Protein AF-A0A957X090-F1 (afdb_monomer)

Secondary structure (DSSP, 8-state):
-HHHH-TTS---TT-SS---TTTHHHHHHHHHHHHTTPPP-HHHHHHHHHTT-B-TTS-B-GGGSHHHHHHHHHHHTS-TT-EEEGGGTEEEEE-SSS-EEEETTT---HHHHHHHHHHHHHHTS-EEEETTTEEE-TTTGGGGGGS-HHHHHTEEEEEPPPPP-HHHHHHHHHHHT--GGGGTSTTTHHHHHHHHHHHHHHHHHHHHHHHHHHHH--EETTEES-SSS--EEEETTEEEE--PPPSS---GGGTHHHHHHHHHHHHHHHT--STGGGGG----HHHHHHHHHHHHHHHHHHHHHHHHHHHHHHHHHHHHHHHTS-TT-HHHHHHHHHHHHHHHHHHHHHHTS----HHHHHHHHHHHHHHHHHHH-

Foldseek 3Di:
DVCVVQVLAFDLPLDPDDQDPVNLQVLLLLLLLVLLPHDDDSSNLSLCVSQQQADPVRDGNLVSGPLLVVVLVVQVVDDQPDWAFLCNFKDQPDDDPDTAIAGDPNRHGLSSNLSSVLSCQLLQQKWWAFPNPDIGHNLRSNVSSPDRSVRSSNTTIMHGFADQPLVLQLLLQVLLVHDSVLLPDLVSLLVVLVVLLVSLVVVLVVLVVVLVDLVVFADALNHTLAQVDFPQDDDPNDRDRDDDGAPFHAHSVLQNVLSVLLNVVSVLSNSSNHSNCSSVDPQDSVSSVVNSVSVVLVVLVVVLVVLRVLCRVLSVVLSVLLVVDDCPDPLNVVNVVLVSVVSNQSSCSSNVNHDDDSVVSNVVSVVSVVVSVVPPD

Solvent-accessible surface area (backbone atoms only — not comparable to full-atom values): 20742 Å² total; per-residue (Å²): 108,70,63,78,79,42,73,77,44,71,60,47,80,72,44,93,60,85,83,43,83,85,49,38,56,59,39,34,46,40,28,37,24,36,68,33,69,43,80,85,47,74,57,15,50,23,47,34,51,21,54,32,25,43,47,98,86,69,43,84,36,33,78,73,7,71,65,35,42,51,59,49,46,62,43,66,77,42,59,88,89,48,67,42,42,40,80,80,44,45,40,78,80,40,78,69,100,70,60,40,55,23,26,75,84,61,59,40,43,47,48,56,50,32,38,41,52,50,39,31,12,45,62,30,68,26,28,40,27,32,84,81,80,46,76,34,30,36,82,44,36,50,61,60,53,78,53,59,54,66,56,51,40,56,31,43,32,37,31,66,51,69,71,65,58,56,71,48,52,33,53,47,26,55,63,71,73,43,73,44,70,31,63,74,46,77,87,35,20,59,56,38,29,49,56,53,45,53,50,34,68,58,48,43,58,53,44,54,51,48,49,54,44,57,73,73,52,54,69,51,61,94,37,65,59,48,63,71,69,76,66,81,51,78,55,92,91,41,85,49,81,78,72,79,81,60,98,53,69,34,45,63,80,78,47,50,61,33,42,51,47,31,43,56,47,37,58,58,53,56,70,40,73,44,54,24,25,51,36,67,65,83,73,47,63,66,58,47,50,51,37,41,54,24,40,54,51,44,55,41,41,54,52,46,50,53,36,49,64,71,41,38,68,60,29,48,52,56,49,56,58,46,70,79,46,62,83,85,36,70,67,44,49,50,52,55,50,54,52,52,52,51,49,36,49,48,27,32,26,57,74,65,78,45,87,77,58,49,68,60,52,46,53,55,52,49,56,52,50,52,50,49,44,75,76,78,103

Radius of gyration: 31.79 Å; Cα contacts (8 Å, |Δi|>4): 506; chains: 1; bounding box: 77×43×98 Å

Structure (mmCIF, N/CA/C/O backbone):
data_AF-A0A957X090-F1
#
_entry.id   AF-A0A957X090-F1
#
loop_
_atom_site.group_PDB
_atom_site.id
_atom_site.type_symbol
_atom_site.label_atom_id
_atom_site.label_alt_id
_atom_site.label_comp_id
_atom_site.label_asym_id
_atom_site.label_entity_id
_atom_site.label_seq_id
_atom_site.pdbx_PDB_ins_code
_atom_site.Cartn_x
_atom_site.Cartn_y
_atom_site.Cartn_z
_atom_site.occupancy
_atom_site.B_iso_or_equiv
_atom_site.auth_seq_id
_atom_site.auth_comp_id
_atom_site.auth_asym_id
_atom_site.auth_atom_id
_atom_site.pdbx_PDB_model_num
ATOM 1 N N . ASN A 1 1 ? 20.770 11.166 -45.767 1.00 70.56 1 ASN A N 1
ATOM 2 C CA . ASN A 1 1 ? 19.790 11.940 -44.977 1.00 70.56 1 ASN A CA 1
ATOM 3 C C . ASN A 1 1 ? 19.381 11.056 -43.802 1.00 70.56 1 ASN A C 1
ATOM 5 O O . ASN A 1 1 ? 18.971 9.934 -44.058 1.00 70.56 1 ASN A O 1
ATOM 9 N N . PHE A 1 2 ? 19.561 11.476 -42.544 1.00 80.31 2 PHE A N 1
ATOM 10 C CA . PHE A 1 2 ? 19.403 10.578 -41.381 1.00 80.31 2 PHE A CA 1
ATOM 11 C C . PHE A 1 2 ? 17.999 9.958 -41.291 1.00 80.31 2 PHE A C 1
ATOM 13 O O . PHE A 1 2 ? 17.871 8.762 -41.065 1.00 80.31 2 PHE A O 1
ATOM 20 N N . GLY A 1 3 ? 16.947 10.744 -41.545 1.00 80.75 3 GLY A N 1
ATOM 21 C CA . GLY A 1 3 ? 15.563 10.253 -41.493 1.00 80.75 3 GLY A CA 1
ATOM 22 C C . GLY A 1 3 ? 15.187 9.273 -42.611 1.00 80.75 3 GLY A C 1
ATOM 23 O O . GLY A 1 3 ? 14.249 8.504 -42.445 1.00 80.75 3 GLY A O 1
ATOM 24 N N . GLU A 1 4 ? 15.915 9.269 -43.731 1.00 84.69 4 GLU A N 1
ATOM 25 C CA . GLU A 1 4 ? 15.725 8.277 -44.804 1.00 84.69 4 GLU A CA 1
ATOM 26 C C . GLU A 1 4 ? 16.404 6.945 -44.460 1.00 84.69 4 GLU A C 1
ATOM 28 O O . GLU A 1 4 ? 15.890 5.885 -44.799 1.00 84.69 4 GLU A O 1
ATOM 33 N N . GLU A 1 5 ? 17.546 6.999 -43.770 1.00 85.00 5 GLU A N 1
ATOM 34 C CA . GLU A 1 5 ? 18.309 5.817 -43.354 1.00 85.00 5 GLU A CA 1
ATOM 35 C C . GLU A 1 5 ? 17.725 5.169 -42.084 1.00 85.00 5 GLU A C 1
ATOM 37 O O . GLU A 1 5 ? 17.772 3.950 -41.930 1.00 85.00 5 GLU A O 1
ATOM 42 N N . TYR A 1 6 ? 17.115 5.973 -41.204 1.00 88.38 6 TYR A N 1
ATOM 43 C CA . TYR A 1 6 ? 16.544 5.542 -39.925 1.00 88.38 6 TYR A CA 1
ATOM 44 C C . TYR A 1 6 ? 15.093 6.031 -39.741 1.00 88.38 6 TYR A C 1
ATOM 46 O O . TYR A 1 6 ? 14.805 6.805 -38.824 1.00 88.38 6 TYR A O 1
ATOM 54 N N . PRO A 1 7 ? 14.143 5.578 -40.580 1.00 89.12 7 PRO A N 1
ATOM 55 C CA . PRO A 1 7 ? 12.771 6.101 -40.593 1.00 89.12 7 PRO A CA 1
ATOM 56 C C . PRO A 1 7 ? 11.984 5.824 -39.303 1.00 89.12 7 PRO A C 1
ATOM 58 O O . PRO A 1 7 ? 11.066 6.569 -38.970 1.00 89.12 7 PRO A O 1
ATOM 61 N N . ASN A 1 8 ? 12.353 4.771 -38.568 1.00 92.81 8 ASN A N 1
ATOM 62 C CA . ASN A 1 8 ? 11.682 4.350 -37.337 1.00 92.81 8 ASN A CA 1
ATOM 63 C C . ASN A 1 8 ? 12.454 4.738 -36.064 1.00 92.81 8 ASN A C 1
ATOM 65 O O . ASN A 1 8 ? 12.132 4.237 -34.991 1.00 92.81 8 ASN A O 1
ATOM 69 N N . TYR A 1 9 ? 13.493 5.571 -36.167 1.00 95.12 9 TYR A N 1
ATOM 70 C CA . TYR A 1 9 ? 14.272 6.008 -35.007 1.00 95.12 9 TYR A CA 1
ATOM 71 C C . TYR A 1 9 ? 13.510 7.076 -34.198 1.00 95.12 9 TYR A C 1
ATOM 73 O O . TYR A 1 9 ? 12.767 7.874 -34.782 1.00 95.12 9 TYR A O 1
ATOM 81 N N . PRO A 1 10 ? 13.666 7.127 -32.859 1.00 94.56 10 PRO A N 1
ATOM 82 C CA . PRO A 1 10 ? 12.950 8.072 -32.009 1.00 94.56 10 PRO A CA 1
ATOM 83 C C . PRO A 1 10 ? 13.206 9.527 -32.392 1.00 94.56 10 PRO A C 1
ATOM 85 O O . PRO A 1 10 ? 14.336 9.967 -32.597 1.00 94.56 10 PRO A O 1
ATOM 88 N N . ALA A 1 11 ? 12.121 10.299 -32.435 1.00 91.94 11 ALA A N 1
ATOM 89 C CA . ALA A 1 11 ? 12.157 11.721 -32.734 1.00 91.94 11 ALA A CA 1
ATOM 90 C C . ALA A 1 11 ? 12.018 12.529 -31.439 1.00 91.94 11 ALA A C 1
ATOM 92 O O . ALA A 1 11 ? 10.918 12.719 -30.920 1.00 91.94 11 ALA A O 1
ATOM 93 N N . PHE A 1 12 ? 13.130 13.064 -30.936 1.00 93.56 12 PHE A N 1
ATOM 94 C CA . PHE A 1 12 ? 13.173 13.882 -29.719 1.00 93.56 12 PHE A CA 1
ATOM 95 C C . PHE A 1 12 ? 12.712 15.327 -29.978 1.00 93.56 12 PHE A C 1
ATOM 97 O O . PHE A 1 12 ? 13.465 16.278 -29.801 1.00 93.56 12 PHE A O 1
ATOM 104 N N . ARG A 1 13 ? 11.459 15.509 -30.418 1.00 91.62 13 ARG A N 1
ATOM 105 C CA . ARG A 1 13 ? 10.920 16.810 -30.879 1.00 91.62 13 ARG A CA 1
ATOM 106 C C . ARG A 1 13 ? 10.900 17.906 -29.811 1.00 91.62 13 ARG A C 1
ATOM 108 O O . ARG A 1 13 ? 10.873 19.082 -30.150 1.00 91.62 13 ARG A O 1
ATOM 115 N N . LEU A 1 14 ? 10.892 17.522 -28.535 1.00 91.88 14 LEU A N 1
ATOM 116 C CA . LEU A 1 14 ? 10.933 18.451 -27.403 1.00 91.88 14 LEU A CA 1
ATOM 117 C C . LEU A 1 14 ? 12.362 18.900 -27.049 1.00 91.88 14 LEU A C 1
ATOM 119 O O . LEU A 1 14 ? 12.545 19.764 -26.189 1.00 91.88 14 LEU A O 1
ATOM 123 N N . ALA A 1 15 ? 13.388 18.321 -27.681 1.00 90.75 15 ALA A N 1
ATOM 124 C CA . ALA A 1 15 ? 14.768 18.724 -27.470 1.00 90.75 15 ALA A CA 1
ATOM 125 C C . ALA A 1 15 ? 15.016 20.099 -28.103 1.00 90.75 15 ALA A C 1
ATOM 127 O O . ALA A 1 15 ? 14.668 20.339 -29.257 1.00 90.75 15 ALA A O 1
ATOM 128 N N . ARG A 1 16 ? 15.640 21.008 -27.346 1.00 88.88 16 ARG A N 1
ATOM 129 C CA . ARG A 1 16 ? 16.039 22.332 -27.859 1.00 88.88 16 ARG A CA 1
ATOM 130 C C . ARG A 1 16 ? 17.209 22.244 -28.837 1.00 88.88 16 ARG A C 1
ATOM 132 O O . ARG A 1 16 ? 17.328 23.078 -29.724 1.00 88.88 16 ARG A O 1
ATOM 139 N N . GLU A 1 17 ? 18.051 21.235 -28.653 1.00 88.69 17 GLU A N 1
ATOM 140 C CA . GLU A 1 17 ? 19.222 20.931 -29.468 1.00 88.69 17 GLU A CA 1
ATOM 141 C C . GLU A 1 17 ? 19.276 19.414 -29.709 1.00 88.69 17 GLU A C 1
ATOM 143 O O . GLU A 1 17 ? 18.740 18.655 -28.892 1.00 88.69 17 GLU A O 1
ATOM 148 N N . PRO A 1 18 ? 19.909 18.944 -30.800 1.00 88.06 18 PRO A N 1
ATOM 149 C CA . PRO A 1 18 ? 20.114 17.518 -31.026 1.00 88.06 18 PRO A CA 1
ATOM 150 C C . PRO A 1 18 ? 20.846 16.853 -29.853 1.00 88.06 18 PRO A C 1
ATOM 152 O O . PRO A 1 18 ? 21.847 17.372 -29.359 1.00 88.06 18 PRO A O 1
ATOM 155 N N . ILE A 1 19 ? 20.377 15.677 -29.429 1.00 92.88 19 ILE A N 1
ATOM 156 C CA . ILE A 1 19 ? 21.073 14.885 -28.409 1.00 92.88 19 ILE A CA 1
ATOM 157 C C . ILE A 1 19 ? 22.323 14.283 -29.055 1.00 92.88 19 ILE A C 1
ATOM 159 O O . ILE A 1 19 ? 22.225 13.404 -29.908 1.00 92.88 19 ILE A O 1
ATOM 163 N N . SER A 1 20 ? 23.497 14.778 -28.665 1.00 92.88 20 SER A N 1
ATOM 164 C CA . SER A 1 20 ? 24.782 14.271 -29.151 1.00 92.88 20 SER A CA 1
ATOM 165 C C . SER A 1 20 ? 25.158 12.942 -28.492 1.00 92.88 20 SER A C 1
ATOM 167 O O . SER A 1 20 ? 24.659 12.607 -27.416 1.00 92.88 20 SER A O 1
ATOM 169 N N . GLU A 1 21 ? 26.108 12.216 -29.085 1.00 91.00 21 GLU A N 1
ATOM 170 C CA . GLU A 1 21 ? 26.656 10.981 -28.501 1.00 91.00 21 GLU A CA 1
ATOM 171 C C . GLU A 1 21 ? 27.231 11.206 -27.093 1.00 91.00 21 GLU A C 1
ATOM 173 O O . GLU A 1 21 ? 27.039 10.381 -26.207 1.00 91.00 21 GLU A O 1
ATOM 178 N N . VAL A 1 22 ? 27.865 12.360 -26.854 1.00 93.88 22 VAL A N 1
ATOM 179 C CA . VAL A 1 22 ? 28.417 12.736 -25.541 1.00 93.88 22 VAL A CA 1
ATOM 180 C C . VAL A 1 22 ? 27.307 13.023 -24.521 1.00 93.88 22 VAL A C 1
ATOM 182 O O . VAL A 1 22 ? 27.451 12.716 -23.339 1.00 93.88 22 VAL A O 1
ATOM 185 N N . ALA A 1 23 ? 26.186 13.604 -24.961 1.00 95.00 23 ALA A N 1
ATOM 186 C CA . ALA A 1 23 ? 25.064 13.961 -24.092 1.00 95.00 23 ALA A CA 1
ATOM 187 C C . ALA A 1 23 ? 24.073 12.806 -23.862 1.00 95.00 23 ALA A C 1
ATOM 189 O O . ALA A 1 23 ? 23.319 12.829 -22.881 1.00 95.00 23 ALA A O 1
ATOM 190 N N . ARG A 1 24 ? 24.051 11.798 -24.744 1.00 96.69 24 ARG A N 1
ATOM 191 C CA . ARG A 1 24 ? 23.113 10.667 -24.697 1.00 96.69 24 ARG A CA 1
ATOM 192 C C . ARG A 1 24 ? 23.133 9.920 -23.357 1.00 96.69 24 ARG A C 1
ATOM 194 O O . ARG A 1 24 ? 22.050 9.778 -22.789 1.00 96.69 24 ARG A O 1
ATOM 201 N N . PRO A 1 25 ? 24.286 9.522 -22.782 1.00 97.31 25 PRO A N 1
ATOM 202 C CA . PRO A 1 25 ? 24.304 8.785 -21.517 1.00 97.31 25 PRO A CA 1
ATOM 203 C C . PRO A 1 25 ? 23.662 9.562 -20.358 1.00 97.31 25 PRO A C 1
ATOM 205 O O . PRO A 1 25 ? 22.891 9.007 -19.576 1.00 97.31 25 PRO A O 1
ATOM 208 N N . VAL A 1 26 ? 23.919 10.873 -20.277 1.00 96.81 26 VAL A N 1
ATOM 209 C CA . VAL A 1 26 ? 23.306 11.757 -19.270 1.00 96.81 26 VAL A CA 1
ATOM 210 C C . VAL A 1 26 ? 21.802 11.894 -19.509 1.00 96.81 26 VAL A C 1
ATOM 212 O O . VAL A 1 26 ? 21.019 11.803 -18.567 1.00 96.81 26 VAL A O 1
ATOM 215 N N . SER A 1 27 ? 21.393 12.058 -20.767 1.00 97.12 27 SER A N 1
ATOM 216 C CA . SER A 1 27 ? 19.984 12.197 -21.153 1.00 97.12 27 SER A CA 1
ATOM 217 C C . SER A 1 27 ? 19.177 10.933 -20.835 1.00 97.12 27 SER A C 1
ATOM 219 O O . SER A 1 27 ? 18.103 11.015 -20.238 1.00 97.12 27 SER A O 1
ATOM 221 N N . ALA A 1 28 ? 19.719 9.758 -21.165 1.00 98.12 28 ALA A N 1
ATOM 222 C CA . ALA A 1 28 ? 19.139 8.464 -20.817 1.00 98.12 28 ALA A CA 1
ATOM 223 C C . ALA A 1 28 ? 19.018 8.297 -19.297 1.00 98.12 28 ALA A C 1
ATOM 225 O O . ALA A 1 28 ? 17.971 7.891 -18.791 1.00 98.12 28 ALA A O 1
ATOM 226 N N . MET A 1 29 ? 20.058 8.681 -18.553 1.00 97.75 29 MET A N 1
ATOM 227 C CA . MET A 1 29 ? 20.043 8.588 -17.097 1.00 97.75 29 MET A CA 1
ATOM 228 C C . MET A 1 29 ? 18.991 9.503 -16.454 1.00 97.75 29 MET A C 1
ATOM 230 O 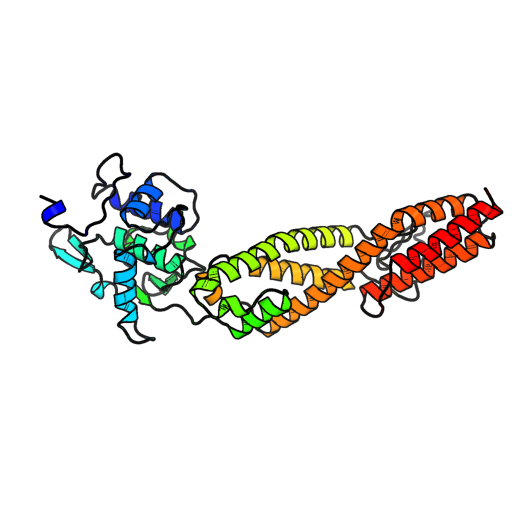O . MET A 1 29 ? 18.364 9.114 -15.470 1.00 97.75 29 MET A O 1
ATOM 234 N N . GLU A 1 30 ? 18.747 10.695 -17.005 1.00 97.44 30 GLU A N 1
ATOM 235 C CA . GLU A 1 30 ? 17.661 11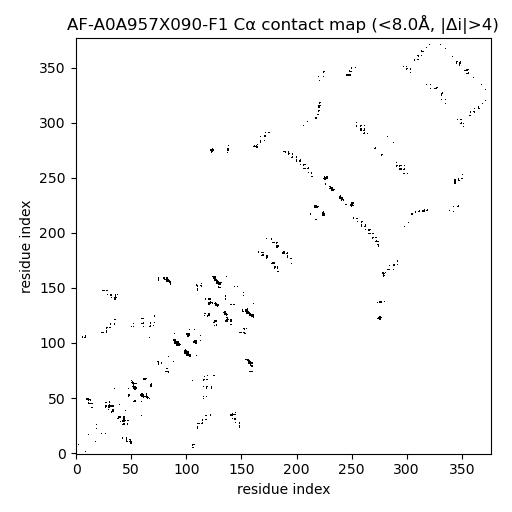.570 -16.544 1.00 97.44 30 GLU A CA 1
ATOM 236 C C . GLU A 1 30 ? 16.278 10.930 -16.743 1.00 97.44 30 GLU A C 1
ATOM 238 O O . GLU A 1 30 ? 15.449 10.961 -15.831 1.00 97.44 30 GLU A O 1
ATOM 243 N N . ALA A 1 31 ? 16.047 10.264 -17.877 1.00 98.00 31 ALA A N 1
ATOM 244 C CA . ALA A 1 31 ? 14.822 9.496 -18.105 1.00 98.00 31 ALA A CA 1
ATOM 245 C C . ALA A 1 31 ? 14.668 8.337 -17.104 1.00 98.00 31 ALA A C 1
ATOM 247 O O . ALA A 1 31 ? 13.603 8.164 -16.511 1.00 98.00 31 ALA A O 1
ATOM 248 N N . ILE A 1 32 ? 15.744 7.589 -16.846 1.00 98.25 32 ILE A N 1
ATOM 249 C CA . ILE A 1 32 ? 15.768 6.484 -15.871 1.00 98.25 32 ILE A CA 1
ATOM 250 C C . ILE A 1 32 ? 15.491 6.983 -14.452 1.00 98.25 32 ILE A C 1
ATOM 252 O O . ILE A 1 32 ? 14.754 6.347 -13.698 1.00 98.25 32 ILE A O 1
ATOM 256 N N . ARG A 1 33 ? 16.040 8.142 -14.078 1.00 97.19 33 ARG A N 1
ATOM 257 C CA . ARG A 1 33 ? 15.759 8.786 -12.789 1.00 97.19 33 ARG A CA 1
ATOM 258 C C . ARG A 1 33 ? 14.278 9.106 -12.640 1.00 97.19 33 ARG A C 1
ATOM 260 O O . ARG A 1 33 ? 13.726 8.834 -11.576 1.00 97.19 33 ARG A O 1
ATOM 267 N N . HIS A 1 34 ? 13.643 9.619 -13.690 1.00 96.19 34 HIS A N 1
ATOM 268 C CA . HIS A 1 34 ? 12.207 9.877 -13.686 1.00 96.19 34 HIS A CA 1
ATOM 269 C C . HIS A 1 34 ? 11.380 8.587 -13.570 1.00 96.19 34 HIS A C 1
ATOM 271 O O . HIS A 1 34 ? 10.506 8.514 -12.710 1.00 96.19 34 HIS A O 1
ATOM 277 N N . ILE A 1 35 ? 11.707 7.541 -14.343 1.00 95.75 35 ILE A N 1
ATOM 278 C CA . ILE A 1 35 ? 11.068 6.212 -14.236 1.00 95.75 35 ILE A CA 1
ATOM 279 C C . ILE A 1 35 ? 11.186 5.663 -12.804 1.00 95.75 35 ILE A C 1
ATOM 281 O O . ILE A 1 35 ? 10.222 5.156 -12.236 1.00 95.75 35 ILE A O 1
ATOM 285 N N . GLY A 1 36 ? 12.358 5.806 -12.184 1.00 92.44 36 GLY A N 1
ATOM 286 C CA . GLY A 1 36 ? 12.610 5.397 -10.802 1.00 92.44 36 GLY A CA 1
ATOM 287 C C . GLY A 1 36 ? 11.994 6.306 -9.731 1.00 92.44 36 GLY A C 1
ATOM 288 O O . GLY A 1 36 ? 12.353 6.172 -8.565 1.00 92.44 36 GLY A O 1
ATOM 289 N N . GLY A 1 37 ? 11.106 7.235 -10.101 1.00 89.69 37 GLY A N 1
ATOM 290 C CA . GLY A 1 37 ? 10.343 8.073 -9.174 1.00 89.69 37 GLY A CA 1
ATOM 291 C C . GLY A 1 37 ? 11.045 9.350 -8.705 1.00 89.69 37 GLY A C 1
ATOM 292 O O . GLY A 1 37 ? 10.551 10.005 -7.786 1.00 89.69 37 GLY A O 1
ATOM 293 N N . ARG A 1 38 ? 12.184 9.737 -9.299 1.00 88.88 38 ARG A N 1
ATOM 294 C CA . ARG A 1 38 ? 12.795 11.046 -9.010 1.00 88.88 38 ARG A CA 1
ATOM 295 C C . ARG A 1 38 ? 12.015 12.183 -9.662 1.00 88.88 38 ARG A C 1
ATOM 297 O O . ARG A 1 38 ? 11.205 11.985 -10.567 1.00 88.88 38 ARG A O 1
ATOM 304 N N . GLN A 1 39 ? 12.293 13.399 -9.186 1.00 88.00 39 GLN A N 1
ATOM 305 C CA . GLN A 1 39 ? 11.663 14.610 -9.696 1.00 88.00 39 GLN A CA 1
ATOM 306 C C . GLN A 1 39 ? 11.780 14.715 -11.218 1.00 88.00 39 GLN A C 1
ATOM 308 O O . GLN A 1 39 ? 12.812 14.415 -11.816 1.00 88.00 39 GLN A O 1
ATOM 313 N N . ARG A 1 40 ? 10.683 15.162 -11.824 1.00 88.75 40 ARG A N 1
ATOM 314 C CA . ARG A 1 40 ? 10.563 15.420 -13.254 1.00 88.75 40 ARG A CA 1
ATOM 315 C C . ARG A 1 40 ? 11.565 16.488 -13.697 1.00 88.75 40 ARG A C 1
ATOM 317 O O . ARG A 1 40 ? 11.614 17.569 -13.115 1.00 88.75 40 ARG A O 1
ATOM 324 N N . THR A 1 41 ? 12.298 16.209 -14.775 1.00 93.62 41 THR A N 1
ATOM 325 C CA . THR A 1 41 ? 13.160 17.180 -15.466 1.00 93.62 41 THR A CA 1
ATOM 326 C C . THR A 1 41 ? 12.743 17.312 -16.930 1.00 93.62 41 THR A C 1
ATOM 328 O O . THR A 1 41 ? 12.182 16.384 -17.514 1.00 93.62 41 THR A O 1
ATOM 331 N N . ASN A 1 42 ? 13.013 18.467 -17.549 1.00 93.12 42 ASN A N 1
ATOM 332 C CA . ASN A 1 42 ? 12.700 18.676 -18.970 1.00 93.12 42 ASN A CA 1
ATOM 333 C C . ASN A 1 42 ? 13.421 17.658 -19.862 1.00 93.12 42 ASN A C 1
ATOM 335 O O . ASN A 1 42 ? 12.840 17.175 -20.826 1.00 93.12 42 ASN A O 1
ATOM 339 N N . LEU A 1 43 ? 14.663 17.301 -19.517 1.00 94.00 43 LEU A N 1
ATOM 340 C CA . LEU A 1 43 ? 15.442 16.328 -20.279 1.00 94.00 43 LEU A CA 1
ATOM 341 C C . LEU A 1 43 ? 14.827 14.925 -20.199 1.00 94.00 43 LEU A C 1
ATOM 343 O O . LEU A 1 43 ? 14.711 14.259 -21.225 1.00 94.00 43 LEU A O 1
ATOM 347 N N . ALA A 1 44 ? 14.360 14.515 -19.014 1.00 95.88 44 ALA A N 1
ATOM 348 C CA . ALA A 1 44 ? 13.649 13.252 -18.847 1.00 95.88 44 ALA A CA 1
ATOM 349 C C . ALA A 1 44 ? 12.386 13.189 -19.718 1.00 95.88 44 ALA A C 1
ATOM 351 O O . ALA A 1 44 ? 12.193 12.217 -20.442 1.00 95.88 44 ALA A O 1
ATOM 352 N N . ILE A 1 45 ? 11.559 14.242 -19.708 1.00 95.69 45 ILE A N 1
ATOM 353 C CA . ILE A 1 45 ? 10.344 14.296 -20.537 1.00 95.69 45 ILE A CA 1
ATOM 354 C C . ILE A 1 45 ? 10.678 14.267 -22.025 1.00 95.69 45 ILE A C 1
ATOM 356 O O . ILE A 1 45 ? 10.043 13.527 -22.770 1.00 95.69 45 ILE A O 1
ATOM 360 N N . THR A 1 46 ? 11.695 15.012 -22.461 1.00 96.19 46 THR A N 1
ATOM 361 C CA . THR A 1 46 ? 12.151 14.998 -23.855 1.00 96.19 46 THR A CA 1
ATOM 362 C C . THR A 1 46 ? 12.510 13.591 -24.319 1.00 96.19 46 THR A C 1
ATOM 364 O O . THR A 1 46 ? 12.078 13.171 -25.393 1.00 96.19 46 THR A O 1
ATOM 367 N N . VAL A 1 47 ? 13.270 12.851 -23.509 1.00 97.75 47 VAL A N 1
ATOM 368 C CA . VAL A 1 47 ? 13.691 11.485 -23.837 1.00 97.75 47 VAL A CA 1
ATOM 369 C C . VAL A 1 47 ? 12.506 10.520 -23.817 1.00 97.75 47 VAL A C 1
ATOM 371 O O . VAL A 1 47 ? 12.298 9.795 -24.788 1.00 97.75 47 VAL A O 1
ATOM 374 N N . LEU A 1 48 ? 11.698 10.530 -22.754 1.00 97.94 48 LEU A N 1
ATOM 375 C CA . LEU A 1 48 ? 10.564 9.611 -22.609 1.00 97.94 48 LEU A CA 1
ATOM 376 C C . LEU A 1 48 ? 9.484 9.853 -23.669 1.00 97.94 48 LEU A C 1
ATOM 378 O O . LEU A 1 48 ? 8.946 8.895 -24.220 1.00 97.94 48 LEU A O 1
ATOM 382 N N . SER A 1 49 ? 9.213 11.113 -24.012 1.00 96.44 49 SER A N 1
ATOM 383 C CA . SER A 1 49 ? 8.309 11.475 -25.107 1.00 96.44 49 SER A CA 1
ATOM 384 C C . SER A 1 49 ? 8.872 11.055 -26.467 1.00 96.44 49 SER A C 1
ATOM 386 O O . SER A 1 49 ? 8.148 10.454 -27.254 1.00 96.44 49 SER A O 1
ATOM 388 N N . GLY A 1 50 ? 10.166 11.278 -26.736 1.00 96.50 50 GLY A N 1
ATOM 389 C CA . GLY A 1 50 ? 10.796 10.850 -27.994 1.00 96.50 50 GLY A CA 1
ATOM 390 C C . GLY A 1 50 ? 10.787 9.330 -28.201 1.00 96.50 50 GLY A C 1
ATOM 391 O O . GLY A 1 50 ? 10.672 8.857 -29.332 1.00 96.50 50 GLY A O 1
ATOM 392 N N . LEU A 1 51 ? 10.840 8.567 -27.105 1.00 98.19 51 LEU A N 1
ATOM 393 C CA . LEU A 1 51 ? 10.689 7.110 -27.091 1.00 98.19 51 LEU A CA 1
ATOM 394 C C . LEU A 1 51 ? 9.219 6.644 -27.048 1.00 98.19 51 LEU A C 1
ATOM 396 O O . LEU A 1 51 ? 8.975 5.437 -27.020 1.00 98.19 51 LEU A O 1
ATOM 400 N N . ASN A 1 52 ? 8.241 7.557 -27.063 1.00 97.38 52 ASN A N 1
ATOM 401 C CA . ASN A 1 52 ? 6.804 7.278 -26.935 1.00 97.38 52 ASN A CA 1
ATOM 402 C C . ASN A 1 52 ? 6.450 6.444 -25.687 1.00 97.38 52 ASN A C 1
ATOM 404 O O . ASN A 1 52 ? 5.627 5.536 -25.750 1.00 97.38 52 ASN A O 1
ATOM 408 N N . LEU A 1 53 ? 7.113 6.718 -24.561 1.00 97.50 53 LEU A N 1
ATOM 409 C CA . LEU A 1 53 ? 6.926 6.007 -23.290 1.00 97.50 53 LEU A CA 1
ATOM 410 C C . LEU A 1 53 ? 5.947 6.706 -22.338 1.00 97.50 53 LEU A C 1
ATOM 412 O O . LEU A 1 53 ? 5.738 6.205 -21.237 1.00 97.50 53 LEU A O 1
ATOM 416 N N . LEU A 1 54 ? 5.386 7.854 -22.723 1.00 95.50 54 LEU A N 1
ATOM 417 C CA . LEU A 1 54 ? 4.423 8.616 -21.926 1.00 95.50 54 LEU A CA 1
ATOM 418 C C . LEU A 1 54 ? 3.027 8.555 -22.560 1.00 95.50 54 LEU A C 1
ATOM 420 O O . LEU A 1 54 ? 2.921 8.555 -23.786 1.00 95.50 54 LEU A O 1
ATOM 424 N N . ASP A 1 55 ? 1.983 8.519 -21.733 1.00 90.19 55 ASP A N 1
ATOM 425 C CA . ASP A 1 55 ? 0.597 8.749 -22.155 1.00 90.19 55 ASP A CA 1
ATOM 426 C C . ASP A 1 55 ? 0.241 10.253 -22.188 1.00 90.19 55 ASP A C 1
ATOM 428 O O . ASP A 1 55 ? 1.093 11.115 -21.946 1.00 90.19 55 ASP A O 1
ATOM 432 N N . ASP A 1 56 ? -1.022 10.572 -22.494 1.00 87.50 56 ASP A N 1
ATOM 433 C CA . ASP A 1 56 ? -1.529 11.953 -22.560 1.00 87.50 56 ASP A CA 1
ATOM 434 C C . ASP A 1 56 ? -1.487 12.680 -21.199 1.00 87.50 56 ASP A C 1
ATOM 436 O O . ASP A 1 56 ? -1.395 13.907 -21.155 1.00 87.50 56 ASP A O 1
ATOM 440 N N . ASP A 1 57 ? -1.505 11.928 -20.091 1.00 86.31 57 ASP A N 1
ATOM 441 C CA . ASP A 1 57 ? -1.356 12.428 -18.717 1.00 86.31 57 ASP A CA 1
ATOM 442 C C . ASP A 1 57 ? 0.131 12.526 -18.294 1.00 86.31 57 ASP A C 1
ATOM 444 O O . ASP A 1 57 ? 0.433 12.734 -17.114 1.00 86.31 57 ASP A O 1
ATOM 448 N N . GLU A 1 58 ? 1.071 12.347 -19.231 1.00 86.62 58 GLU A N 1
ATOM 449 C CA . GLU A 1 58 ? 2.521 12.271 -19.009 1.00 86.62 58 GLU A CA 1
ATOM 450 C C . GLU A 1 58 ? 2.958 11.158 -18.035 1.00 86.62 58 GLU A C 1
ATOM 452 O O . GLU A 1 58 ? 4.027 11.230 -17.420 1.00 86.62 58 GLU A O 1
ATOM 457 N N . ARG A 1 59 ? 2.155 10.103 -17.876 1.00 88.62 59 ARG A N 1
ATOM 458 C CA . ARG A 1 59 ? 2.514 8.924 -17.081 1.00 88.62 59 ARG A CA 1
ATOM 459 C C . ARG A 1 59 ? 3.277 7.931 -17.936 1.00 88.62 59 ARG A C 1
ATOM 461 O O . ARG A 1 59 ? 2.987 7.751 -19.114 1.00 88.62 59 ARG A O 1
ATOM 468 N N . VAL A 1 60 ? 4.236 7.235 -17.326 1.00 92.38 60 VAL A N 1
ATOM 469 C CA . VAL A 1 60 ? 5.000 6.191 -18.016 1.00 92.38 60 VAL A CA 1
ATOM 470 C C . VAL A 1 60 ? 4.061 5.044 -18.398 1.00 92.38 60 VAL A C 1
ATOM 472 O O . VAL A 1 60 ? 3.591 4.315 -17.526 1.00 92.38 60 VAL A O 1
ATOM 475 N N . LYS A 1 61 ? 3.807 4.876 -19.699 1.00 92.62 61 LYS A N 1
ATOM 476 C CA . LYS A 1 61 ? 3.000 3.794 -20.271 1.00 92.62 61 LYS A CA 1
ATOM 477 C C . LYS A 1 61 ? 3.778 3.103 -21.397 1.00 92.62 61 LYS A C 1
ATOM 479 O O . LYS A 1 61 ? 3.620 3.444 -22.572 1.00 92.62 61 LYS A O 1
ATOM 484 N N . PRO A 1 62 ? 4.639 2.121 -21.065 1.00 94.62 62 PRO A N 1
ATOM 485 C CA . PRO A 1 62 ? 5.602 1.564 -22.009 1.00 94.62 62 PRO A CA 1
ATOM 486 C C . PRO A 1 62 ? 4.954 0.963 -23.253 1.00 94.62 62 PRO A C 1
ATOM 488 O O . PRO A 1 62 ? 5.485 1.130 -24.341 1.00 94.62 62 PRO A O 1
ATOM 491 N N . LEU A 1 63 ? 3.791 0.315 -23.132 1.00 94.25 63 LEU A N 1
ATOM 492 C CA . LEU A 1 63 ? 3.145 -0.362 -24.263 1.00 94.25 63 LEU A CA 1
ATOM 493 C C . LEU A 1 63 ? 2.638 0.586 -25.367 1.00 94.25 63 LEU A C 1
ATOM 495 O O . LEU A 1 63 ? 2.361 0.123 -26.473 1.00 94.25 63 LEU A O 1
ATOM 499 N N . GLY A 1 64 ? 2.564 1.900 -25.117 1.00 92.69 64 GLY A N 1
ATOM 500 C CA . GLY A 1 64 ? 2.361 2.895 -26.179 1.00 92.69 64 GLY A CA 1
ATOM 501 C C . GLY A 1 64 ? 3.564 2.997 -27.129 1.00 92.69 64 GLY A C 1
ATOM 502 O O . GLY A 1 64 ? 3.411 3.274 -28.322 1.00 92.69 64 GLY A O 1
ATOM 503 N N . SER A 1 65 ? 4.761 2.677 -26.635 1.00 97.75 65 SER A N 1
ATOM 504 C CA . SER A 1 65 ? 6.002 2.732 -27.396 1.00 97.75 65 SER A CA 1
ATOM 505 C C . SER A 1 65 ? 6.128 1.547 -28.359 1.00 97.75 65 SER A C 1
ATOM 507 O O . SER A 1 65 ? 5.976 0.393 -27.942 1.00 97.75 65 SER A O 1
ATOM 509 N N . PRO A 1 66 ? 6.456 1.777 -29.645 1.00 97.81 66 PRO A N 1
ATOM 510 C CA . PRO A 1 66 ? 6.801 0.687 -30.556 1.00 97.81 66 PRO A CA 1
ATOM 511 C C . PRO A 1 66 ? 8.071 -0.053 -30.105 1.00 97.81 66 PRO A C 1
ATOM 513 O O . PRO A 1 66 ? 8.150 -1.269 -30.254 1.00 97.81 66 PRO A O 1
ATOM 516 N N . TYR A 1 67 ? 9.024 0.654 -29.486 1.00 98.44 67 TYR A N 1
ATOM 517 C CA . TYR A 1 67 ? 10.286 0.077 -29.016 1.00 98.44 67 TYR A CA 1
ATOM 518 C C . TYR A 1 67 ? 10.056 -0.897 -27.858 1.00 98.44 67 TYR A C 1
ATOM 520 O O . TYR A 1 67 ? 10.585 -2.006 -27.854 1.00 98.44 67 TYR A O 1
ATOM 528 N N . ALA A 1 68 ? 9.227 -0.504 -26.887 1.00 98.38 68 ALA A N 1
ATOM 529 C CA . ALA A 1 68 ? 8.913 -1.355 -25.743 1.00 98.38 68 ALA A CA 1
ATOM 530 C C . ALA A 1 68 ? 8.119 -2.597 -26.161 1.00 98.38 68 ALA A C 1
ATOM 532 O O . ALA A 1 68 ? 8.413 -3.692 -25.687 1.00 98.38 68 ALA A O 1
ATOM 533 N N . ARG A 1 69 ? 7.144 -2.441 -27.068 1.00 98.12 69 ARG A N 1
ATOM 534 C CA . ARG A 1 69 ? 6.374 -3.572 -27.603 1.00 98.12 69 ARG A CA 1
ATOM 535 C C . ARG A 1 69 ? 7.271 -4.580 -28.301 1.00 98.12 69 ARG A C 1
ATOM 537 O O . ARG A 1 69 ? 7.194 -5.755 -27.973 1.00 98.12 69 ARG A O 1
ATOM 544 N N . TYR A 1 70 ? 8.173 -4.120 -29.163 1.00 98.25 70 TYR A N 1
ATOM 545 C CA . TYR A 1 70 ? 9.120 -4.997 -29.843 1.00 98.25 70 TYR A CA 1
ATOM 546 C C . TYR A 1 70 ? 10.015 -5.778 -28.864 1.00 98.25 70 TYR A C 1
ATOM 548 O O . TYR A 1 70 ? 10.108 -7.000 -28.953 1.00 98.25 70 TYR A O 1
ATOM 556 N N . LEU A 1 71 ? 10.625 -5.107 -27.877 1.00 98.31 71 LEU A N 1
ATOM 557 C CA . LEU A 1 71 ? 11.458 -5.793 -26.878 1.00 98.31 71 LEU A CA 1
ATOM 558 C C . LEU A 1 71 ? 10.643 -6.777 -26.023 1.00 98.31 71 LEU A C 1
ATOM 560 O O . LEU A 1 71 ? 11.119 -7.859 -25.684 1.00 98.31 71 LEU A O 1
ATOM 564 N N . LEU A 1 72 ? 9.392 -6.446 -25.698 1.00 97.31 72 LEU A N 1
ATOM 565 C CA . LEU A 1 72 ? 8.500 -7.372 -25.006 1.00 97.31 72 LEU A CA 1
ATOM 566 C C . LEU A 1 72 ? 8.133 -8.577 -25.891 1.00 97.31 72 LEU A C 1
ATOM 568 O O . LEU A 1 72 ? 8.144 -9.708 -25.410 1.00 97.31 72 LEU A O 1
ATOM 572 N N . GLU A 1 73 ? 7.859 -8.364 -27.177 1.00 97.25 73 GLU A N 1
ATOM 573 C CA . GLU A 1 73 ? 7.559 -9.419 -28.152 1.00 97.25 73 GLU A CA 1
ATOM 574 C C . GLU A 1 73 ? 8.719 -10.409 -28.304 1.00 97.25 73 GLU A C 1
ATOM 576 O O . GLU A 1 73 ? 8.472 -11.616 -28.328 1.00 97.25 73 GLU A O 1
ATOM 581 N N . LEU A 1 74 ? 9.976 -9.942 -28.298 1.00 97.44 74 LEU A N 1
ATOM 582 C CA . LEU A 1 74 ? 11.156 -10.821 -28.294 1.00 97.44 74 LEU A CA 1
ATOM 583 C C . LEU A 1 74 ? 11.141 -11.808 -27.117 1.00 97.44 74 LEU A C 1
ATOM 585 O O . LEU A 1 74 ? 11.485 -12.981 -27.277 1.00 97.44 74 LEU A O 1
ATOM 589 N N . LEU A 1 75 ? 10.721 -11.356 -25.934 1.00 97.44 75 LEU A N 1
ATOM 590 C CA . LEU A 1 75 ? 10.586 -12.212 -24.756 1.00 97.44 75 LEU A CA 1
ATOM 591 C C . LEU A 1 75 ? 9.354 -13.119 -24.833 1.00 97.44 75 LEU A C 1
ATOM 593 O O . LEU A 1 75 ? 9.417 -14.284 -24.437 1.00 97.44 75 LEU A O 1
ATOM 597 N N . LEU A 1 76 ? 8.224 -12.602 -25.315 1.00 94.19 76 LEU A N 1
ATOM 598 C CA . LEU A 1 76 ? 6.976 -13.363 -25.402 1.00 94.19 76 LEU A CA 1
ATOM 599 C C . LEU A 1 76 ? 7.033 -14.471 -26.460 1.00 94.19 76 LEU A C 1
ATOM 601 O O . LEU A 1 76 ? 6.419 -15.517 -26.258 1.00 94.19 76 LEU A O 1
ATOM 605 N N . ALA A 1 77 ? 7.813 -14.283 -27.527 1.00 95.62 77 ALA A N 1
ATOM 606 C CA . ALA A 1 77 ? 8.076 -15.301 -28.542 1.00 95.62 77 ALA A CA 1
ATOM 607 C C . ALA A 1 77 ? 8.870 -16.505 -27.998 1.00 95.62 77 ALA A C 1
ATOM 609 O O . ALA A 1 77 ? 8.884 -17.573 -28.613 1.00 95.62 77 ALA A O 1
ATOM 610 N N . LYS A 1 78 ? 9.524 -16.359 -26.839 1.00 93.38 78 LYS A N 1
ATOM 611 C CA . LYS A 1 78 ? 10.230 -17.442 -26.147 1.00 93.38 78 LYS A CA 1
ATOM 612 C C . LYS A 1 78 ? 9.313 -18.166 -25.150 1.00 93.38 78 LYS A C 1
ATOM 614 O O . LYS A 1 78 ? 8.323 -17.616 -24.671 1.00 93.38 78 LYS A O 1
ATOM 619 N N . GLY A 1 79 ? 9.669 -19.404 -24.796 1.00 84.12 79 GLY A N 1
ATOM 620 C CA . GLY A 1 79 ? 8.990 -20.177 -23.745 1.00 84.12 79 GLY A CA 1
ATOM 621 C C . GLY A 1 79 ? 9.030 -19.496 -22.368 1.00 84.12 79 GLY A C 1
ATOM 622 O O . GLY A 1 79 ? 9.886 -18.654 -22.112 1.00 84.12 79 GLY A O 1
ATOM 623 N N . GLU A 1 80 ? 8.119 -19.869 -21.462 1.00 81.81 80 GLU A N 1
ATOM 624 C CA . GLU A 1 80 ? 7.888 -19.143 -20.195 1.00 81.81 80 GLU A CA 1
ATOM 625 C C . GLU A 1 80 ? 9.114 -19.021 -19.277 1.00 81.81 80 GLU A C 1
ATOM 627 O O . GLU A 1 80 ? 9.229 -18.050 -18.531 1.00 81.81 80 GLU A O 1
ATOM 632 N N . THR A 1 81 ? 10.027 -19.992 -19.332 1.00 87.56 81 THR A N 1
ATOM 633 C CA . THR A 1 81 ? 11.244 -20.047 -18.508 1.00 87.56 81 THR A CA 1
ATOM 634 C C . THR A 1 81 ? 12.474 -19.454 -19.191 1.00 87.56 81 THR A C 1
ATOM 636 O O . THR A 1 81 ? 13.532 -19.353 -18.568 1.00 87.56 81 THR A O 1
ATOM 639 N N . LEU A 1 82 ? 12.362 -19.087 -20.468 1.00 94.25 82 LEU A N 1
ATOM 640 C CA . LEU A 1 82 ? 13.470 -18.557 -21.247 1.00 94.25 82 LEU A CA 1
ATOM 641 C C . LEU A 1 82 ? 13.629 -17.051 -21.024 1.00 94.25 82 LEU A C 1
ATOM 643 O O . LEU A 1 82 ? 12.703 -16.336 -20.640 1.00 94.25 82 LEU A O 1
ATOM 647 N N . VAL A 1 83 ? 14.843 -16.579 -21.286 1.00 96.38 83 VAL A N 1
ATOM 648 C CA . VAL A 1 83 ? 15.245 -15.178 -21.144 1.00 96.38 83 VAL A CA 1
ATOM 649 C C . VAL A 1 83 ? 15.714 -14.642 -22.493 1.00 96.38 83 VAL A C 1
ATOM 651 O O . VAL A 1 83 ? 16.076 -15.424 -23.376 1.00 96.38 83 VAL A O 1
ATOM 654 N N . VAL A 1 84 ? 15.716 -13.321 -22.650 1.00 97.75 84 VAL A N 1
ATOM 655 C CA . VAL A 1 84 ? 16.367 -12.649 -23.780 1.00 97.75 84 VAL A CA 1
ATOM 656 C C . VAL A 1 84 ? 17.681 -12.062 -23.289 1.00 97.75 84 VAL A C 1
ATOM 658 O O . VAL A 1 84 ? 17.687 -11.211 -22.399 1.00 97.75 84 VAL A O 1
ATOM 661 N N . ASN A 1 85 ? 18.793 -12.537 -23.839 1.00 97.25 85 ASN A N 1
ATOM 662 C CA . ASN A 1 85 ? 20.131 -12.078 -23.480 1.00 97.25 85 ASN A CA 1
ATOM 663 C C . ASN A 1 85 ? 20.488 -10.775 -24.200 1.00 97.25 85 ASN A C 1
ATOM 665 O O . ASN A 1 85 ? 19.957 -10.470 -25.264 1.00 97.25 85 ASN A O 1
ATOM 669 N N . HIS A 1 86 ? 21.446 -10.033 -23.649 1.00 96.62 86 HIS A N 1
ATOM 670 C CA . HIS A 1 86 ? 21.961 -8.798 -24.248 1.00 96.62 86 HIS A CA 1
ATOM 671 C C . HIS A 1 86 ? 22.362 -8.947 -25.714 1.00 96.62 86 HIS A C 1
ATOM 673 O O . HIS A 1 86 ? 21.938 -8.160 -26.553 1.00 96.62 86 HIS A O 1
ATOM 679 N N . GLY A 1 87 ? 23.138 -9.988 -26.028 1.00 95.25 87 GLY A N 1
ATOM 680 C CA . GLY A 1 87 ? 23.603 -10.259 -27.391 1.00 95.25 87 GLY A CA 1
ATOM 681 C C . GLY A 1 87 ? 22.505 -10.701 -28.362 1.00 95.25 87 GLY A C 1
ATOM 682 O O . GLY A 1 87 ? 22.790 -10.888 -29.533 1.00 95.25 87 GLY A O 1
ATOM 683 N N . GLU A 1 88 ? 21.268 -10.894 -27.895 1.00 96.06 88 GLU A N 1
ATOM 684 C CA . GLU A 1 88 ? 20.103 -11.108 -28.766 1.00 96.06 88 GLU A CA 1
ATOM 685 C C . GLU A 1 88 ? 19.392 -9.792 -29.115 1.00 96.06 88 GLU A C 1
ATOM 687 O O . GLU A 1 88 ? 18.528 -9.775 -29.986 1.00 96.06 88 GLU A O 1
ATOM 692 N N . VAL A 1 89 ? 19.721 -8.702 -28.415 1.00 97.12 89 VAL A N 1
ATOM 693 C CA . VAL A 1 89 ? 19.134 -7.372 -28.622 1.00 97.12 89 VAL A CA 1
ATOM 694 C C . VAL A 1 89 ? 20.136 -6.431 -29.274 1.00 97.12 89 VAL A C 1
ATOM 696 O O . VAL A 1 89 ? 19.774 -5.707 -30.196 1.00 97.12 89 VAL A O 1
ATOM 699 N N . ILE A 1 90 ? 21.374 -6.423 -28.779 1.00 97.06 90 ILE A N 1
ATOM 700 C CA . ILE A 1 90 ? 22.421 -5.475 -29.152 1.00 97.06 90 ILE A CA 1
ATOM 701 C C . ILE A 1 90 ? 23.474 -6.166 -30.017 1.00 97.06 90 ILE A C 1
ATOM 703 O O . ILE A 1 90 ? 24.177 -7.065 -29.553 1.00 97.06 90 ILE A O 1
ATOM 707 N N . ASP A 1 91 ? 23.636 -5.660 -31.237 1.00 95.31 91 ASP A N 1
ATOM 708 C CA . ASP A 1 91 ? 24.659 -6.079 -32.187 1.00 95.31 91 ASP A CA 1
ATOM 709 C C . ASP A 1 91 ? 25.831 -5.098 -32.203 1.00 95.31 91 ASP A C 1
ATOM 711 O O . ASP A 1 91 ? 25.662 -3.877 -32.119 1.00 95.31 91 ASP A O 1
ATOM 715 N N . GLN A 1 92 ? 27.037 -5.625 -32.409 1.00 94.69 92 GLN A N 1
ATOM 716 C CA . GLN A 1 92 ? 28.185 -4.809 -32.784 1.00 94.69 92 GLN A CA 1
ATOM 717 C C . GLN A 1 92 ? 28.131 -4.519 -34.290 1.00 94.69 92 GLN A C 1
ATOM 719 O O . GLN A 1 92 ? 28.413 -5.390 -35.109 1.00 94.69 92 GLN A O 1
ATOM 724 N N . VAL A 1 93 ? 27.790 -3.285 -34.663 1.00 92.44 93 VAL A N 1
ATOM 725 C CA . VAL A 1 93 ? 27.644 -2.879 -36.074 1.00 92.44 93 VAL A CA 1
ATOM 726 C C . VAL A 1 93 ? 28.937 -2.331 -36.680 1.00 92.44 93 VAL A C 1
ATOM 728 O O . VAL A 1 93 ? 29.086 -2.327 -37.900 1.00 92.44 93 VAL A O 1
ATOM 731 N N . ALA A 1 94 ? 29.886 -1.890 -35.848 1.00 89.62 94 ALA A N 1
ATOM 732 C CA . ALA A 1 94 ? 31.230 -1.512 -36.279 1.00 89.62 94 ALA A CA 1
ATOM 733 C C . ALA A 1 94 ? 32.281 -1.875 -35.218 1.00 89.62 94 ALA A C 1
ATOM 735 O O . ALA A 1 94 ? 32.058 -1.725 -34.015 1.00 89.62 94 ALA A O 1
ATOM 736 N N . GLY A 1 95 ? 33.440 -2.359 -35.669 1.00 84.25 95 GLY A N 1
ATOM 737 C CA . GLY A 1 95 ? 34.615 -2.611 -34.829 1.00 84.25 95 GLY A CA 1
ATOM 738 C C . GLY A 1 95 ? 35.603 -1.443 -34.808 1.00 84.25 95 GLY A C 1
ATOM 739 O O . GLY A 1 95 ? 35.418 -0.448 -35.501 1.00 84.25 95 GLY A O 1
ATOM 740 N N . GLY A 1 96 ? 36.678 -1.583 -34.028 1.00 86.00 96 GLY A N 1
ATOM 741 C CA . GLY A 1 96 ? 37.764 -0.601 -33.942 1.00 86.00 96 GLY A CA 1
ATOM 742 C C . GLY A 1 96 ? 38.066 -0.161 -32.510 1.00 86.00 96 GLY A C 1
ATOM 743 O O . GLY A 1 96 ? 37.645 -0.807 -31.555 1.00 86.00 96 GLY A O 1
ATOM 744 N N . LEU A 1 97 ? 38.802 0.949 -32.373 1.00 81.81 97 LEU A N 1
ATOM 745 C CA . LEU A 1 97 ? 39.173 1.545 -31.077 1.00 81.81 97 LEU A CA 1
ATOM 746 C C . LEU A 1 97 ? 37.951 1.990 -30.257 1.00 81.81 97 LEU A C 1
ATOM 748 O O . LEU A 1 97 ? 38.008 1.987 -29.031 1.00 81.81 97 LEU A O 1
ATOM 752 N N . GLN A 1 98 ? 36.855 2.351 -30.931 1.00 83.62 98 GLN A N 1
ATOM 753 C CA . GLN A 1 98 ? 35.550 2.619 -30.327 1.00 83.62 98 GLN A CA 1
ATOM 754 C C . GLN A 1 98 ? 34.480 1.824 -31.085 1.00 83.62 98 GLN A C 1
ATOM 756 O O . GLN A 1 98 ? 34.004 2.276 -32.128 1.00 83.62 98 GLN A O 1
ATOM 761 N N . PRO A 1 99 ? 34.150 0.607 -30.621 1.00 88.81 99 PRO A N 1
ATOM 762 C CA . PRO A 1 99 ? 33.095 -0.199 -31.218 1.00 88.81 99 PRO A CA 1
ATOM 763 C C . PRO A 1 99 ? 31.737 0.504 -31.152 1.00 88.81 99 PRO A C 1
ATOM 765 O O . PRO A 1 99 ? 31.417 1.155 -30.158 1.00 88.81 99 PRO A O 1
ATOM 768 N N . ILE A 1 100 ? 30.925 0.328 -32.193 1.00 91.31 100 ILE A N 1
ATOM 769 C CA . ILE A 1 100 ? 29.560 0.859 -32.245 1.00 91.31 100 ILE A CA 1
ATOM 770 C C . ILE A 1 100 ? 28.591 -0.295 -32.042 1.00 91.31 100 ILE A C 1
ATOM 772 O O . ILE A 1 100 ? 28.612 -1.274 -32.793 1.00 91.31 100 ILE A O 1
ATOM 776 N N . TYR A 1 101 ? 27.719 -0.140 -31.053 1.00 95.06 101 TYR A N 1
ATOM 777 C CA . TYR A 1 101 ? 26.680 -1.099 -30.715 1.00 95.06 101 TYR A CA 1
ATOM 778 C C . TYR A 1 101 ? 25.307 -0.503 -30.986 1.00 95.06 101 TYR A C 1
ATOM 780 O O . TYR A 1 101 ? 25.066 0.664 -30.669 1.00 95.06 101 TYR A O 1
ATOM 788 N N . LYS A 1 102 ? 24.413 -1.295 -31.576 1.00 95.94 102 LYS A N 1
ATOM 789 C CA . LYS A 1 102 ? 23.036 -0.886 -31.847 1.00 95.94 102 LYS A CA 1
ATOM 790 C C . LYS A 1 102 ? 22.077 -2.049 -31.662 1.00 95.94 102 LYS A C 1
ATOM 792 O O . LYS A 1 102 ? 22.410 -3.193 -31.943 1.00 95.94 102 LYS A O 1
ATOM 797 N N . GLU A 1 103 ? 20.865 -1.729 -31.247 1.00 96.56 103 GLU A N 1
ATOM 798 C CA . GLU A 1 103 ? 19.737 -2.642 -31.284 1.00 96.56 103 GLU A CA 1
ATOM 799 C C . GLU A 1 103 ? 19.429 -3.042 -32.732 1.00 96.56 103 GLU A C 1
ATOM 801 O O . GLU A 1 103 ? 19.465 -2.208 -33.645 1.00 96.56 103 GLU A O 1
ATOM 806 N N . ALA A 1 104 ? 19.161 -4.326 -32.952 1.00 90.69 104 ALA A N 1
ATOM 807 C CA . ALA A 1 104 ? 19.086 -4.919 -34.281 1.00 90.69 104 ALA A CA 1
ATOM 808 C C . ALA A 1 104 ? 18.017 -4.289 -35.202 1.00 90.69 104 ALA A C 1
ATOM 810 O O . ALA A 1 104 ? 18.273 -4.113 -36.398 1.00 90.69 104 ALA A O 1
ATOM 811 N N . HIS A 1 105 ? 16.845 -3.924 -34.681 1.00 93.88 105 HIS A N 1
ATOM 812 C CA . HIS A 1 105 ? 15.671 -3.526 -35.460 1.00 93.88 105 HIS A CA 1
ATOM 813 C C . HIS A 1 105 ? 15.584 -2.015 -35.715 1.00 93.88 105 HIS A C 1
ATOM 815 O O . HIS A 1 105 ? 15.622 -1.567 -36.860 1.00 93.88 105 HIS A O 1
ATOM 821 N N . PHE A 1 106 ? 15.494 -1.218 -34.654 1.00 95.88 106 PHE A N 1
ATOM 822 C CA . PHE A 1 106 ? 15.338 0.238 -34.683 1.00 95.88 106 PHE A CA 1
ATOM 823 C C . PHE A 1 106 ? 16.670 0.984 -34.667 1.00 95.88 106 PHE A C 1
ATOM 825 O O . PHE A 1 106 ? 16.685 2.211 -34.773 1.00 95.88 106 PHE A O 1
ATOM 832 N N . LYS A 1 107 ? 17.791 0.258 -34.550 1.00 95.50 107 LYS A N 1
ATOM 833 C CA . LYS A 1 107 ? 19.144 0.829 -34.538 1.00 95.50 107 LYS A CA 1
ATOM 834 C C . LYS A 1 107 ? 19.371 1.773 -33.351 1.00 95.50 107 LYS A C 1
ATOM 836 O O . LYS A 1 107 ? 20.163 2.709 -33.454 1.00 95.50 107 LYS A O 1
ATOM 841 N N . LEU A 1 108 ? 18.682 1.506 -32.238 1.00 97.06 108 LEU A N 1
ATOM 842 C CA . LEU A 1 108 ? 18.815 2.244 -30.983 1.00 97.06 108 LEU A CA 1
ATOM 843 C C . LEU A 1 108 ? 20.160 1.971 -30.329 1.00 97.06 108 LEU A C 1
ATOM 845 O O . LEU A 1 108 ? 20.636 0.841 -30.314 1.00 97.06 108 LEU A O 1
ATOM 849 N N . GLU A 1 109 ? 20.746 2.983 -29.717 1.00 97.50 109 GLU A N 1
ATOM 850 C CA . GLU A 1 109 ? 21.932 2.800 -28.897 1.00 97.50 109 GLU A CA 1
ATOM 851 C C . GLU A 1 109 ? 21.593 2.117 -27.559 1.00 97.50 109 GLU A C 1
ATOM 853 O O . GLU A 1 109 ? 20.454 2.226 -27.079 1.00 97.50 109 GLU A O 1
ATOM 858 N N . PRO A 1 110 ? 22.557 1.411 -26.936 1.00 98.00 110 PRO A N 1
ATOM 859 C CA . PRO A 1 110 ? 22.320 0.636 -25.718 1.00 98.00 110 PRO A CA 1
ATOM 860 C C . PRO A 1 110 ? 21.706 1.447 -24.570 1.00 98.00 110 PRO A C 1
ATOM 862 O O . PRO A 1 110 ? 20.886 0.928 -23.813 1.00 98.00 110 PRO A O 1
ATOM 865 N N . GLU A 1 111 ? 22.039 2.734 -24.454 1.00 98.25 111 GLU A N 1
ATOM 866 C CA . GLU A 1 111 ? 21.476 3.605 -23.422 1.00 98.25 111 GLU A CA 1
ATOM 867 C C . GLU A 1 111 ? 19.973 3.837 -23.632 1.00 98.25 111 GLU A C 1
ATOM 869 O O . GLU A 1 111 ? 19.217 3.852 -22.662 1.00 98.25 111 GLU A O 1
ATOM 874 N N . TRP A 1 112 ? 19.504 3.955 -24.880 1.00 98.56 112 TRP A N 1
ATOM 875 C CA . TRP A 1 112 ? 18.072 4.059 -25.178 1.00 98.56 112 TRP A CA 1
ATOM 876 C C . TRP A 1 112 ? 17.338 2.751 -24.919 1.00 98.56 112 TRP A C 1
ATOM 878 O O . TRP A 1 112 ? 16.250 2.771 -24.343 1.00 98.56 112 TRP A O 1
ATOM 888 N N . VAL A 1 113 ? 17.948 1.616 -25.265 1.00 98.62 113 VAL A N 1
ATOM 889 C CA . VAL A 1 113 ? 17.404 0.294 -24.925 1.00 98.62 113 VAL A CA 1
ATOM 890 C C . VAL A 1 113 ? 17.249 0.149 -23.411 1.00 98.62 113 VAL A C 1
ATOM 892 O O . VAL A 1 113 ? 16.196 -0.290 -22.953 1.00 98.62 113 VAL A O 1
ATOM 895 N N . ALA A 1 114 ? 18.232 0.596 -22.624 1.00 98.44 114 ALA A N 1
ATOM 896 C CA . ALA A 1 114 ? 18.149 0.577 -21.166 1.00 98.44 114 ALA A CA 1
ATOM 897 C C . ALA A 1 114 ? 16.967 1.407 -20.628 1.00 98.44 114 ALA A C 1
ATOM 899 O O . ALA A 1 114 ? 16.256 0.935 -19.738 1.00 98.44 114 ALA A O 1
ATOM 900 N N . VAL A 1 115 ? 16.700 2.600 -21.185 1.00 98.75 115 VAL A N 1
ATOM 901 C CA . VAL A 1 115 ? 15.512 3.405 -20.819 1.00 98.75 115 VAL A CA 1
ATOM 902 C C . VAL A 1 115 ? 14.223 2.625 -21.092 1.00 98.75 115 VAL A C 1
ATOM 904 O O . VAL A 1 115 ? 13.352 2.552 -20.224 1.00 98.75 115 VAL A O 1
ATOM 907 N N . VAL A 1 116 ? 14.102 2.017 -22.276 1.00 98.75 116 VAL A N 1
ATOM 908 C CA . VAL A 1 116 ? 12.902 1.270 -22.685 1.00 98.75 116 VAL A CA 1
ATOM 909 C C . VAL A 1 116 ? 12.691 0.027 -21.812 1.00 98.75 116 VAL A C 1
ATOM 911 O O . VAL A 1 116 ? 11.578 -0.209 -21.337 1.00 98.75 116 VAL A O 1
ATOM 914 N N . LEU A 1 117 ? 13.749 -0.745 -21.540 1.00 98.69 117 LEU A N 1
ATOM 915 C CA . LEU A 1 117 ? 13.678 -1.912 -20.656 1.00 98.69 117 LEU A CA 1
ATOM 916 C C . LEU A 1 117 ? 13.297 -1.507 -19.229 1.00 98.69 117 LEU A C 1
ATOM 918 O O . LEU A 1 117 ? 12.438 -2.144 -18.627 1.00 98.69 117 LEU A O 1
ATOM 922 N N . LEU A 1 118 ? 13.866 -0.427 -18.686 1.00 98.31 118 LEU A N 1
ATOM 923 C CA . LEU A 1 118 ? 13.513 0.041 -17.343 1.00 98.31 118 LEU A CA 1
ATOM 924 C C . LEU A 1 118 ? 12.082 0.581 -17.259 1.00 98.31 118 LEU A C 1
ATOM 926 O O . LEU A 1 118 ? 11.445 0.425 -16.219 1.00 98.31 118 LEU A O 1
ATOM 930 N N . ALA A 1 119 ? 11.541 1.139 -18.343 1.00 97.94 119 ALA A N 1
ATOM 931 C CA . ALA A 1 119 ? 10.126 1.484 -18.418 1.00 97.94 119 ALA A CA 1
ATOM 932 C C . ALA A 1 119 ? 9.242 0.221 -18.354 1.00 97.94 119 ALA A C 1
ATOM 934 O O . ALA A 1 119 ? 8.281 0.182 -17.586 1.00 97.94 119 ALA A O 1
ATOM 935 N N . LEU A 1 120 ? 9.599 -0.849 -19.078 1.00 97.62 120 LEU A N 1
ATOM 936 C CA . LEU A 1 120 ? 8.917 -2.150 -18.981 1.00 97.62 120 LEU A CA 1
ATOM 937 C C . LEU A 1 120 ? 9.048 -2.786 -17.586 1.00 97.62 120 LEU A C 1
ATOM 939 O O . LEU A 1 120 ? 8.094 -3.397 -17.105 1.00 97.62 120 LEU A O 1
ATOM 943 N N . VAL A 1 121 ? 10.201 -2.642 -16.922 1.00 97.00 121 VAL A N 1
ATOM 944 C CA . VAL A 1 121 ? 10.403 -3.078 -15.528 1.00 97.00 121 VAL A CA 1
ATOM 945 C C . VAL A 1 121 ? 9.479 -2.308 -14.587 1.00 97.00 121 VAL A C 1
ATOM 947 O O . VAL A 1 121 ? 8.828 -2.918 -13.743 1.00 97.00 121 VAL A O 1
ATOM 950 N N . TYR A 1 122 ? 9.395 -0.984 -14.745 1.00 94.31 122 TYR A N 1
ATOM 951 C CA . TYR A 1 122 ? 8.543 -0.111 -13.937 1.00 94.31 122 TYR A CA 1
ATOM 952 C C . TYR A 1 122 ? 7.062 -0.507 -14.007 1.00 94.31 122 TYR A C 1
ATOM 954 O O . TYR A 1 122 ? 6.417 -0.646 -12.964 1.00 94.31 122 TYR A O 1
ATOM 962 N N . ASP A 1 123 ? 6.546 -0.752 -15.215 1.00 91.06 123 ASP A N 1
ATOM 963 C CA . ASP A 1 123 ? 5.152 -1.179 -15.422 1.00 91.06 123 ASP A CA 1
ATOM 964 C C . ASP A 1 123 ? 4.945 -2.677 -15.093 1.00 91.06 123 ASP A C 1
ATOM 966 O O . ASP A 1 123 ? 3.826 -3.169 -14.966 1.00 91.06 123 ASP A O 1
ATOM 970 N N . GLY A 1 124 ? 6.041 -3.409 -14.855 1.00 91.81 124 GLY A N 1
ATOM 971 C CA . GLY A 1 124 ? 6.042 -4.794 -14.385 1.00 91.81 124 GLY A CA 1
ATOM 972 C C . GLY A 1 124 ? 5.851 -5.841 -15.473 1.00 91.81 124 GLY A C 1
ATOM 973 O O . GLY A 1 124 ? 5.405 -6.947 -15.169 1.00 91.81 124 GLY A O 1
ATOM 974 N N . HIS A 1 125 ? 6.196 -5.517 -16.718 1.00 93.19 125 HIS A N 1
ATOM 975 C CA . HIS A 1 125 ? 6.157 -6.448 -17.846 1.00 93.19 125 HIS A CA 1
ATOM 976 C C . HIS A 1 125 ? 7.363 -7.383 -17.904 1.00 93.19 125 HIS A C 1
ATOM 978 O O . HIS A 1 125 ? 7.244 -8.483 -18.440 1.00 93.19 125 HIS A O 1
ATOM 984 N N . ILE A 1 126 ? 8.511 -6.967 -17.359 1.00 96.56 126 ILE A N 1
ATOM 985 C CA . ILE A 1 126 ? 9.754 -7.747 -17.363 1.00 96.56 126 ILE A CA 1
ATOM 986 C C . ILE A 1 126 ? 10.509 -7.611 -16.036 1.00 96.56 126 ILE A C 1
ATOM 988 O O . ILE A 1 126 ? 10.263 -6.701 -15.245 1.00 96.56 126 ILE A O 1
ATOM 992 N N . VAL A 1 127 ? 11.467 -8.510 -15.825 1.00 96.75 127 VAL A N 1
ATOM 993 C CA . VAL A 1 127 ? 12.525 -8.401 -14.813 1.00 96.75 127 VAL A CA 1
ATOM 994 C C . VAL A 1 127 ? 13.857 -8.299 -15.545 1.00 96.75 127 VAL A C 1
ATOM 996 O O . VAL A 1 127 ? 14.151 -9.142 -16.394 1.00 96.75 127 VAL A O 1
ATOM 999 N N . LEU A 1 128 ? 14.653 -7.282 -15.222 1.00 97.81 128 LEU A N 1
ATOM 1000 C CA . LEU A 1 128 ? 15.947 -7.009 -15.846 1.00 97.81 128 LEU A CA 1
ATOM 1001 C C . LEU A 1 128 ? 17.077 -7.499 -14.941 1.00 97.81 128 LEU A C 1
ATOM 1003 O O . LEU A 1 128 ? 17.131 -7.130 -13.773 1.00 97.81 128 LEU A O 1
ATOM 1007 N N . ASN A 1 129 ? 17.988 -8.310 -15.469 1.00 97.25 129 ASN A N 1
ATOM 1008 C CA . ASN A 1 129 ? 19.164 -8.774 -14.743 1.00 97.25 129 ASN A CA 1
ATOM 1009 C C . ASN A 1 129 ? 20.406 -7.968 -15.149 1.00 97.25 129 ASN A C 1
ATOM 1011 O O . ASN A 1 129 ? 20.703 -7.837 -16.337 1.00 97.25 129 ASN A O 1
ATOM 1015 N N . LEU A 1 130 ? 21.148 -7.471 -14.161 1.00 94.00 130 LEU A N 1
ATOM 1016 C CA . LEU A 1 130 ? 22.402 -6.737 -14.324 1.00 94.00 130 LEU A CA 1
ATOM 1017 C C . LEU A 1 130 ? 23.564 -7.578 -13.791 1.00 94.00 130 LEU A C 1
ATOM 1019 O O . LEU A 1 130 ? 23.476 -8.146 -12.697 1.00 94.00 130 LEU A O 1
ATOM 1023 N N . GLY A 1 131 ? 24.653 -7.679 -14.559 1.00 80.19 131 GLY A N 1
ATOM 1024 C CA . GLY A 1 131 ? 25.893 -8.336 -14.120 1.00 80.19 131 GLY A CA 1
ATOM 1025 C C . GLY A 1 131 ? 25.753 -9.805 -13.681 1.00 80.19 131 GLY A C 1
ATOM 1026 O O . GLY A 1 131 ? 26.680 -10.368 -13.107 1.00 80.19 131 GLY A O 1
ATOM 1027 N N . GLY A 1 132 ? 24.604 -10.449 -13.918 1.00 74.12 132 GLY A N 1
ATOM 1028 C CA . GLY A 1 132 ? 24.343 -11.837 -13.547 1.00 74.12 132 GLY A CA 1
ATOM 1029 C C . GLY A 1 132 ? 23.851 -12.091 -12.129 1.00 74.12 132 GLY A C 1
ATOM 1030 O O . GLY A 1 132 ? 23.462 -13.224 -11.855 1.00 74.12 132 GLY A O 1
ATOM 1031 N N . THR A 1 133 ? 23.846 -11.095 -11.246 1.00 78.50 133 THR A N 1
ATOM 1032 C CA . THR A 1 133 ? 23.540 -11.281 -9.816 1.00 78.50 133 THR A CA 1
ATOM 1033 C C . THR A 1 133 ? 22.405 -10.396 -9.330 1.00 78.50 133 THR A C 1
ATOM 1035 O O . THR A 1 133 ? 21.669 -10.792 -8.428 1.00 78.50 133 THR A O 1
ATOM 1038 N N . GLU A 1 134 ? 22.230 -9.222 -9.928 1.00 92.44 134 GLU A N 1
ATOM 1039 C CA . GLU A 1 134 ? 21.225 -8.261 -9.503 1.00 92.44 134 GLU A CA 1
ATOM 1040 C C . GLU A 1 134 ? 20.014 -8.293 -10.432 1.00 92.44 134 GLU A C 1
ATOM 1042 O O . GLU A 1 134 ? 20.156 -8.239 -11.650 1.00 92.44 134 GLU A O 1
ATOM 1047 N N . GLU A 1 135 ? 18.812 -8.349 -9.857 1.00 94.81 135 GLU A N 1
ATOM 1048 C CA . GLU A 1 135 ? 17.556 -8.266 -10.601 1.00 94.81 135 GLU A CA 1
ATOM 1049 C C . GLU A 1 135 ? 16.788 -7.000 -10.219 1.00 94.81 135 GLU A C 1
ATOM 1051 O O . GLU A 1 135 ? 16.593 -6.693 -9.039 1.00 94.81 135 GLU A O 1
ATOM 1056 N N . LEU A 1 136 ? 16.345 -6.278 -11.244 1.00 96.19 136 LEU A N 1
ATOM 1057 C CA . LEU A 1 136 ? 15.440 -5.149 -11.149 1.00 96.19 136 LEU A CA 1
ATOM 1058 C C . LEU A 1 136 ? 14.047 -5.585 -11.603 1.00 96.19 136 LEU A C 1
ATOM 1060 O O . LEU A 1 136 ? 13.859 -6.070 -12.719 1.00 96.19 136 LEU A O 1
ATOM 1064 N N . ASP A 1 137 ? 13.072 -5.385 -10.729 1.00 95.44 137 ASP A N 1
ATOM 1065 C CA . ASP A 1 137 ? 11.651 -5.605 -10.972 1.00 95.44 137 ASP A CA 1
ATOM 1066 C C . ASP A 1 137 ? 10.860 -4.330 -10.621 1.00 95.44 137 ASP A C 1
ATOM 1068 O O . ASP A 1 137 ? 11.429 -3.337 -10.156 1.00 95.44 137 ASP A O 1
ATOM 1072 N N . ALA A 1 138 ? 9.539 -4.340 -10.814 1.00 92.62 138 ALA A N 1
ATOM 1073 C CA . ALA A 1 138 ? 8.687 -3.183 -10.524 1.00 92.62 138 ALA A CA 1
ATOM 1074 C C . ALA A 1 138 ? 8.819 -2.660 -9.077 1.00 92.62 138 ALA A C 1
ATOM 1076 O O . ALA A 1 138 ? 8.595 -1.478 -8.815 1.00 92.62 138 ALA A O 1
ATOM 1077 N N . GLY A 1 139 ? 9.172 -3.525 -8.120 1.00 88.38 139 GLY A N 1
ATOM 1078 C CA . GLY A 1 139 ? 9.381 -3.176 -6.716 1.00 88.38 139 GLY A CA 1
ATOM 1079 C C . GLY A 1 139 ? 10.770 -2.612 -6.409 1.00 88.38 139 GLY A C 1
ATOM 1080 O O . GLY A 1 139 ? 10.931 -1.972 -5.374 1.00 88.38 139 GLY A O 1
ATOM 1081 N N . THR A 1 140 ? 11.759 -2.821 -7.281 1.00 93.88 140 THR A N 1
ATOM 1082 C CA . THR A 1 140 ? 13.158 -2.410 -7.067 1.00 93.88 140 THR A CA 1
ATOM 1083 C C . THR A 1 140 ? 13.705 -1.465 -8.138 1.00 93.88 140 THR A C 1
ATOM 1085 O O . THR A 1 140 ? 14.859 -1.048 -8.038 1.00 93.88 140 THR A O 1
ATOM 1088 N N . VAL A 1 141 ? 12.890 -1.065 -9.121 1.00 94.50 141 VAL A N 1
ATOM 1089 C CA . VAL A 1 141 ? 13.284 -0.199 -10.249 1.00 94.50 141 VAL A CA 1
ATOM 1090 C C . VAL A 1 141 ? 13.954 1.117 -9.826 1.00 94.50 141 VAL A C 1
ATOM 1092 O O . VAL A 1 141 ? 14.866 1.591 -10.498 1.00 94.50 141 VAL A O 1
ATOM 1095 N N . GLU A 1 142 ? 13.597 1.673 -8.664 1.00 94.62 142 GLU A N 1
ATOM 1096 C CA . GLU A 1 142 ? 14.224 2.876 -8.088 1.00 94.62 142 GLU A CA 1
ATOM 1097 C C . GLU A 1 142 ? 15.743 2.734 -7.863 1.00 94.62 142 GLU A C 1
ATOM 1099 O O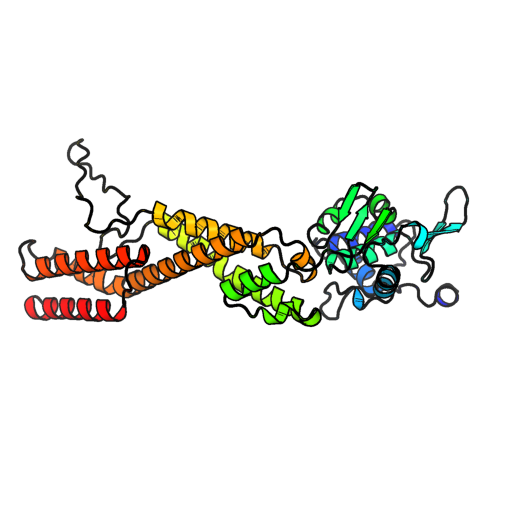 . GLU A 1 142 ? 16.485 3.722 -7.894 1.00 94.62 142 GLU A O 1
ATOM 1104 N N . ARG A 1 143 ? 16.244 1.502 -7.696 1.00 95.50 143 ARG A N 1
ATOM 1105 C CA . ARG A 1 143 ? 17.679 1.222 -7.554 1.00 95.50 143 ARG A CA 1
ATOM 1106 C C . ARG A 1 143 ? 18.456 1.547 -8.824 1.00 95.50 143 ARG A C 1
ATOM 1108 O O . ARG A 1 143 ? 19.645 1.836 -8.731 1.00 95.50 143 ARG A O 1
ATOM 1115 N N . ALA A 1 144 ? 17.808 1.564 -9.992 1.00 96.19 144 ALA A N 1
ATOM 1116 C CA . ALA A 1 144 ? 18.440 1.981 -11.242 1.00 96.19 144 ALA A CA 1
ATOM 1117 C C . ALA A 1 144 ? 18.918 3.442 -11.191 1.00 96.19 144 ALA A C 1
ATOM 1119 O O . ALA A 1 144 ? 19.890 3.791 -11.849 1.00 96.19 144 ALA A O 1
ATOM 1120 N N . THR A 1 145 ? 18.300 4.296 -10.365 1.00 96.06 145 THR A N 1
ATOM 1121 C CA . THR A 1 145 ? 18.556 5.751 -10.353 1.00 96.06 145 THR A CA 1
ATOM 1122 C C . THR A 1 145 ? 19.936 6.163 -9.832 1.00 96.06 145 THR A C 1
ATOM 1124 O O . THR A 1 145 ? 20.340 7.318 -10.005 1.00 96.06 145 THR A O 1
ATOM 1127 N N . VAL A 1 146 ? 20.644 5.239 -9.179 1.00 94.69 146 VAL A N 1
ATOM 1128 C CA . VAL A 1 146 ? 21.990 5.437 -8.616 1.00 94.69 146 VAL A CA 1
ATOM 1129 C C . VAL A 1 146 ? 23.068 4.617 -9.328 1.00 94.69 146 VAL A C 1
ATOM 1131 O O . VAL A 1 146 ? 24.225 4.678 -8.926 1.00 94.69 146 VAL A O 1
ATOM 1134 N N . LYS A 1 147 ? 22.710 3.853 -10.366 1.00 95.38 147 LYS A N 1
ATOM 1135 C CA . LYS A 1 147 ? 23.661 3.039 -11.137 1.00 95.38 147 LYS A CA 1
ATOM 1136 C C . LYS A 1 147 ? 24.358 3.860 -12.212 1.00 95.38 147 LYS A C 1
ATOM 1138 O O . LYS A 1 147 ? 23.863 4.917 -12.611 1.00 95.38 147 LYS A O 1
ATOM 1143 N N . ALA A 1 148 ? 25.498 3.365 -12.690 1.00 95.56 148 ALA A N 1
ATOM 1144 C CA . ALA A 1 148 ? 26.094 3.900 -13.900 1.00 95.56 148 ALA A CA 1
ATOM 1145 C C . ALA A 1 148 ? 25.249 3.478 -15.108 1.00 95.56 148 ALA A C 1
ATOM 1147 O O . ALA A 1 148 ? 24.754 2.355 -15.178 1.00 95.56 148 ALA A O 1
ATOM 1148 N N . ILE A 1 149 ? 25.097 4.382 -16.075 1.00 96.62 149 ILE A N 1
ATOM 1149 C CA . ILE A 1 149 ? 24.386 4.080 -17.322 1.00 96.62 149 ILE A CA 1
ATOM 1150 C C . ILE A 1 149 ? 25.053 2.936 -18.094 1.00 96.62 149 ILE A C 1
ATOM 1152 O O . ILE A 1 149 ? 24.335 2.129 -18.667 1.00 96.62 149 ILE A O 1
ATOM 1156 N N . ALA A 1 150 ? 26.384 2.813 -18.016 1.00 94.88 150 ALA A N 1
ATOM 1157 C CA . ALA A 1 150 ? 27.142 1.695 -18.580 1.00 94.88 150 ALA A CA 1
ATOM 1158 C C . ALA A 1 150 ? 26.640 0.335 -18.059 1.00 94.88 150 ALA A C 1
ATOM 1160 O O . ALA A 1 150 ? 26.295 -0.534 -18.854 1.00 94.88 150 ALA A O 1
ATOM 1161 N N . ASP A 1 151 ? 26.481 0.191 -16.738 1.00 95.19 151 ASP A N 1
ATOM 1162 C CA . ASP A 1 151 ? 25.991 -1.051 -16.120 1.00 95.19 151 ASP A CA 1
ATOM 1163 C C . ASP A 1 151 ? 24.556 -1.390 -16.554 1.00 95.19 151 ASP A C 1
ATOM 1165 O O . ASP A 1 151 ? 24.181 -2.556 -16.656 1.00 95.19 151 ASP A O 1
ATOM 1169 N N . LEU A 1 152 ? 23.729 -0.362 -16.780 1.00 97.12 152 LEU A N 1
ATOM 1170 C CA . LEU A 1 152 ? 22.345 -0.518 -17.228 1.00 97.12 152 LEU A CA 1
ATOM 1171 C C . LEU A 1 152 ? 22.264 -0.880 -18.715 1.00 97.12 152 LEU A C 1
ATOM 1173 O O . LEU A 1 152 ? 21.415 -1.684 -19.098 1.00 97.12 152 LEU A O 1
ATOM 1177 N N . SER A 1 153 ? 23.133 -0.295 -19.544 1.00 96.50 153 SER A N 1
ATOM 1178 C CA . SER A 1 153 ? 23.239 -0.624 -20.966 1.00 96.50 153 SER A CA 1
ATOM 1179 C C . SER A 1 153 ? 23.841 -2.005 -21.205 1.00 96.50 153 SER A C 1
ATOM 1181 O O . SER A 1 153 ? 23.442 -2.663 -22.154 1.00 96.50 153 SER A O 1
ATOM 1183 N N . GLU A 1 154 ? 24.724 -2.470 -20.320 1.00 95.38 154 GLU A N 1
ATOM 1184 C CA . GLU A 1 154 ? 25.339 -3.805 -20.347 1.00 95.38 154 GLU A CA 1
ATOM 1185 C C . GLU A 1 154 ? 24.554 -4.825 -19.501 1.00 95.38 154 GLU A C 1
ATOM 1187 O O . GLU A 1 154 ? 25.121 -5.719 -18.863 1.00 95.38 154 GLU A O 1
ATOM 1192 N N . PHE A 1 155 ? 23.221 -4.702 -19.461 1.00 96.56 155 PHE A N 1
ATOM 1193 C CA . PHE A 1 155 ? 22.362 -5.696 -18.813 1.00 96.56 155 PHE A CA 1
ATOM 1194 C C . PHE A 1 155 ? 22.696 -7.107 -19.316 1.00 96.56 155 PHE A C 1
ATOM 1196 O O . PHE A 1 155 ? 23.130 -7.280 -20.445 1.00 96.56 155 PHE A O 1
ATOM 1203 N N . ARG A 1 156 ? 22.482 -8.152 -18.512 1.00 97.00 156 ARG A N 1
ATOM 1204 C CA . ARG A 1 156 ? 22.817 -9.526 -18.924 1.00 97.00 156 ARG A CA 1
ATOM 1205 C C . ARG A 1 156 ? 21.695 -10.162 -19.737 1.00 97.00 156 ARG A C 1
ATOM 1207 O O . ARG A 1 156 ? 21.923 -10.720 -20.809 1.00 97.00 156 ARG A O 1
ATOM 1214 N N . PHE A 1 157 ? 20.486 -10.109 -19.192 1.00 97.25 157 PHE A N 1
ATOM 1215 C CA . PHE A 1 157 ? 19.269 -10.609 -19.819 1.00 97.25 157 PHE A CA 1
ATOM 1216 C C . PHE A 1 157 ? 18.043 -9.961 -19.176 1.00 97.25 157 PHE A C 1
ATOM 1218 O O . PHE A 1 157 ? 18.122 -9.408 -18.079 1.00 97.25 157 PHE A O 1
ATOM 1225 N N . TYR A 1 158 ? 16.888 -10.095 -19.815 1.00 97.81 158 TYR A N 1
ATOM 1226 C CA . TYR A 1 158 ? 15.594 -9.841 -19.189 1.00 97.81 158 TYR A CA 1
ATOM 1227 C C . TYR A 1 158 ? 14.664 -11.039 -19.362 1.00 97.81 158 TYR A C 1
ATOM 1229 O O . TYR A 1 158 ? 14.809 -11.850 -20.280 1.00 97.81 158 TYR A O 1
ATOM 1237 N N . LYS A 1 159 ? 13.737 -11.186 -18.418 1.00 95.88 159 LYS A N 1
ATOM 1238 C CA . LYS A 1 159 ? 12.854 -12.349 -18.302 1.00 95.88 159 LYS A CA 1
ATOM 1239 C C . LYS A 1 159 ? 11.442 -11.950 -17.900 1.00 95.88 159 LYS A C 1
ATOM 1241 O O . LYS A 1 159 ? 11.193 -10.813 -17.499 1.00 95.88 159 LYS A O 1
ATOM 1246 N N . ARG A 1 160 ? 10.520 -12.912 -17.967 1.00 94.38 160 ARG A N 1
ATOM 1247 C CA . ARG A 1 160 ? 9.136 -12.719 -17.524 1.00 94.38 160 ARG A CA 1
ATOM 1248 C C . ARG A 1 160 ? 9.071 -12.500 -16.001 1.00 94.38 160 ARG A C 1
ATOM 1250 O O . ARG A 1 160 ? 9.838 -13.121 -15.259 1.00 94.38 160 ARG A O 1
ATOM 1257 N N . PRO A 1 161 ? 8.167 -11.635 -15.518 1.00 91.25 161 PRO A N 1
ATOM 1258 C CA . PRO A 1 161 ? 7.952 -11.411 -14.096 1.00 91.25 161 PRO A CA 1
ATOM 1259 C C . PRO A 1 161 ? 7.238 -12.604 -13.457 1.00 91.25 161 PRO A C 1
ATOM 1261 O O . PRO A 1 161 ? 6.654 -13.452 -14.132 1.00 91.25 161 PRO A O 1
ATOM 1264 N N . ARG A 1 162 ? 7.245 -12.651 -12.122 1.00 87.50 162 ARG A N 1
ATOM 1265 C CA . ARG A 1 162 ? 6.528 -13.687 -11.367 1.00 87.50 162 ARG A CA 1
ATOM 1266 C C . ARG A 1 162 ? 5.021 -13.615 -11.626 1.00 87.50 162 ARG A C 1
ATOM 1268 O O . ARG A 1 162 ? 4.458 -12.543 -11.872 1.00 87.50 162 ARG A O 1
ATOM 1275 N N . SER A 1 163 ? 4.344 -14.756 -11.532 1.00 87.75 163 SER A N 1
ATOM 1276 C CA . SER A 1 163 ? 2.881 -14.803 -11.551 1.00 87.75 163 SER A CA 1
ATOM 1277 C C . SER A 1 163 ? 2.305 -13.994 -10.391 1.00 87.75 163 SER A C 1
ATOM 1279 O O . SER A 1 163 ? 2.842 -14.027 -9.285 1.00 87.75 163 SER A O 1
ATOM 1281 N N . LEU A 1 164 ? 1.191 -13.305 -10.629 1.00 91.19 164 LEU A N 1
ATOM 1282 C CA . LEU A 1 164 ? 0.464 -12.589 -9.587 1.00 91.19 164 LEU A CA 1
ATOM 1283 C C . LEU A 1 164 ? -0.028 -13.584 -8.515 1.00 91.19 164 LEU A C 1
ATOM 1285 O O . LEU A 1 164 ? -0.746 -14.519 -8.879 1.00 91.19 164 LEU A O 1
ATOM 1289 N N . PRO A 1 165 ? 0.294 -13.396 -7.218 1.00 94.12 165 PRO A N 1
ATOM 1290 C CA . PRO A 1 165 ? -0.239 -14.214 -6.121 1.00 94.12 165 PRO A CA 1
ATOM 1291 C C . PRO A 1 165 ? -1.740 -13.961 -5.878 1.00 94.12 165 PRO A C 1
ATOM 1293 O O . PRO A 1 165 ? -2.146 -13.406 -4.858 1.00 94.12 165 PRO A O 1
ATOM 1296 N N . LEU A 1 166 ? -2.577 -14.339 -6.849 1.00 94.50 166 LEU A N 1
ATOM 1297 C CA . LEU A 1 166 ? -3.974 -13.914 -6.951 1.00 94.50 166 LEU A CA 1
ATOM 1298 C C . LEU A 1 166 ? -4.810 -14.318 -5.732 1.00 94.50 166 LEU A C 1
ATOM 1300 O O . LEU A 1 166 ? -5.599 -13.513 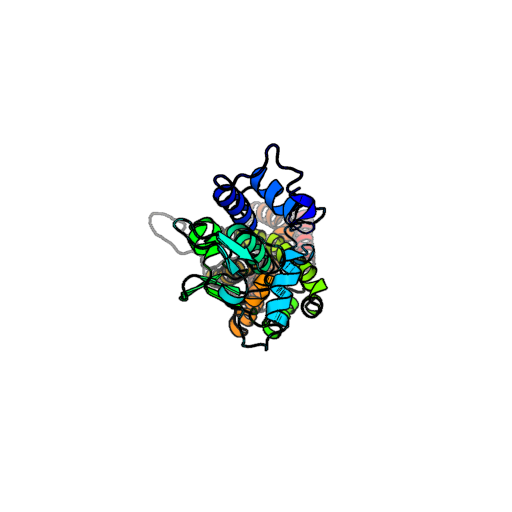-5.255 1.00 94.50 166 LEU A O 1
ATOM 1304 N N . VAL A 1 167 ? -4.601 -15.523 -5.198 1.00 95.12 167 VAL A N 1
ATOM 1305 C CA . VAL A 1 167 ? -5.352 -16.040 -4.040 1.00 95.12 167 VAL A CA 1
ATOM 1306 C C . VAL A 1 167 ? -5.148 -15.163 -2.801 1.00 95.12 167 VAL A C 1
ATOM 1308 O O . VAL A 1 167 ? -6.112 -14.809 -2.126 1.00 95.12 167 VAL A O 1
ATOM 1311 N N . ILE A 1 168 ? -3.904 -14.759 -2.522 1.00 97.19 168 ILE A N 1
ATOM 1312 C CA . ILE A 1 168 ? -3.588 -13.930 -1.351 1.00 97.19 168 ILE A CA 1
ATOM 1313 C C . ILE A 1 168 ? -4.123 -12.510 -1.556 1.00 97.19 168 ILE A C 1
ATOM 1315 O O . ILE A 1 168 ? -4.702 -11.928 -0.642 1.00 97.19 168 ILE A O 1
ATOM 1319 N N . TRP A 1 169 ? -3.997 -11.958 -2.766 1.00 97.50 169 TRP A N 1
ATOM 1320 C CA . TRP A 1 169 ? -4.572 -10.649 -3.073 1.00 97.50 169 TRP A CA 1
ATOM 1321 C C . TRP A 1 169 ? -6.095 -10.625 -2.976 1.00 97.50 169 TRP A C 1
ATOM 1323 O O . TRP A 1 169 ? -6.636 -9.658 -2.451 1.00 97.50 169 TRP A O 1
ATOM 1333 N N . GLN A 1 170 ? -6.782 -11.679 -3.423 1.00 96.25 170 GLN A N 1
ATOM 1334 C CA . GLN A 1 170 ? -8.231 -11.809 -3.261 1.00 96.25 170 GLN A CA 1
ATOM 1335 C C . GLN A 1 170 ? -8.613 -11.808 -1.779 1.00 96.25 170 GLN A C 1
ATOM 1337 O O . GLN A 1 170 ? -9.449 -11.008 -1.379 1.00 96.25 170 GLN A O 1
ATOM 1342 N N . GLN A 1 171 ? -7.916 -12.590 -0.948 1.00 96.75 171 GLN A N 1
ATOM 1343 C CA . GLN A 1 171 ? -8.117 -12.588 0.503 1.00 96.75 171 GLN A CA 1
ATOM 1344 C C . GLN A 1 171 ? -7.914 -11.195 1.125 1.00 96.75 171 GLN A C 1
ATOM 1346 O O . GLN A 1 171 ? -8.711 -10.774 1.963 1.00 96.75 171 GLN A O 1
ATOM 1351 N N . ILE A 1 172 ? -6.860 -10.473 0.724 1.00 98.19 172 ILE A N 1
ATOM 1352 C CA . ILE A 1 172 ? -6.590 -9.105 1.191 1.00 98.19 172 ILE A CA 1
ATOM 1353 C C . ILE A 1 172 ? -7.716 -8.161 0.756 1.00 98.19 172 ILE A C 1
ATOM 1355 O O . ILE A 1 172 ? -8.251 -7.438 1.591 1.00 98.19 172 ILE A O 1
ATOM 1359 N N . PHE A 1 173 ? -8.097 -8.170 -0.523 1.00 97.88 173 PHE A N 1
ATOM 1360 C CA . PHE A 1 173 ? -9.139 -7.288 -1.052 1.00 97.88 173 PHE A CA 1
ATOM 1361 C C . PHE A 1 173 ? -10.484 -7.550 -0.376 1.00 97.88 173 PHE A C 1
ATOM 1363 O O . PHE A 1 173 ? -11.087 -6.611 0.138 1.00 97.88 173 PHE A O 1
ATOM 1370 N N . ASP A 1 174 ? -10.904 -8.809 -0.282 1.00 96.50 174 ASP A N 1
ATOM 1371 C CA . ASP A 1 174 ? -12.159 -9.187 0.368 1.00 96.50 174 ASP A CA 1
ATOM 1372 C C . ASP A 1 174 ? -12.147 -8.790 1.856 1.00 96.50 174 ASP A C 1
ATOM 1374 O O . ASP A 1 174 ? -13.112 -8.219 2.367 1.00 96.50 174 ASP A O 1
ATOM 1378 N N . GLY A 1 175 ? -11.025 -9.009 2.554 1.00 96.06 175 GLY A N 1
ATOM 1379 C CA . GLY A 1 175 ? -10.849 -8.622 3.957 1.00 96.06 175 GLY A CA 1
ATOM 1380 C C . GLY A 1 175 ? -10.846 -7.111 4.211 1.00 96.06 175 GLY A C 1
ATOM 1381 O O . GLY A 1 175 ? -11.187 -6.673 5.311 1.00 96.06 175 GLY A O 1
ATOM 1382 N N . LEU A 1 176 ? -10.491 -6.317 3.200 1.00 96.44 176 LEU A N 1
ATOM 1383 C CA . LEU A 1 176 ? -10.554 -4.855 3.212 1.00 96.44 176 LEU A CA 1
ATOM 1384 C C . LEU A 1 176 ? -11.901 -4.308 2.702 1.00 96.44 176 LEU A C 1
ATOM 1386 O O . LEU A 1 176 ? -12.126 -3.099 2.765 1.00 96.44 176 LEU A O 1
ATOM 1390 N N . GLY A 1 177 ? -12.797 -5.168 2.205 1.00 95.81 177 GLY A N 1
ATOM 1391 C CA . GLY A 1 177 ? -14.057 -4.761 1.577 1.00 95.81 177 GLY A CA 1
ATOM 1392 C C . GLY A 1 177 ? -13.885 -4.137 0.185 1.00 95.81 177 GLY A C 1
ATOM 1393 O O . GLY A 1 177 ? -14.709 -3.324 -0.229 1.00 95.81 177 GLY A O 1
ATOM 1394 N N . LEU A 1 178 ? -12.806 -4.479 -0.522 1.00 96.94 178 LEU A N 1
ATOM 1395 C CA . LEU A 1 178 ? -12.505 -4.048 -1.888 1.00 96.94 178 LEU A CA 1
ATOM 1396 C C . LEU A 1 178 ? -12.964 -5.091 -2.917 1.00 96.94 178 LEU A C 1
ATOM 1398 O O . LEU A 1 178 ? -13.126 -6.270 -2.614 1.00 96.94 178 LEU A O 1
ATOM 1402 N N . GLN A 1 179 ? -13.135 -4.667 -4.171 1.00 94.12 179 GLN A N 1
ATOM 1403 C CA . GLN A 1 179 ? -13.557 -5.548 -5.262 1.00 94.12 179 GLN A CA 1
ATOM 1404 C C . GLN A 1 179 ? -12.389 -6.399 -5.780 1.00 94.12 179 GLN A C 1
ATOM 1406 O O . GLN A 1 179 ? -11.607 -5.961 -6.623 1.00 94.12 179 GLN A O 1
ATOM 1411 N N . SER A 1 180 ? -12.288 -7.645 -5.317 1.00 93.44 180 SER A N 1
ATOM 1412 C CA . SER A 1 180 ? -11.231 -8.580 -5.729 1.00 93.44 180 SER A CA 1
ATOM 1413 C C . SER A 1 180 ? -11.343 -9.069 -7.186 1.00 93.44 180 SER A C 1
ATOM 1415 O O . SER A 1 180 ? -10.370 -9.579 -7.747 1.00 93.44 180 SER A O 1
ATOM 1417 N N . GLY A 1 181 ? -12.500 -8.870 -7.833 1.00 89.69 181 GLY A N 1
ATOM 1418 C CA . GLY A 1 181 ? -12.722 -9.169 -9.255 1.00 89.69 181 GLY A CA 1
ATOM 1419 C C . GLY A 1 181 ? -11.788 -8.403 -10.199 1.00 89.69 181 GLY A C 1
ATOM 1420 O O . GLY A 1 181 ? -11.290 -8.998 -11.154 1.00 89.69 181 GLY A O 1
ATOM 1421 N N . LEU A 1 182 ? -11.449 -7.155 -9.847 1.00 88.81 182 LEU A N 1
ATOM 1422 C CA . LEU A 1 182 ? -10.577 -6.258 -10.624 1.00 88.81 182 LEU A CA 1
ATOM 1423 C C . LEU A 1 182 ? -9.137 -6.782 -10.781 1.00 88.81 182 LEU A C 1
ATOM 1425 O O . LEU A 1 182 ? -8.360 -6.274 -11.582 1.00 88.81 182 LEU A O 1
ATOM 1429 N N . LEU A 1 183 ? -8.738 -7.778 -9.986 1.00 92.12 183 LEU A N 1
ATOM 1430 C CA . LEU A 1 183 ? -7.395 -8.361 -10.038 1.00 92.12 183 LEU A CA 1
ATOM 1431 C C . LEU A 1 183 ? -7.241 -9.404 -11.156 1.00 92.12 183 LEU A C 1
ATOM 1433 O O . LEU A 1 183 ? -6.112 -9.752 -11.521 1.00 92.12 183 LEU A O 1
ATOM 1437 N N . ARG A 1 184 ? -8.362 -9.940 -11.662 1.00 88.06 184 ARG A N 1
ATOM 1438 C CA . ARG A 1 184 ? -8.377 -11.034 -12.643 1.00 88.06 184 ARG A CA 1
ATOM 1439 C C . ARG A 1 184 ? -7.973 -10.537 -14.028 1.00 88.06 184 ARG A C 1
ATOM 1441 O O . ARG A 1 184 ? -7.065 -11.118 -14.623 1.00 88.06 184 ARG A O 1
ATOM 1448 N N . ASP A 1 185 ? -8.602 -9.461 -14.494 1.00 85.69 185 ASP A N 1
ATOM 1449 C CA . ASP A 1 185 ? -8.268 -8.809 -15.761 1.00 85.69 185 ASP A CA 1
ATOM 1450 C C . ASP A 1 185 ? -7.051 -7.893 -15.582 1.00 85.69 185 ASP A C 1
ATOM 1452 O O . ASP A 1 185 ? -7.012 -7.053 -14.688 1.00 85.69 185 ASP A O 1
ATOM 1456 N N . GLU A 1 186 ? -6.042 -8.055 -16.435 1.00 82.56 186 GLU A N 1
ATOM 1457 C CA . GLU A 1 186 ? -4.842 -7.219 -16.432 1.00 82.56 186 GLU A CA 1
ATOM 1458 C C . GLU A 1 186 ? -5.149 -5.738 -16.684 1.00 82.56 186 GLU A C 1
ATOM 1460 O O . GLU A 1 186 ? -4.509 -4.887 -16.067 1.00 82.56 186 GLU A O 1
ATOM 1465 N N . ASN A 1 187 ? -6.175 -5.432 -17.483 1.00 83.00 187 ASN A N 1
ATOM 1466 C CA . ASN A 1 187 ? -6.593 -4.059 -17.780 1.00 83.00 187 ASN A CA 1
ATOM 1467 C C . ASN A 1 187 ? -7.275 -3.367 -16.587 1.00 83.00 187 ASN A C 1
ATOM 1469 O O . ASN A 1 187 ? -7.284 -2.140 -16.498 1.00 83.00 187 ASN A O 1
ATOM 1473 N N . GLU A 1 188 ? -7.828 -4.137 -15.646 1.00 88.62 188 GLU A N 1
ATOM 1474 C CA . GLU A 1 188 ? -8.524 -3.609 -14.466 1.00 88.62 188 GLU A CA 1
ATOM 1475 C C . GLU A 1 188 ? -7.613 -3.472 -13.236 1.00 88.62 188 GLU A C 1
ATOM 1477 O O . GLU A 1 188 ? -7.966 -2.779 -12.273 1.00 88.62 188 GLU A O 1
ATOM 1482 N N . ARG A 1 189 ? -6.405 -4.057 -13.263 1.00 90.62 189 ARG A N 1
ATOM 1483 C CA . ARG A 1 189 ? -5.472 -4.046 -12.119 1.00 90.62 189 ARG A CA 1
ATOM 1484 C C . ARG A 1 189 ? -5.048 -2.641 -11.705 1.00 90.62 189 ARG A C 1
ATOM 1486 O O . ARG A 1 189 ? -4.897 -2.395 -10.511 1.00 90.62 189 ARG A O 1
ATOM 1493 N N . ASP A 1 190 ? -4.920 -1.704 -12.642 1.00 89.38 190 ASP A N 1
ATOM 1494 C CA . ASP A 1 190 ? -4.657 -0.296 -12.312 1.00 89.38 190 ASP A CA 1
ATOM 1495 C C . ASP A 1 190 ? -5.828 0.325 -11.520 1.00 89.38 190 ASP A C 1
ATOM 1497 O O . ASP A 1 190 ? -5.634 1.141 -10.616 1.00 89.38 190 ASP A O 1
ATOM 1501 N N . GLY A 1 191 ? -7.067 -0.091 -11.801 1.00 92.44 191 GLY A N 1
ATOM 1502 C CA . GLY A 1 191 ? -8.241 0.222 -10.981 1.00 92.44 191 GLY A CA 1
ATOM 1503 C C . GLY A 1 191 ? -8.154 -0.398 -9.585 1.00 92.44 191 GLY A C 1
ATOM 1504 O O . GLY A 1 191 ? -8.331 0.307 -8.589 1.00 92.44 191 GLY A O 1
ATOM 1505 N N . ALA A 1 192 ? -7.797 -1.682 -9.499 1.00 95.25 192 ALA A N 1
ATOM 1506 C CA . ALA A 1 192 ? -7.611 -2.385 -8.229 1.00 95.25 192 ALA A CA 1
ATOM 1507 C C . ALA A 1 192 ? -6.580 -1.672 -7.333 1.00 95.25 192 ALA A C 1
ATOM 1509 O O . ALA A 1 192 ? -6.858 -1.373 -6.171 1.00 95.25 192 ALA A O 1
ATOM 1510 N N . VAL A 1 193 ? -5.424 -1.309 -7.897 1.00 95.62 193 VAL A N 1
ATOM 1511 C CA . VAL A 1 193 ? -4.362 -0.564 -7.206 1.00 95.62 193 VAL A CA 1
ATOM 1512 C C . VAL A 1 193 ? -4.859 0.795 -6.724 1.00 95.62 193 VAL A C 1
ATOM 1514 O O . VAL A 1 193 ? -4.618 1.151 -5.573 1.00 95.62 193 VAL A O 1
ATOM 1517 N N . ARG A 1 194 ? -5.597 1.546 -7.553 1.00 95.25 194 ARG A N 1
ATOM 1518 C CA . ARG A 1 194 ? -6.165 2.841 -7.139 1.00 95.25 194 ARG A CA 1
ATOM 1519 C C . ARG A 1 194 ? -7.090 2.701 -5.932 1.00 95.25 194 ARG A C 1
ATOM 1521 O O . ARG A 1 194 ? -6.939 3.457 -4.976 1.00 95.25 194 ARG A O 1
ATOM 1528 N N . THR A 1 195 ? -7.996 1.721 -5.938 1.00 97.50 195 THR A N 1
ATOM 1529 C CA . THR A 1 195 ? -8.914 1.498 -4.803 1.00 97.50 195 THR A CA 1
ATOM 1530 C C . THR A 1 195 ? -8.178 1.069 -3.529 1.00 97.50 195 THR A C 1
ATOM 1532 O O . THR A 1 195 ? -8.487 1.569 -2.446 1.00 97.50 195 THR A O 1
ATOM 1535 N N . LEU A 1 196 ? -7.144 0.226 -3.652 1.00 98.25 196 LEU A N 1
ATOM 1536 C CA . LEU A 1 196 ? -6.269 -0.151 -2.539 1.00 98.25 196 LEU A CA 1
ATOM 1537 C C . LEU A 1 196 ? -5.558 1.073 -1.948 1.00 98.25 196 LEU A C 1
ATOM 1539 O O . LEU A 1 196 ? -5.584 1.280 -0.736 1.00 98.25 196 LEU A O 1
ATOM 1543 N N . GLN A 1 197 ? -4.952 1.904 -2.798 1.00 97.94 197 GLN A N 1
ATOM 1544 C CA . GLN A 1 197 ? -4.215 3.093 -2.368 1.00 97.94 197 GLN A CA 1
ATOM 1545 C C . GLN A 1 197 ? -5.134 4.124 -1.703 1.00 97.94 197 GLN A C 1
ATOM 1547 O O . GLN A 1 197 ? -4.771 4.681 -0.670 1.00 97.94 197 GLN A O 1
ATOM 1552 N N . GLN A 1 198 ? -6.347 4.330 -2.224 1.00 98.00 198 GLN A N 1
ATOM 1553 C CA . GLN A 1 198 ? -7.353 5.191 -1.591 1.00 98.00 198 GLN A CA 1
ATOM 1554 C C . GLN A 1 198 ? -7.740 4.694 -0.191 1.00 98.00 198 GLN A C 1
ATOM 1556 O O . GLN A 1 198 ? -7.846 5.495 0.739 1.00 98.00 198 GLN A O 1
ATOM 1561 N N . LEU A 1 199 ? -7.918 3.380 -0.015 1.00 98.06 199 LEU A N 1
ATOM 1562 C CA . LEU A 1 199 ? -8.206 2.797 1.295 1.00 98.06 199 LEU A CA 1
ATOM 1563 C C . LEU A 1 199 ? -7.042 3.003 2.267 1.00 98.06 199 LEU A C 1
ATOM 1565 O O . LEU A 1 199 ? -7.272 3.434 3.396 1.00 98.06 199 LEU A O 1
ATOM 1569 N N . VAL A 1 200 ? -5.806 2.742 1.832 1.00 98.25 200 VAL A N 1
ATOM 1570 C CA . VAL A 1 200 ? -4.605 2.943 2.658 1.00 98.25 200 VAL A CA 1
ATOM 1571 C C . VAL A 1 200 ? -4.469 4.408 3.077 1.00 98.25 200 VAL A C 1
ATOM 1573 O O . VAL A 1 200 ? -4.265 4.683 4.258 1.00 98.25 200 VAL A O 1
ATOM 1576 N N . GLN A 1 201 ? -4.639 5.350 2.144 1.00 97.69 201 GLN A N 1
ATOM 1577 C CA . GLN A 1 201 ? -4.561 6.791 2.415 1.00 97.69 201 GLN A CA 1
ATOM 1578 C C . GLN A 1 201 ? -5.632 7.274 3.399 1.00 97.69 201 GLN A C 1
ATOM 1580 O O . GLN A 1 201 ? -5.369 8.187 4.176 1.00 97.69 201 GLN A O 1
ATOM 1585 N N . ARG A 1 202 ? -6.818 6.656 3.391 1.00 96.94 202 ARG A N 1
ATOM 1586 C CA . ARG A 1 202 ? -7.894 6.950 4.344 1.00 96.94 202 ARG A CA 1
ATOM 1587 C C . ARG A 1 202 ? -7.629 6.338 5.719 1.00 96.94 202 ARG A C 1
ATOM 1589 O O . ARG A 1 202 ? -7.756 7.015 6.727 1.00 96.94 202 ARG A O 1
ATOM 1596 N N . GLU A 1 203 ? -7.295 5.051 5.776 1.00 97.31 203 GLU A N 1
ATOM 1597 C CA . GLU A 1 203 ? -7.288 4.305 7.040 1.00 97.31 203 GLU A CA 1
ATOM 1598 C C . GLU A 1 203 ? -5.992 4.448 7.836 1.00 97.31 203 GLU A C 1
ATOM 1600 O O . GLU A 1 203 ? -6.033 4.387 9.065 1.00 97.31 203 GLU A O 1
ATOM 1605 N N . LEU A 1 204 ? -4.846 4.652 7.180 1.00 98.00 204 LEU A N 1
ATOM 1606 C CA . LEU A 1 204 ? -3.565 4.753 7.880 1.00 98.00 204 LEU A CA 1
ATOM 1607 C C . LEU A 1 204 ? -3.521 5.957 8.848 1.00 98.00 204 LEU A C 1
ATOM 1609 O O . LEU A 1 204 ? -3.161 5.745 10.012 1.00 98.00 204 LEU A O 1
ATOM 1613 N N . PRO A 1 205 ? -3.930 7.184 8.455 1.00 97.94 205 PRO A N 1
ATOM 1614 C CA . PRO A 1 205 ? -4.015 8.313 9.383 1.00 97.94 205 PRO A CA 1
ATOM 1615 C C . PRO A 1 205 ? -4.973 8.056 10.552 1.00 97.94 205 PRO A C 1
ATOM 1617 O O . PRO A 1 205 ? -4.612 8.335 11.696 1.00 97.94 205 PRO A O 1
ATOM 1620 N N . ASP A 1 206 ? -6.142 7.458 10.293 1.00 96.62 206 ASP A N 1
ATOM 1621 C CA . ASP A 1 206 ? -7.119 7.121 11.337 1.00 96.62 206 ASP A CA 1
ATOM 1622 C C . ASP A 1 206 ? -6.526 6.180 12.391 1.00 96.62 206 ASP A C 1
ATOM 1624 O O . ASP A 1 206 ? -6.733 6.366 13.590 1.00 96.62 206 ASP A O 1
ATOM 1628 N N . VAL A 1 207 ? -5.796 5.146 11.958 1.00 97.69 207 VAL A N 1
ATOM 1629 C CA . VAL A 1 207 ? -5.161 4.177 12.865 1.00 97.69 207 VAL A CA 1
ATOM 1630 C C . VAL A 1 207 ? -4.081 4.857 13.704 1.00 97.69 207 VAL A C 1
ATOM 1632 O O . VAL A 1 207 ? -4.007 4.624 14.912 1.00 97.69 207 VAL A O 1
ATOM 1635 N N . VAL A 1 208 ? -3.277 5.737 13.099 1.00 97.69 208 VAL A N 1
ATOM 1636 C CA . VAL A 1 208 ? -2.252 6.516 13.813 1.00 97.69 208 VAL A CA 1
ATOM 1637 C C . VAL A 1 208 ? -2.890 7.454 14.841 1.00 97.69 208 VAL A C 1
ATOM 1639 O O . VAL A 1 208 ? -2.432 7.517 15.986 1.00 97.69 208 VAL A O 1
ATOM 1642 N N . GLN A 1 209 ? -3.969 8.146 14.472 1.00 96.81 209 GLN A N 1
ATOM 1643 C CA . GLN A 1 209 ? -4.711 9.019 15.379 1.00 96.81 209 GLN A CA 1
ATOM 1644 C C . GLN A 1 209 ? -5.330 8.225 16.532 1.00 96.81 209 GLN A C 1
ATOM 1646 O O . GLN A 1 209 ? -5.182 8.616 17.692 1.00 96.81 209 GLN A O 1
ATOM 1651 N N . LEU A 1 210 ? -5.960 7.087 16.240 1.00 96.88 210 LEU A N 1
ATOM 1652 C CA . LEU A 1 210 ? -6.548 6.220 17.254 1.00 96.88 210 LEU A CA 1
ATOM 1653 C C . LEU A 1 210 ? -5.482 5.665 18.208 1.00 96.88 210 LEU A C 1
ATOM 1655 O O . LEU A 1 210 ? -5.692 5.640 19.418 1.00 96.88 210 LEU A O 1
ATOM 1659 N N . GLN A 1 211 ? -4.303 5.297 17.704 1.00 96.31 211 GLN A N 1
ATOM 1660 C CA . GLN A 1 211 ? -3.174 4.892 18.543 1.00 96.31 211 GLN A CA 1
ATOM 1661 C C . GLN A 1 211 ? -2.716 6.017 19.478 1.00 96.31 211 GLN A C 1
ATOM 1663 O O . GLN A 1 211 ? -2.449 5.769 20.656 1.00 96.31 211 GLN A O 1
ATOM 1668 N N . ALA A 1 212 ? -2.659 7.261 18.995 1.00 94.56 212 ALA A N 1
ATOM 1669 C CA . ALA A 1 212 ? -2.346 8.409 19.841 1.00 94.56 212 ALA A CA 1
ATOM 1670 C C . ALA A 1 212 ? -3.423 8.641 20.918 1.00 94.56 212 ALA A C 1
ATOM 1672 O O . ALA A 1 212 ? -3.084 8.921 22.068 1.00 94.56 212 ALA A O 1
ATOM 1673 N N . GLN A 1 213 ? -4.705 8.481 20.574 1.00 93.00 213 GLN A N 1
ATOM 1674 C CA . GLN A 1 213 ? -5.816 8.578 21.525 1.00 93.00 213 GLN A CA 1
ATOM 1675 C C . GLN A 1 213 ? -5.768 7.474 22.590 1.00 93.00 213 GLN A C 1
ATOM 1677 O O . GLN A 1 213 ? -5.854 7.782 23.774 1.00 93.00 213 GLN A O 1
ATOM 1682 N N . VAL A 1 214 ? -5.534 6.214 22.208 1.00 93.38 214 VAL A N 1
ATOM 1683 C CA . VAL A 1 214 ? -5.371 5.094 23.154 1.00 93.38 214 VAL A CA 1
ATOM 1684 C C . VAL A 1 214 ? -4.228 5.365 24.134 1.00 93.38 214 VAL A C 1
ATOM 1686 O O . VAL A 1 214 ? -4.393 5.187 25.339 1.00 93.38 214 VAL A O 1
ATOM 1689 N N . ASN A 1 215 ? -3.093 5.878 23.647 1.00 91.44 215 ASN A N 1
ATOM 1690 C CA . ASN A 1 215 ? -1.969 6.251 24.507 1.00 91.44 215 ASN A CA 1
ATOM 1691 C C . A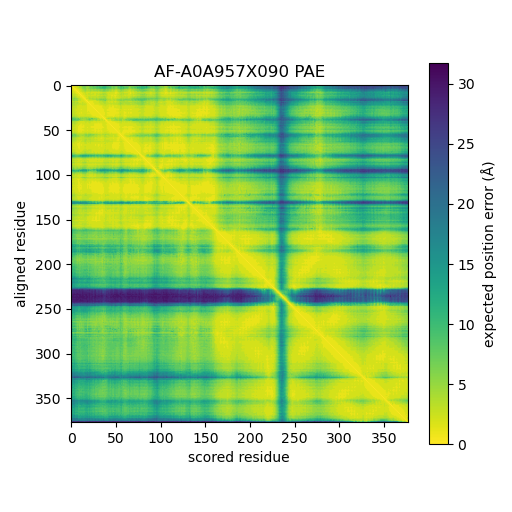SN A 1 215 ? -2.320 7.387 25.480 1.00 91.44 215 ASN A C 1
ATOM 1693 O O . ASN A 1 215 ? -1.893 7.353 26.634 1.00 91.44 215 ASN A O 1
ATOM 1697 N N . ARG A 1 216 ? -3.114 8.381 25.061 1.00 90.00 216 ARG A N 1
ATOM 1698 C CA . ARG A 1 216 ? -3.626 9.437 25.960 1.00 90.00 216 ARG A CA 1
ATOM 1699 C C . ARG A 1 216 ? -4.644 8.902 26.967 1.00 90.00 216 ARG A C 1
ATOM 1701 O O . ARG A 1 216 ? -4.671 9.366 28.100 1.00 90.00 216 ARG A O 1
ATOM 1708 N N . GLY A 1 217 ? -5.384 7.870 26.580 1.00 89.94 217 GLY A N 1
ATOM 1709 C CA . GLY A 1 217 ? -6.470 7.278 27.344 1.00 89.94 217 GLY A CA 1
ATOM 1710 C C . GLY A 1 217 ? -7.820 7.882 26.970 1.00 89.94 217 GLY A C 1
ATOM 1711 O O . GLY A 1 217 ? -7.904 9.034 26.551 1.00 89.94 217 GLY A O 1
ATOM 1712 N N . PHE A 1 218 ? -8.880 7.094 27.139 1.00 91.19 218 PHE A N 1
ATOM 1713 C CA . PHE A 1 218 ? -10.256 7.567 27.006 1.00 91.19 218 PHE A CA 1
ATOM 1714 C C . PHE A 1 218 ? -10.846 7.830 28.384 1.00 91.19 218 PHE A C 1
ATOM 1716 O O . PHE A 1 218 ? -10.681 7.015 29.298 1.00 91.19 218 PHE A O 1
ATOM 1723 N N . THR A 1 219 ? -11.564 8.938 28.512 1.00 92.12 219 THR A N 1
ATOM 1724 C CA . THR A 1 219 ? -12.345 9.270 29.698 1.00 92.12 219 THR A CA 1
ATOM 1725 C C . THR A 1 219 ? -13.789 9.509 29.289 1.00 92.12 219 THR A C 1
ATOM 1727 O O . THR A 1 219 ? -14.058 10.122 28.264 1.00 92.12 219 THR A O 1
ATOM 1730 N N . LEU A 1 220 ? -14.719 9.012 30.097 1.00 94.75 220 LEU A N 1
ATOM 1731 C CA . LEU A 1 220 ? -16.143 9.292 29.967 1.00 94.75 220 LEU A CA 1
ATOM 1732 C C . LEU A 1 220 ? -16.706 9.470 31.371 1.00 94.75 220 LEU A C 1
ATOM 1734 O O . LEU A 1 220 ? -16.379 8.696 32.271 1.00 94.75 220 LEU A O 1
ATOM 1738 N N . TRP A 1 221 ? -17.535 10.494 31.573 1.00 94.69 221 TRP A N 1
ATOM 1739 C CA . TRP A 1 221 ? -18.136 10.783 32.882 1.00 94.69 221 TRP A CA 1
ATOM 1740 C C . TRP A 1 221 ? -17.091 10.913 34.012 1.00 94.69 221 TRP A C 1
ATOM 1742 O O . TRP A 1 221 ? -17.245 10.363 35.110 1.00 94.69 221 TRP A O 1
ATOM 1752 N N . ASN A 1 222 ? -15.987 11.609 33.706 1.00 89.56 222 ASN A N 1
ATOM 1753 C CA . ASN A 1 222 ? -14.827 11.812 34.585 1.00 89.56 222 ASN A CA 1
ATOM 1754 C C . ASN A 1 222 ? -14.204 10.518 35.137 1.00 89.56 222 ASN A C 1
ATOM 1756 O O . ASN A 1 222 ? -13.590 10.523 36.203 1.00 89.56 222 ASN A O 1
ATOM 1760 N N . ALA A 1 223 ? -14.345 9.408 34.411 1.00 90.50 223 ALA A N 1
ATOM 1761 C CA . ALA A 1 223 ? -13.748 8.127 34.752 1.00 90.50 223 ALA A CA 1
ATOM 1762 C C . ALA A 1 223 ? -12.965 7.557 33.557 1.00 90.50 223 ALA A C 1
ATOM 1764 O O . ALA A 1 223 ? -13.424 7.658 32.413 1.00 90.50 223 ALA A O 1
ATOM 1765 N N . PRO A 1 224 ? -11.788 6.951 33.791 1.00 92.06 224 PRO A N 1
ATOM 1766 C CA . PRO A 1 224 ? -11.012 6.339 32.727 1.00 92.06 224 PRO A CA 1
ATOM 1767 C C . PRO A 1 224 ? -11.679 5.048 32.233 1.00 92.06 224 PRO A C 1
ATOM 1769 O O . PRO A 1 224 ? -12.148 4.206 33.009 1.00 92.06 224 PRO A O 1
ATOM 1772 N N . LEU A 1 225 ? -11.699 4.868 30.912 1.00 93.06 225 LEU A N 1
ATOM 1773 C CA . LEU A 1 225 ? -12.136 3.612 30.309 1.00 93.06 225 LEU A CA 1
ATOM 1774 C C . LEU A 1 225 ? -11.085 2.515 30.521 1.00 93.06 225 LEU A C 1
ATOM 1776 O O . LEU A 1 225 ? -11.439 1.374 30.814 1.00 93.06 225 LEU A O 1
ATOM 1780 N N . PHE A 1 226 ? -9.806 2.876 30.422 1.00 93.12 226 PHE A N 1
ATOM 1781 C CA . PHE A 1 226 ? -8.688 1.984 30.704 1.00 93.12 226 PHE A CA 1
ATOM 1782 C C . PHE A 1 226 ? -8.480 1.787 32.207 1.00 93.12 226 PHE A C 1
ATOM 1784 O O . PHE A 1 226 ? -8.673 2.709 32.995 1.00 93.12 226 PHE A O 1
ATOM 1791 N N . THR A 1 227 ? -8.076 0.582 32.595 1.00 90.38 227 THR A N 1
ATOM 1792 C CA . THR A 1 227 ? -7.931 0.158 33.997 1.00 90.38 227 THR A CA 1
ATOM 1793 C C . THR A 1 227 ? -6.488 -0.147 34.390 1.00 90.38 227 THR A C 1
ATOM 1795 O O . THR A 1 227 ? -6.232 -0.535 35.523 1.00 90.38 227 THR A O 1
ATOM 1798 N N . ASP A 1 228 ? -5.550 -0.019 33.455 1.00 84.19 228 ASP A N 1
ATOM 1799 C CA . ASP A 1 228 ? -4.104 -0.164 33.658 1.00 84.19 228 ASP A CA 1
ATOM 1800 C C . ASP A 1 228 ? -3.438 1.142 34.132 1.00 84.19 228 ASP A C 1
ATOM 1802 O O . ASP A 1 228 ? -2.312 1.128 34.628 1.00 84.19 228 ASP A O 1
ATOM 1806 N N . ARG A 1 229 ? -4.144 2.276 34.040 1.00 67.62 229 ARG A N 1
ATOM 1807 C CA . ARG A 1 229 ? -3.741 3.548 34.645 1.00 67.62 229 ARG A CA 1
ATOM 1808 C C . ARG A 1 229 ? -4.187 3.600 36.103 1.00 67.62 229 ARG A C 1
ATOM 1810 O O . ARG A 1 229 ? -5.352 3.846 36.396 1.00 67.62 229 ARG A O 1
ATOM 1817 N N . LEU A 1 230 ? -3.249 3.365 37.015 1.00 57.88 230 LEU A N 1
ATOM 1818 C CA . LEU A 1 230 ? -3.460 3.581 38.444 1.00 57.88 230 LEU A CA 1
ATOM 1819 C C . LEU A 1 230 ? -3.535 5.090 38.719 1.00 57.88 230 LEU A C 1
ATOM 1821 O O . LEU A 1 230 ? -2.582 5.817 38.431 1.00 57.88 230 LEU A O 1
ATOM 1825 N N . ASP A 1 231 ? -4.643 5.557 39.295 1.00 53.97 231 ASP A N 1
ATOM 1826 C CA . ASP A 1 231 ? -4.731 6.905 39.862 1.00 53.97 231 ASP A CA 1
ATOM 1827 C C . ASP A 1 231 ? -3.818 6.981 41.096 1.00 53.97 231 ASP A C 1
ATOM 1829 O O . ASP A 1 231 ? -4.197 6.615 42.210 1.00 53.97 231 ASP A O 1
ATOM 1833 N N . LEU A 1 232 ? -2.583 7.443 40.898 1.00 50.31 232 LEU A N 1
ATOM 1834 C CA . LEU A 1 232 ? -1.657 7.747 41.984 1.00 50.31 232 LEU A CA 1
ATOM 1835 C C . LEU A 1 232 ? -2.002 9.136 42.534 1.00 50.31 232 LEU A C 1
ATOM 1837 O O . LEU A 1 232 ? -1.498 10.150 42.054 1.00 50.31 232 LEU A O 1
ATOM 1841 N N . ARG A 1 233 ? -2.882 9.202 43.536 1.00 49.44 233 ARG A N 1
ATOM 1842 C CA . ARG A 1 233 ? -3.070 10.426 44.327 1.00 49.44 233 ARG A CA 1
ATOM 1843 C C . ARG A 1 233 ? -2.156 10.370 45.547 1.00 49.44 233 ARG A C 1
ATOM 1845 O O . ARG A 1 233 ? -2.268 9.460 46.361 1.00 49.44 233 ARG A O 1
ATOM 1852 N N . SER A 1 234 ? -1.248 11.338 45.656 1.00 43.09 234 SER A N 1
ATOM 1853 C CA . SER A 1 234 ? -0.429 11.533 46.853 1.00 43.09 234 SER A CA 1
ATOM 1854 C C . SER A 1 234 ? -1.265 12.264 47.904 1.00 43.09 234 SER A C 1
ATOM 1856 O O . SER A 1 234 ? -1.620 13.425 47.705 1.00 43.09 234 SER A O 1
ATOM 1858 N N . GLN A 1 235 ? -1.600 11.583 48.997 1.00 42.12 235 GLN A N 1
ATOM 1859 C CA . GLN A 1 235 ? -1.963 12.223 50.261 1.00 42.12 235 GLN A CA 1
ATOM 1860 C C . GLN A 1 235 ? -0.843 11.904 51.253 1.00 42.12 235 GLN A C 1
ATOM 1862 O O . GLN A 1 235 ? -0.476 10.742 51.428 1.00 42.12 235 GLN A O 1
ATOM 1867 N N . ASP A 1 236 ? -0.253 12.948 51.835 1.00 49.78 236 ASP A N 1
ATOM 1868 C CA . ASP A 1 236 ? 0.695 12.862 52.952 1.00 49.78 236 ASP A CA 1
ATOM 1869 C C . ASP A 1 236 ? 1.857 11.871 52.753 1.00 49.78 236 ASP A C 1
ATOM 1871 O O . ASP A 1 236 ? 2.171 11.061 53.622 1.00 49.78 236 ASP A O 1
ATOM 1875 N N . GLY A 1 237 ? 2.499 11.894 51.576 1.00 53.00 237 GLY A N 1
ATOM 1876 C CA . GLY A 1 237 ? 3.699 11.087 51.303 1.00 53.00 237 GLY A CA 1
ATOM 1877 C C . GLY A 1 237 ? 3.461 9.575 51.224 1.00 53.00 237 GLY A C 1
ATOM 1878 O O . GLY A 1 237 ? 4.420 8.816 51.087 1.00 53.00 237 GLY A O 1
ATOM 1879 N N . THR A 1 238 ? 2.201 9.134 51.256 1.00 46.31 238 THR A N 1
ATOM 1880 C CA . THR A 1 238 ? 1.821 7.725 51.151 1.00 46.31 238 THR A CA 1
ATOM 1881 C C . THR A 1 238 ? 1.128 7.501 49.809 1.00 46.31 238 THR A C 1
ATOM 1883 O O . THR A 1 238 ? 0.107 8.117 49.504 1.00 46.31 238 THR A O 1
ATOM 1886 N N . VAL A 1 239 ? 1.689 6.628 48.967 1.00 49.66 239 VAL A N 1
ATOM 1887 C CA . VAL A 1 239 ? 1.053 6.230 47.703 1.00 49.66 239 VAL A CA 1
ATOM 1888 C C . VAL A 1 239 ? -0.087 5.273 48.033 1.00 49.66 239 VAL A C 1
ATOM 1890 O O . VAL A 1 239 ? 0.125 4.075 48.205 1.00 49.66 239 VAL A O 1
ATOM 1893 N N . VAL A 1 240 ? -1.303 5.797 48.151 1.00 44.91 240 VAL A N 1
ATOM 1894 C CA . VAL A 1 240 ? -2.494 4.976 48.374 1.00 44.91 240 VAL A CA 1
ATOM 1895 C C . VAL A 1 240 ? -3.147 4.698 47.021 1.00 44.91 240 VAL A C 1
ATOM 1897 O O . VAL A 1 240 ? -3.700 5.594 46.380 1.00 44.91 240 VAL A O 1
ATOM 1900 N N . SER A 1 241 ? -3.066 3.444 46.575 1.00 48.22 241 SER A N 1
ATOM 1901 C CA . SER A 1 241 ? -3.808 2.951 45.410 1.00 48.22 241 SER A CA 1
ATOM 1902 C C . SER A 1 241 ? -5.300 2.909 45.763 1.00 48.22 241 SER A C 1
ATOM 1904 O O . SER A 1 241 ? -5.715 2.093 46.582 1.00 48.22 241 SER A O 1
ATOM 1906 N N . HIS A 1 242 ? -6.100 3.824 45.209 1.00 47.75 242 HIS A N 1
ATOM 1907 C CA . HIS A 1 242 ? -7.486 4.052 45.653 1.00 47.75 242 HIS A CA 1
ATOM 1908 C C . HIS A 1 242 ? -8.571 3.323 44.844 1.00 47.75 242 HIS A C 1
ATOM 1910 O O . HIS A 1 242 ? -9.740 3.395 45.216 1.00 47.75 242 HIS A O 1
ATOM 1916 N N . SER A 1 243 ? -8.246 2.623 43.753 1.00 54.09 243 SER A N 1
ATOM 1917 C CA . SER A 1 243 ? -9.275 1.981 42.924 1.00 54.09 243 SER A CA 1
ATOM 1918 C C . SER A 1 243 ? -9.176 0.464 42.992 1.00 54.09 243 SER A C 1
ATOM 1920 O O . SER A 1 243 ? -8.261 -0.129 42.424 1.00 54.09 243 SER A O 1
ATOM 1922 N N . ALA A 1 244 ? -10.167 -0.180 43.614 1.00 65.06 244 ALA A N 1
ATOM 1923 C CA . ALA A 1 244 ? -10.449 -1.582 43.326 1.00 65.06 244 ALA A CA 1
ATOM 1924 C C . ALA A 1 244 ? -10.676 -1.738 41.810 1.00 65.06 244 ALA A C 1
ATOM 1926 O O . ALA A 1 244 ? -11.306 -0.878 41.182 1.00 65.06 244 ALA A O 1
ATOM 1927 N N . LEU A 1 245 ? -10.134 -2.801 41.210 1.00 70.69 245 LEU A N 1
ATOM 1928 C CA . LEU A 1 245 ? -10.346 -3.070 39.789 1.00 70.69 245 LEU A CA 1
ATOM 1929 C C . LEU A 1 245 ? -11.851 -3.255 39.523 1.00 70.69 245 LEU A C 1
ATOM 1931 O O . LEU A 1 245 ? -12.525 -3.952 40.287 1.00 70.69 245 LEU A O 1
ATOM 1935 N N . PRO A 1 246 ? -12.402 -2.645 38.460 1.00 78.94 246 PRO A N 1
ATOM 1936 C CA . PRO A 1 246 ? -13.794 -2.860 38.091 1.00 78.94 246 PRO A CA 1
ATOM 1937 C C . PRO A 1 246 ? -14.011 -4.303 37.612 1.00 78.94 246 PRO A C 1
ATOM 1939 O O . PRO A 1 246 ? -13.076 -4.968 37.170 1.00 78.94 246 PRO A O 1
ATOM 1942 N N . GLY A 1 247 ? -15.267 -4.767 37.641 1.00 79.38 247 GLY A N 1
ATOM 1943 C CA . GLY A 1 247 ? -15.621 -6.142 37.256 1.00 79.38 247 GLY A CA 1
ATOM 1944 C C . GLY A 1 247 ? -15.225 -6.529 35.825 1.00 79.38 247 GLY A C 1
ATOM 1945 O O . GLY A 1 247 ? -14.994 -7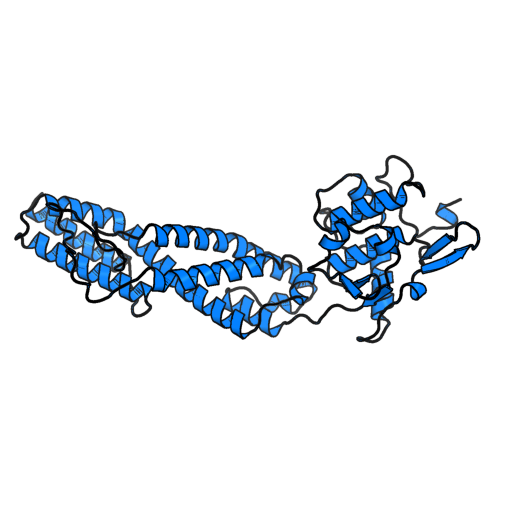.702 35.555 1.00 79.38 247 GLY A O 1
ATOM 1946 N N . ILE A 1 248 ? -15.093 -5.550 34.922 1.00 89.62 248 ILE A N 1
ATOM 1947 C CA . ILE A 1 248 ? -14.520 -5.736 33.585 1.00 89.62 248 ILE A CA 1
ATOM 1948 C C . ILE A 1 248 ? -13.333 -4.789 33.448 1.00 89.62 248 ILE A C 1
ATOM 1950 O O . ILE A 1 248 ? -13.496 -3.573 33.538 1.00 89.62 248 ILE A O 1
ATOM 1954 N N . THR A 1 249 ? -12.144 -5.343 33.222 1.00 91.38 249 THR A N 1
ATOM 1955 C CA . THR A 1 249 ? -10.912 -4.581 32.975 1.00 91.38 249 THR A CA 1
ATOM 1956 C C . THR A 1 249 ? -10.744 -4.261 31.493 1.00 91.38 249 THR A C 1
ATOM 1958 O O . THR A 1 249 ? -11.310 -4.950 30.646 1.00 91.38 249 THR A O 1
ATOM 1961 N N . LEU A 1 250 ? -9.961 -3.238 31.162 1.00 92.06 250 LEU A N 1
ATOM 1962 C CA . LEU A 1 250 ? -9.493 -2.971 29.802 1.00 92.06 250 LEU A CA 1
ATOM 1963 C C . LEU A 1 250 ? -8.114 -2.325 29.891 1.00 92.06 250 LEU A C 1
ATOM 1965 O O . LEU A 1 250 ? -7.981 -1.234 30.442 1.00 92.06 250 LEU A O 1
ATOM 1969 N N . SER A 1 251 ? -7.099 -2.990 29.360 1.00 91.56 251 SER A N 1
ATOM 1970 C CA . SER A 1 251 ? -5.731 -2.484 29.316 1.00 91.56 251 SER A CA 1
ATOM 1971 C C . SER A 1 251 ? -5.424 -1.882 27.949 1.00 91.56 251 SER A C 1
ATOM 1973 O O . SER A 1 251 ? -5.927 -2.338 26.920 1.00 91.56 251 SER A O 1
ATOM 1975 N N . THR A 1 252 ? -4.531 -0.897 27.898 1.00 91.06 252 THR A N 1
ATOM 1976 C CA . THR A 1 252 ? -3.958 -0.429 26.630 1.00 91.06 252 THR A CA 1
ATOM 1977 C C . THR A 1 252 ? -3.245 -1.562 25.884 1.00 91.06 252 THR A C 1
ATOM 1979 O O . THR A 1 252 ? -3.264 -1.600 24.652 1.00 91.06 252 THR A O 1
ATOM 1982 N N . THR A 1 253 ? -2.693 -2.547 26.605 1.00 90.06 253 THR A N 1
ATOM 1983 C CA . THR A 1 253 ? -2.066 -3.746 26.022 1.00 90.06 253 THR A CA 1
ATOM 1984 C C . THR A 1 253 ? -3.053 -4.663 25.303 1.00 90.06 253 THR A C 1
ATOM 1986 O O . THR A 1 253 ? -2.622 -5.426 24.445 1.00 90.06 253 THR A O 1
ATOM 1989 N N . ASP A 1 254 ? -4.353 -4.562 25.595 1.00 90.06 254 ASP A N 1
ATOM 1990 C CA . ASP A 1 254 ? -5.395 -5.329 24.900 1.00 90.06 254 ASP A CA 1
ATOM 1991 C C . ASP A 1 254 ? -5.676 -4.764 23.493 1.00 90.06 254 ASP A C 1
ATOM 1993 O O . ASP A 1 254 ? -6.265 -5.441 22.655 1.00 90.06 254 ASP A O 1
ATOM 1997 N N . ILE A 1 255 ? -5.267 -3.515 23.222 1.00 93.75 255 ILE A N 1
ATOM 1998 C CA . ILE A 1 255 ? -5.631 -2.769 22.006 1.00 93.75 255 ILE A CA 1
ATOM 1999 C C . ILE A 1 255 ? -4.410 -2.419 21.148 1.00 93.75 255 ILE A C 1
ATOM 2001 O O . ILE A 1 255 ? -4.441 -2.547 19.921 1.00 93.75 255 ILE A O 1
ATOM 2005 N N . LEU A 1 256 ? -3.327 -1.950 21.775 1.00 94.44 256 LEU A N 1
ATOM 2006 C CA . LEU A 1 256 ? -2.147 -1.449 21.068 1.00 94.44 256 LEU A CA 1
ATOM 2007 C C . LEU A 1 256 ? -1.521 -2.461 20.090 1.00 94.44 256 LEU A C 1
ATOM 2009 O O . LEU A 1 256 ? -1.106 -2.016 19.017 1.00 94.44 256 LEU A O 1
ATOM 2013 N N . PRO A 1 257 ? -1.453 -3.779 20.377 1.00 95.31 257 PRO A N 1
ATOM 2014 C CA . PRO A 1 257 ? -0.948 -4.754 19.412 1.00 95.31 257 PRO A CA 1
ATOM 2015 C C . PRO A 1 257 ? -1.742 -4.764 18.101 1.00 95.31 257 PRO A C 1
ATOM 2017 O O . PRO A 1 257 ? -1.140 -4.714 17.031 1.00 95.31 257 PRO A O 1
ATOM 2020 N N . ALA A 1 258 ? -3.077 -4.734 18.170 1.00 96.56 258 ALA A N 1
ATOM 2021 C CA . ALA A 1 258 ? -3.932 -4.728 16.984 1.00 96.56 258 ALA A CA 1
ATOM 2022 C C . ALA A 1 258 ? -3.779 -3.439 16.163 1.00 96.56 258 ALA A C 1
ATOM 2024 O O . ALA A 1 258 ? -3.735 -3.491 14.932 1.00 96.56 258 ALA A O 1
ATOM 2025 N N . LEU A 1 259 ? -3.643 -2.286 16.829 1.00 97.25 259 LEU A N 1
ATOM 2026 C CA . LEU A 1 259 ? -3.389 -1.004 16.161 1.00 97.25 259 LEU A CA 1
ATOM 2027 C C . LEU A 1 259 ? -2.044 -0.994 15.434 1.00 97.25 259 LEU A C 1
ATOM 2029 O O . LEU A 1 259 ? -1.992 -0.606 14.270 1.00 97.25 259 LEU A O 1
ATOM 2033 N N . ARG A 1 260 ? -0.975 -1.462 16.091 1.00 97.44 260 ARG A N 1
ATOM 2034 C CA . ARG A 1 260 ? 0.362 -1.561 15.483 1.00 97.44 260 ARG A CA 1
ATOM 2035 C C . ARG A 1 260 ? 0.354 -2.516 14.292 1.00 97.44 260 ARG A C 1
ATOM 2037 O O . ARG A 1 260 ? 0.782 -2.129 13.215 1.00 97.44 260 ARG A O 1
ATOM 2044 N N . ALA A 1 261 ? -0.223 -3.706 14.453 1.00 97.38 261 ALA A N 1
ATOM 2045 C CA . ALA A 1 261 ? -0.312 -4.687 13.375 1.00 97.38 261 ALA A CA 1
ATOM 2046 C C . ALA A 1 261 ? -1.120 -4.164 12.174 1.00 97.38 261 ALA A C 1
ATOM 2048 O O . ALA A 1 261 ? -0.702 -4.330 11.029 1.00 97.38 261 ALA A O 1
ATOM 2049 N N . THR A 1 262 ? -2.246 -3.484 12.421 1.00 98.06 262 THR A N 1
ATOM 2050 C CA . THR A 1 262 ? -3.059 -2.875 11.353 1.00 98.06 262 THR A CA 1
ATOM 2051 C C . THR A 1 262 ? -2.300 -1.748 10.654 1.00 98.06 262 THR A C 1
ATOM 2053 O O . THR A 1 262 ? -2.321 -1.666 9.428 1.00 98.06 262 THR A O 1
ATOM 2056 N N . LYS A 1 263 ? -1.587 -0.904 11.411 1.00 98.25 263 LYS A N 1
ATOM 2057 C CA . LYS A 1 263 ? -0.737 0.157 10.862 1.00 98.25 263 LYS A CA 1
ATOM 2058 C C . LYS A 1 263 ? 0.357 -0.423 9.960 1.00 98.25 263 LYS A C 1
ATOM 2060 O O . LYS A 1 263 ? 0.447 -0.032 8.800 1.00 98.25 263 LYS A O 1
ATOM 2065 N N . ASP A 1 264 ? 1.131 -1.382 10.463 1.00 97.94 264 ASP A N 1
ATOM 2066 C CA . ASP A 1 264 ? 2.227 -2.016 9.723 1.00 97.94 264 ASP A CA 1
ATOM 2067 C C . ASP A 1 264 ? 1.713 -2.706 8.450 1.00 97.94 264 ASP A C 1
ATOM 2069 O O . ASP A 1 264 ? 2.354 -2.663 7.397 1.00 97.94 264 ASP A O 1
ATOM 2073 N N . PHE A 1 265 ? 0.529 -3.324 8.518 1.00 98.19 265 PHE A N 1
ATOM 2074 C CA . PHE A 1 265 ? -0.129 -3.915 7.357 1.00 98.19 265 PHE A CA 1
ATOM 2075 C C . PHE A 1 265 ? -0.493 -2.864 6.303 1.00 98.19 265 PHE A C 1
ATOM 2077 O O . PHE A 1 265 ? -0.138 -3.034 5.138 1.00 98.19 265 PHE A O 1
ATOM 2084 N N . LEU A 1 266 ? -1.130 -1.754 6.693 1.00 98.19 266 LEU A N 1
ATOM 2085 C CA . LEU A 1 266 ? -1.467 -0.659 5.77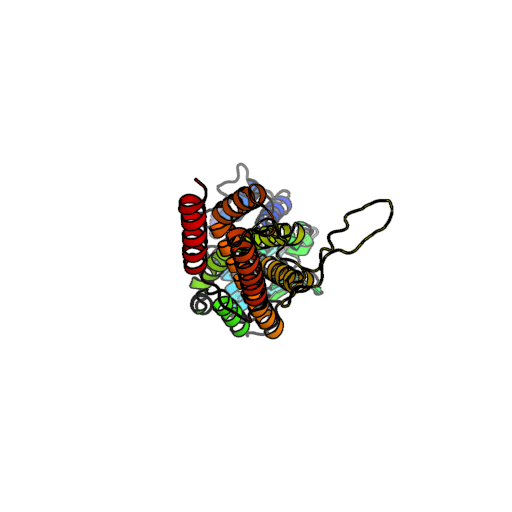6 1.00 98.19 266 LEU A CA 1
ATOM 2086 C C . LEU A 1 266 ? -0.213 -0.010 5.163 1.00 98.19 266 LEU A C 1
ATOM 2088 O O . LEU A 1 266 ? -0.199 0.276 3.967 1.00 98.19 266 LEU A O 1
ATOM 2092 N N . GLU A 1 267 ? 0.867 0.156 5.932 1.00 97.50 267 GLU A N 1
ATOM 2093 C CA . GLU A 1 267 ? 2.154 0.656 5.424 1.00 97.50 267 GLU A CA 1
ATOM 2094 C C . GLU A 1 267 ? 2.789 -0.300 4.403 1.00 97.50 267 GLU A C 1
ATOM 2096 O O . GLU A 1 267 ? 3.308 0.144 3.374 1.00 97.50 267 GLU A O 1
ATOM 2101 N N . LYS A 1 268 ? 2.728 -1.619 4.643 1.00 97.00 268 LYS A N 1
ATOM 2102 C CA . LYS A 1 268 ? 3.149 -2.628 3.657 1.00 97.00 268 LYS A CA 1
ATOM 2103 C C . LYS A 1 268 ? 2.293 -2.541 2.394 1.00 97.00 268 LYS A C 1
ATOM 2105 O O . LYS A 1 268 ? 2.851 -2.548 1.297 1.00 97.00 268 LYS A O 1
ATOM 2110 N N . LEU A 1 269 ? 0.970 -2.430 2.535 1.00 97.75 269 LEU A N 1
ATOM 2111 C CA . LEU A 1 269 ? 0.042 -2.314 1.407 1.00 97.75 269 LEU A CA 1
ATOM 2112 C C . LEU A 1 269 ? 0.287 -1.048 0.573 1.00 97.75 269 LEU A C 1
ATOM 2114 O O . LEU A 1 269 ? 0.230 -1.106 -0.654 1.00 97.75 269 LEU A O 1
ATOM 2118 N N . GLY A 1 270 ? 0.656 0.063 1.215 1.00 95.88 270 GLY A N 1
ATOM 2119 C CA . GLY A 1 270 ? 0.995 1.321 0.545 1.00 95.88 270 GLY A CA 1
ATOM 2120 C C . GLY A 1 270 ? 2.126 1.199 -0.483 1.00 95.88 270 GLY A C 1
ATOM 2121 O O . GLY A 1 270 ? 2.156 1.954 -1.452 1.00 95.88 270 GLY A O 1
ATOM 2122 N N . ARG A 1 271 ? 3.012 0.201 -0.351 1.00 93.62 271 ARG A N 1
ATOM 2123 C CA . ARG A 1 271 ? 4.113 -0.041 -1.303 1.00 93.62 271 ARG A CA 1
ATOM 2124 C C . ARG A 1 271 ? 3.636 -0.568 -2.660 1.00 93.62 271 ARG A C 1
ATOM 2126 O O . ARG A 1 271 ? 4.339 -0.393 -3.654 1.00 93.62 271 ARG A O 1
ATOM 2133 N N . TYR A 1 272 ? 2.457 -1.186 -2.725 1.00 94.50 272 TYR A N 1
ATOM 2134 C CA . TYR A 1 272 ? 1.890 -1.748 -3.951 1.00 94.50 272 TYR A CA 1
ATOM 2135 C C . TYR A 1 272 ? 1.068 -0.692 -4.696 1.00 94.50 272 TYR A C 1
ATOM 2137 O O . TYR A 1 272 ? -0.161 -0.679 -4.650 1.00 94.50 272 TYR A O 1
ATOM 2145 N N . ASN A 1 273 ? 1.768 0.244 -5.337 1.00 90.56 273 ASN A N 1
ATOM 2146 C CA . ASN A 1 273 ? 1.177 1.419 -5.986 1.00 90.56 273 ASN A CA 1
ATOM 2147 C C . ASN A 1 273 ? 1.175 1.371 -7.525 1.00 90.56 273 ASN A C 1
ATOM 2149 O O . ASN A 1 273 ? 0.790 2.350 -8.156 1.00 90.56 273 ASN A O 1
ATOM 2153 N N . THR A 1 274 ? 1.551 0.236 -8.122 1.00 89.12 274 THR A N 1
ATOM 2154 C CA . THR A 1 274 ? 1.400 -0.061 -9.558 1.00 89.12 274 THR A CA 1
ATOM 2155 C C . THR A 1 274 ? 0.953 -1.513 -9.742 1.00 89.12 274 THR A C 1
ATOM 2157 O O . THR A 1 274 ? 1.197 -2.349 -8.863 1.00 89.12 274 THR A O 1
ATOM 2160 N N . ALA A 1 275 ? 0.317 -1.842 -10.874 1.00 90.44 275 ALA A N 1
ATOM 2161 C CA . ALA A 1 275 ? -0.118 -3.212 -11.165 1.00 90.44 275 ALA A CA 1
ATOM 2162 C C . ALA A 1 275 ? 1.062 -4.202 -11.166 1.00 90.44 275 ALA A C 1
ATOM 2164 O O . ALA A 1 275 ? 0.957 -5.300 -10.611 1.00 90.44 275 ALA A O 1
ATOM 2165 N N . GLY A 1 276 ? 2.214 -3.783 -11.700 1.00 88.25 276 GLY A N 1
ATOM 2166 C CA . GLY A 1 276 ? 3.453 -4.560 -11.695 1.00 88.25 276 GLY A CA 1
ATOM 2167 C C . GLY A 1 276 ? 3.919 -4.968 -10.296 1.00 88.25 276 GLY A C 1
ATOM 2168 O O . GLY A 1 276 ? 4.288 -6.124 -10.071 1.00 88.25 276 GLY A O 1
ATOM 2169 N N . LYS A 1 277 ? 3.835 -4.057 -9.316 1.00 91.94 277 LYS A N 1
ATOM 2170 C CA . LYS A 1 277 ? 4.276 -4.323 -7.937 1.00 91.94 277 LYS A CA 1
ATOM 2171 C C . LYS A 1 277 ? 3.451 -5.397 -7.233 1.00 91.94 277 LYS A C 1
ATOM 2173 O O . LYS A 1 277 ? 3.988 -6.067 -6.354 1.00 91.94 277 LYS A O 1
ATOM 2178 N N . LEU A 1 278 ? 2.193 -5.625 -7.628 1.00 93.69 278 LEU A N 1
ATOM 2179 C CA . LEU A 1 278 ? 1.346 -6.673 -7.039 1.00 93.69 278 LEU A CA 1
ATOM 2180 C C . LEU A 1 278 ? 1.973 -8.075 -7.151 1.00 93.69 278 LEU A C 1
ATOM 2182 O O . LEU A 1 278 ? 1.736 -8.936 -6.303 1.00 93.69 278 LEU A O 1
ATOM 2186 N N . ARG A 1 279 ? 2.805 -8.318 -8.170 1.00 90.81 279 ARG A N 1
ATOM 2187 C CA . ARG A 1 279 ? 3.491 -9.605 -8.387 1.00 90.81 279 ARG A CA 1
ATOM 2188 C C . ARG A 1 279 ? 4.557 -9.904 -7.330 1.00 90.81 279 ARG A C 1
ATOM 2190 O O . ARG A 1 279 ? 4.904 -11.063 -7.123 1.00 90.81 279 ARG A O 1
ATOM 2197 N N . ASN A 1 280 ? 5.021 -8.875 -6.626 1.00 90.19 280 ASN A N 1
ATOM 2198 C CA . ASN A 1 280 ? 6.070 -8.961 -5.614 1.00 90.19 280 ASN A CA 1
ATOM 2199 C C . ASN A 1 280 ? 5.501 -8.983 -4.191 1.00 90.19 280 ASN A C 1
ATOM 2201 O O . ASN A 1 280 ? 6.140 -8.490 -3.261 1.00 90.19 280 ASN A O 1
ATOM 2205 N N . LEU A 1 281 ? 4.290 -9.525 -4.017 1.00 93.50 281 LEU A N 1
ATOM 2206 C CA . LEU A 1 281 ? 3.659 -9.644 -2.708 1.00 93.50 281 LEU A CA 1
ATOM 2207 C C . LEU A 1 281 ? 4.542 -10.464 -1.761 1.00 93.50 281 LEU A C 1
ATOM 2209 O O . LEU A 1 281 ? 4.796 -11.644 -1.994 1.00 93.50 281 LEU A O 1
ATOM 2213 N N . THR A 1 282 ? 4.986 -9.829 -0.680 1.00 92.44 282 THR A N 1
ATOM 2214 C CA . THR A 1 282 ? 5.765 -10.477 0.388 1.00 92.44 282 THR A CA 1
ATOM 2215 C C . THR A 1 282 ? 4.901 -10.967 1.546 1.00 92.44 282 THR A C 1
ATOM 2217 O O . THR A 1 282 ? 5.401 -11.669 2.417 1.00 92.44 282 THR A O 1
ATOM 2220 N N . ILE A 1 283 ? 3.619 -10.595 1.559 1.00 95.56 283 ILE A N 1
ATOM 2221 C CA . ILE A 1 283 ? 2.659 -10.962 2.600 1.00 95.56 283 ILE A CA 1
ATOM 2222 C C . ILE A 1 283 ? 2.150 -12.376 2.323 1.00 95.56 283 ILE A C 1
ATOM 2224 O O . ILE A 1 283 ? 1.641 -12.665 1.240 1.00 95.56 283 ILE A O 1
ATOM 2228 N N . THR A 1 284 ? 2.270 -13.252 3.311 1.00 95.94 284 THR A N 1
ATOM 2229 C CA . THR A 1 284 ? 1.744 -14.619 3.260 1.00 95.94 284 THR A CA 1
ATOM 2230 C C . THR A 1 284 ? 0.237 -14.662 3.534 1.00 95.94 284 THR A C 1
ATOM 2232 O O . THR A 1 284 ? -0.339 -13.739 4.108 1.00 95.94 284 THR A O 1
ATOM 2235 N N . ALA A 1 285 ? -0.423 -15.766 3.170 1.00 94.94 285 ALA A N 1
ATOM 2236 C CA . ALA A 1 285 ? -1.850 -15.957 3.453 1.00 94.94 285 ALA A CA 1
ATOM 2237 C C . ALA A 1 285 ? -2.176 -15.900 4.961 1.00 94.94 285 ALA A C 1
ATOM 2239 O O . ALA A 1 285 ? -3.207 -15.348 5.347 1.00 94.94 285 ALA A O 1
ATOM 2240 N N . ALA A 1 286 ? -1.282 -16.430 5.806 1.00 96.56 286 ALA A N 1
ATOM 2241 C CA . ALA A 1 286 ? -1.418 -16.383 7.262 1.00 96.56 286 ALA A CA 1
ATOM 2242 C C . ALA A 1 286 ? -1.290 -14.947 7.792 1.00 96.56 286 ALA A C 1
ATOM 2244 O O . ALA A 1 286 ? -2.179 -14.475 8.493 1.00 96.56 286 ALA A O 1
ATOM 2245 N N . GLU A 1 287 ? -0.255 -14.209 7.374 1.00 97.00 287 GLU A N 1
ATOM 2246 C CA . GLU A 1 287 ? -0.095 -12.800 7.760 1.00 97.00 287 GLU A CA 1
ATOM 2247 C C . GLU A 1 287 ? -1.273 -11.936 7.298 1.00 97.00 287 GLU A C 1
ATOM 2249 O O . GLU A 1 287 ? -1.732 -11.072 8.044 1.00 97.00 287 GLU A O 1
ATOM 2254 N N . ALA A 1 288 ? -1.788 -12.169 6.085 1.00 96.81 288 ALA A N 1
ATOM 2255 C CA . ALA A 1 288 ? -2.976 -11.481 5.591 1.00 96.81 288 ALA A CA 1
ATOM 2256 C C . ALA A 1 288 ? -4.202 -11.789 6.465 1.00 96.81 288 ALA A C 1
ATOM 2258 O O . ALA A 1 288 ? -4.957 -10.881 6.807 1.00 96.81 288 ALA A O 1
ATOM 2259 N N . HIS A 1 289 ? -4.396 -13.053 6.854 1.00 96.94 289 HIS A N 1
ATOM 2260 C CA . HIS A 1 289 ? -5.499 -13.467 7.721 1.00 96.94 289 HIS A CA 1
ATOM 2261 C C . HIS A 1 289 ? -5.436 -12.774 9.087 1.00 96.94 289 HIS A C 1
ATOM 2263 O O . HIS A 1 289 ? -6.418 -12.168 9.525 1.00 96.94 289 HIS A O 1
ATOM 2269 N N . ASP A 1 290 ? -4.268 -12.807 9.726 1.00 97.19 290 ASP A N 1
ATOM 2270 C CA . ASP A 1 290 ? -4.049 -12.189 11.032 1.00 97.19 290 ASP A CA 1
ATOM 2271 C C . ASP A 1 290 ? -4.245 -10.672 10.968 1.00 97.19 290 ASP A C 1
ATOM 2273 O O . ASP A 1 290 ? -4.953 -10.102 11.800 1.00 97.19 290 ASP A O 1
ATOM 2277 N N . ALA A 1 291 ? -3.706 -10.013 9.938 1.00 96.44 291 ALA A N 1
ATOM 2278 C CA . ALA A 1 291 ? -3.880 -8.578 9.733 1.00 96.44 291 ALA A CA 1
ATOM 2279 C C . ALA A 1 291 ? -5.356 -8.175 9.573 1.00 96.44 291 ALA A C 1
ATOM 2281 O O . ALA A 1 291 ? -5.792 -7.182 10.161 1.00 96.44 291 ALA A O 1
ATOM 2282 N N . ILE A 1 292 ? -6.150 -8.962 8.840 1.00 96.94 292 ILE A N 1
ATOM 2283 C CA . ILE A 1 292 ? -7.597 -8.737 8.698 1.00 96.94 292 ILE A CA 1
ATOM 2284 C C . ILE A 1 292 ? -8.304 -8.882 10.054 1.00 96.94 292 ILE A C 1
ATOM 2286 O O . ILE A 1 292 ? -9.195 -8.092 10.378 1.00 96.94 292 ILE A O 1
ATOM 2290 N N . ASN A 1 293 ? -7.907 -9.854 10.879 1.00 96.62 293 ASN A N 1
ATOM 2291 C CA . ASN A 1 293 ? -8.470 -10.028 12.218 1.00 96.62 293 ASN A CA 1
ATOM 2292 C C . ASN A 1 293 ? -8.104 -8.868 13.155 1.00 96.62 293 ASN A C 1
ATOM 2294 O O . ASN A 1 293 ? -8.978 -8.369 13.867 1.00 96.62 293 ASN A O 1
ATOM 2298 N N . TYR A 1 294 ? -6.861 -8.381 13.116 1.00 97.31 294 TYR A N 1
ATOM 2299 C CA . TYR A 1 294 ? -6.462 -7.183 13.859 1.00 97.31 294 TYR A CA 1
ATOM 2300 C C . TYR A 1 294 ? -7.239 -5.945 13.406 1.00 97.31 294 TYR A C 1
ATOM 2302 O O . TYR A 1 294 ? -7.744 -5.207 14.253 1.00 97.31 294 TYR A O 1
ATOM 2310 N N . ARG A 1 295 ? -7.443 -5.761 12.096 1.00 96.88 295 ARG A N 1
ATOM 2311 C CA . ARG A 1 295 ? -8.252 -4.653 11.568 1.00 96.88 295 ARG A CA 1
ATOM 2312 C C . ARG A 1 295 ? -9.686 -4.681 12.106 1.00 96.88 295 ARG A C 1
ATOM 2314 O O . ARG A 1 295 ? -10.186 -3.647 12.534 1.00 96.88 295 ARG A O 1
ATOM 2321 N N . LYS A 1 296 ? -10.326 -5.856 12.189 1.00 95.62 296 LYS A N 1
ATOM 2322 C CA . LYS A 1 296 ? -11.664 -5.997 12.806 1.00 95.62 296 LYS A CA 1
ATOM 2323 C C . LYS A 1 296 ? -11.683 -5.560 14.276 1.00 95.62 296 LYS A C 1
ATOM 2325 O O . LYS A 1 296 ? -12.660 -4.959 14.723 1.00 95.62 296 LYS A O 1
ATOM 2330 N N . GLN A 1 297 ? -10.620 -5.846 15.032 1.00 95.94 297 GLN A N 1
ATOM 2331 C CA . GLN A 1 297 ? -10.490 -5.361 16.411 1.00 95.94 297 GLN A CA 1
ATOM 2332 C C . GLN A 1 297 ? -10.358 -3.834 16.443 1.00 95.94 297 GLN A C 1
ATOM 2334 O O . GLN A 1 297 ? -11.032 -3.181 17.235 1.00 95.94 297 GLN A O 1
ATOM 2339 N N . VAL A 1 298 ? -9.561 -3.246 15.547 1.00 97.25 298 VAL A N 1
ATOM 2340 C CA . VAL A 1 298 ? -9.428 -1.786 15.422 1.00 97.25 298 VAL A CA 1
ATOM 2341 C C . VAL A 1 298 ? -10.762 -1.124 15.067 1.00 97.25 298 VAL A C 1
ATOM 2343 O O . VAL A 1 298 ? -11.134 -0.142 15.707 1.00 97.25 298 VAL A O 1
ATOM 2346 N N . ASP A 1 299 ? -11.527 -1.684 14.128 1.00 95.81 299 ASP A N 1
ATOM 2347 C CA . ASP A 1 299 ? -12.862 -1.188 13.765 1.00 95.81 299 ASP A CA 1
ATOM 2348 C C . ASP A 1 299 ? -13.826 -1.215 14.959 1.00 95.81 299 ASP A C 1
ATOM 2350 O O . ASP A 1 299 ? -14.641 -0.309 15.145 1.00 95.81 299 ASP A O 1
ATOM 2354 N N . ARG A 1 300 ? -13.717 -2.232 15.818 1.00 95.81 300 ARG A N 1
ATOM 2355 C CA . ARG A 1 300 ? -14.478 -2.307 17.069 1.00 95.81 300 ARG A CA 1
ATOM 2356 C C . ARG A 1 300 ? -14.082 -1.197 18.042 1.00 95.81 300 ARG A C 1
ATOM 2358 O O . ARG A 1 300 ? -14.966 -0.567 18.614 1.00 95.81 300 ARG A O 1
ATOM 2365 N N . ILE A 1 301 ? -12.789 -0.909 18.192 1.00 96.44 301 ILE A N 1
ATOM 2366 C CA . ILE A 1 301 ? -12.327 0.205 19.033 1.00 96.44 301 ILE A CA 1
ATOM 2367 C C . ILE A 1 301 ? -12.786 1.554 18.470 1.00 96.44 301 ILE A C 1
ATOM 2369 O O . ILE A 1 301 ? -13.267 2.381 19.241 1.00 96.44 301 ILE A O 1
ATOM 2373 N N . LYS A 1 302 ? -12.749 1.760 17.146 1.00 96.19 302 LYS A N 1
ATOM 2374 C CA . LYS A 1 302 ? -13.324 2.961 16.506 1.00 96.19 302 LYS A CA 1
ATOM 2375 C C . LYS A 1 302 ? -14.797 3.155 16.889 1.00 96.19 302 LYS A C 1
ATOM 2377 O O . LYS A 1 302 ? -15.205 4.267 17.210 1.00 96.19 302 LYS A O 1
ATOM 2382 N N . LYS A 1 303 ? -15.589 2.075 16.926 1.00 96.25 303 LYS A N 1
ATOM 2383 C CA . LYS A 1 303 ? -16.994 2.129 17.375 1.00 96.25 303 LYS A CA 1
ATOM 2384 C C . LYS A 1 303 ? -17.131 2.493 18.856 1.00 96.25 303 LYS A C 1
ATOM 2386 O O . LYS A 1 303 ? -18.030 3.252 19.194 1.00 96.25 303 LYS A O 1
ATOM 2391 N N . VAL A 1 304 ? -16.256 1.988 19.731 1.00 96.69 304 VAL A N 1
ATOM 2392 C CA . VAL A 1 304 ? -16.244 2.377 21.156 1.00 96.69 304 VAL A CA 1
ATOM 2393 C C . VAL A 1 304 ? -15.971 3.873 21.304 1.00 96.69 304 VAL A C 1
ATOM 2395 O O . VAL A 1 304 ? -16.694 4.543 22.035 1.00 96.69 304 VAL A O 1
ATOM 2398 N N . VAL A 1 305 ? -14.983 4.405 20.577 1.00 95.56 305 VAL A N 1
ATOM 2399 C CA . VAL A 1 305 ? -14.671 5.845 20.576 1.00 95.56 305 VAL A CA 1
ATOM 2400 C C . VAL A 1 305 ? -15.867 6.666 20.106 1.00 95.56 305 VAL A C 1
ATOM 2402 O O . VAL A 1 305 ? -16.248 7.608 20.787 1.00 95.56 305 VAL A O 1
ATOM 2405 N N . ALA A 1 306 ? -16.535 6.253 19.027 1.00 96.12 306 ALA A N 1
ATOM 2406 C CA . ALA A 1 306 ? -17.732 6.941 18.547 1.00 96.12 306 ALA A CA 1
ATOM 2407 C C . ALA A 1 306 ? -18.853 7.002 19.604 1.00 96.12 306 ALA A C 1
ATOM 2409 O O . ALA A 1 306 ? -19.522 8.025 19.730 1.00 96.12 306 ALA A O 1
ATOM 2410 N N . VAL A 1 307 ? -19.047 5.935 20.392 1.00 97.31 307 VAL A N 1
ATOM 2411 C CA . VAL A 1 307 ? -20.020 5.939 21.499 1.00 97.31 307 VAL A CA 1
ATOM 2412 C C . VAL A 1 307 ? -19.567 6.855 22.639 1.00 97.31 307 VAL A C 1
ATOM 2414 O O . VAL A 1 307 ? -20.392 7.577 23.193 1.00 97.31 307 VAL A O 1
ATOM 2417 N N . VAL A 1 308 ? -18.277 6.855 22.991 1.00 96.06 308 VAL A N 1
ATOM 2418 C CA . VAL A 1 308 ? -17.725 7.775 24.002 1.00 96.06 308 VAL A CA 1
ATOM 2419 C C . VAL A 1 308 ? -17.960 9.226 23.582 1.00 96.06 308 VAL A C 1
ATOM 2421 O O . VAL A 1 308 ? -18.538 9.988 24.354 1.00 96.06 308 VAL A O 1
ATOM 2424 N N . ASP A 1 309 ? -17.605 9.580 22.347 1.00 95.19 309 ASP A N 1
ATOM 2425 C CA . ASP A 1 309 ? -17.764 10.932 21.808 1.00 95.19 309 ASP A CA 1
ATOM 2426 C C . ASP A 1 309 ? -19.239 11.363 21.786 1.00 95.19 309 ASP A C 1
ATOM 2428 O O . ASP A 1 309 ? -19.570 12.476 22.197 1.00 95.19 309 ASP A O 1
ATOM 2432 N N . GLN A 1 310 ? -20.143 10.464 21.379 1.00 96.88 310 GLN A N 1
ATOM 2433 C CA . GLN A 1 310 ? -21.589 10.707 21.375 1.00 96.88 310 GLN A CA 1
ATOM 2434 C C . GLN A 1 310 ? -22.137 11.023 22.777 1.00 96.88 310 GLN A C 1
ATOM 2436 O O . GLN A 1 310 ? -23.005 11.884 22.925 1.00 96.88 310 GLN A O 1
ATOM 2441 N N . LEU A 1 311 ? -21.660 10.321 23.808 1.00 97.31 311 LEU A N 1
ATOM 2442 C CA . LEU A 1 311 ? -22.167 10.443 25.178 1.00 97.31 311 LEU A CA 1
ATOM 2443 C C . LEU A 1 311 ? -21.436 11.510 26.005 1.00 97.31 311 LEU A C 1
ATOM 2445 O O . LEU A 1 311 ? -21.874 11.825 27.114 1.00 97.31 311 LEU A O 1
ATOM 2449 N N . GLN A 1 312 ? -20.351 12.087 25.485 1.00 95.69 312 GLN A N 1
ATOM 2450 C CA . GLN A 1 312 ? -19.465 12.963 26.247 1.00 95.69 312 GLN A CA 1
ATOM 2451 C C . GLN A 1 312 ? -20.193 14.183 26.825 1.00 95.69 312 GLN A C 1
ATOM 2453 O O . GLN A 1 312 ? -20.047 14.482 28.008 1.00 95.69 312 GLN A O 1
ATOM 2458 N N . ALA A 1 313 ? -21.007 14.870 26.019 1.00 96.75 313 ALA A N 1
ATOM 2459 C CA . ALA A 1 313 ? -21.680 16.100 26.439 1.00 96.75 313 ALA A CA 1
ATOM 2460 C C . ALA A 1 313 ? -22.650 15.870 27.611 1.00 96.75 313 ALA A C 1
ATOM 2462 O O . ALA A 1 313 ? -22.631 16.611 28.596 1.00 96.75 313 ALA A O 1
ATOM 2463 N N . ILE A 1 314 ? -23.471 14.818 27.534 1.00 97.50 314 ILE A N 1
ATOM 2464 C CA . ILE A 1 314 ? -24.423 14.505 28.600 1.00 97.50 314 ILE A CA 1
ATOM 2465 C C . ILE A 1 314 ? -23.734 13.958 29.849 1.00 97.50 314 ILE A C 1
ATOM 2467 O O . ILE A 1 314 ? -24.106 14.320 30.963 1.00 97.50 314 ILE A O 1
ATOM 2471 N N . ALA A 1 315 ? -22.695 13.141 29.678 1.00 96.69 315 ALA A N 1
ATOM 2472 C CA . ALA A 1 315 ? -21.907 12.628 30.789 1.00 96.69 315 ALA A CA 1
ATOM 2473 C C . ALA A 1 315 ? -21.220 13.760 31.573 1.00 96.69 315 ALA A C 1
ATOM 2475 O O . ALA A 1 315 ? -21.181 13.712 32.803 1.00 96.69 315 ALA A O 1
ATOM 2476 N N . SER A 1 316 ? -20.727 14.799 30.887 1.00 95.62 316 SER A N 1
ATOM 2477 C CA . SER A 1 316 ? -20.175 15.995 31.535 1.00 95.62 316 SER A CA 1
ATOM 2478 C C . SER A 1 316 ? -21.226 16.725 32.370 1.00 95.62 316 SER A C 1
ATOM 2480 O O . SER A 1 316 ? -20.991 16.958 33.554 1.00 95.62 316 SER A O 1
ATOM 2482 N N . TYR A 1 317 ? -22.413 16.986 31.806 1.00 96.25 317 TYR A N 1
ATOM 2483 C CA . TYR A 1 317 ? -23.518 17.620 32.538 1.00 96.25 317 TYR A CA 1
ATOM 2484 C C . TYR A 1 317 ? -23.893 16.832 33.797 1.00 96.25 317 TYR A C 1
ATOM 2486 O O . TYR A 1 317 ? -23.981 17.386 34.890 1.00 96.25 317 TYR A O 1
ATOM 2494 N N . LEU A 1 318 ? -24.085 15.517 33.657 1.00 96.31 318 LEU A N 1
ATOM 2495 C CA . LEU A 1 318 ? -24.443 14.656 34.781 1.00 96.31 318 LEU A CA 1
ATOM 2496 C C . LEU A 1 318 ? -23.338 14.631 35.844 1.00 96.31 318 LEU A C 1
ATOM 2498 O O . LEU A 1 318 ? -23.633 14.541 37.036 1.00 96.31 318 LEU A O 1
ATOM 2502 N N . SER A 1 319 ? -22.067 14.730 35.440 1.00 93.94 319 SER A N 1
ATOM 2503 C CA . SER A 1 319 ? -20.963 14.836 36.390 1.00 93.94 319 SER A CA 1
ATOM 2504 C C . SER A 1 319 ? -20.983 16.148 37.167 1.00 93.94 319 SER A C 1
ATOM 2506 O O . SER A 1 319 ? -20.713 16.116 38.363 1.00 93.94 319 SER A O 1
ATOM 2508 N N . GLU A 1 320 ? -21.264 17.274 36.515 1.00 94.62 320 GLU A N 1
ATOM 2509 C CA . GLU A 1 320 ? -21.348 18.587 37.164 1.00 94.62 320 GLU A CA 1
ATOM 2510 C C . GLU A 1 320 ? -22.531 18.638 38.134 1.00 94.62 320 GLU A C 1
ATOM 2512 O O . GLU A 1 320 ? -22.357 18.990 39.299 1.00 94.62 320 GLU A O 1
ATOM 2517 N N . ALA A 1 321 ? -23.701 18.169 37.695 1.00 93.50 321 ALA A N 1
ATOM 2518 C CA . ALA A 1 321 ? -24.887 18.014 38.533 1.00 93.50 321 ALA A CA 1
ATOM 2519 C C . ALA A 1 321 ? -24.613 17.159 39.784 1.00 93.50 321 ALA A C 1
ATOM 2521 O O . ALA A 1 321 ? -25.020 17.523 40.886 1.00 93.50 321 ALA A O 1
ATOM 2522 N N . SER A 1 322 ? -23.859 16.062 39.640 1.00 91.81 322 SER A N 1
ATOM 2523 C CA . SER A 1 322 ? -23.501 15.186 40.767 1.00 91.81 322 SER A CA 1
ATOM 2524 C C . SER A 1 322 ? -22.636 15.874 41.825 1.00 91.81 322 SER A C 1
ATOM 2526 O O . SER A 1 322 ? -22.694 15.488 42.987 1.00 91.81 322 SER A O 1
ATOM 2528 N N . VAL A 1 323 ? -21.828 16.873 41.452 1.00 92.38 323 VAL A N 1
ATOM 2529 C CA . VAL A 1 323 ? -20.953 17.599 42.393 1.00 92.38 323 VAL A CA 1
ATOM 2530 C C . VAL A 1 323 ? -21.751 18.565 43.274 1.00 92.38 323 VAL A C 1
ATOM 2532 O O . VAL A 1 323 ? -21.317 18.888 44.377 1.00 92.38 323 VAL A O 1
ATOM 2535 N N . LEU A 1 324 ? -22.924 19.006 42.814 1.00 92.56 324 LEU A N 1
ATOM 2536 C CA . LEU A 1 324 ? -23.784 19.947 43.535 1.00 92.56 324 LEU A CA 1
ATOM 2537 C C . LEU A 1 324 ? -24.624 19.282 44.637 1.00 92.56 324 LEU A C 1
ATOM 2539 O O . LEU A 1 324 ? -25.215 19.986 45.455 1.00 92.56 324 LEU A O 1
ATOM 2543 N N . LEU A 1 325 ? -24.690 17.949 44.664 1.00 92.81 325 LEU A N 1
ATOM 2544 C CA . LEU A 1 325 ? -25.529 17.181 45.582 1.00 92.81 325 LEU A CA 1
ATOM 2545 C C . LEU A 1 325 ? -24.692 16.391 46.606 1.00 92.81 325 LEU A C 1
ATOM 2547 O O . LEU A 1 325 ? -23.554 16.007 46.320 1.00 92.81 325 LEU A O 1
ATOM 2551 N N . PRO A 1 326 ? -25.237 16.098 47.806 1.00 92.25 326 PRO A N 1
ATOM 2552 C CA . PRO A 1 326 ? -24.585 15.212 48.767 1.00 92.25 326 PRO A CA 1
ATOM 2553 C C . PRO A 1 326 ? -24.341 13.813 48.187 1.00 92.25 326 PRO A C 1
ATOM 2555 O O . PRO A 1 326 ? -25.183 13.262 47.486 1.00 92.25 326 PRO A O 1
ATOM 2558 N N . ALA A 1 327 ? -23.229 13.174 48.560 1.00 85.75 327 ALA A N 1
ATOM 2559 C CA . ALA A 1 327 ? -22.878 11.841 48.052 1.00 85.75 327 ALA A CA 1
ATOM 2560 C C . ALA A 1 327 ? -23.907 10.739 48.388 1.00 85.75 327 ALA A C 1
ATOM 2562 O O . ALA A 1 327 ? -23.965 9.732 47.689 1.00 85.75 327 ALA A O 1
ATOM 2563 N N . ALA A 1 328 ? -24.697 10.921 49.453 1.00 90.06 328 ALA A N 1
ATOM 2564 C CA . ALA A 1 328 ? -25.753 9.997 49.872 1.00 90.06 328 ALA A CA 1
ATOM 2565 C C . ALA A 1 328 ? -27.104 10.249 49.174 1.00 90.06 328 ALA A C 1
ATOM 2567 O O . ALA A 1 328 ? -28.075 9.549 49.459 1.00 90.06 328 ALA A O 1
ATOM 2568 N N . ASP A 1 329 ? -27.188 11.254 48.299 1.00 94.94 329 ASP A N 1
ATOM 2569 C CA . ASP A 1 329 ? -28.413 11.551 47.568 1.00 94.94 329 ASP A CA 1
ATOM 2570 C C . ASP A 1 329 ? -28.810 10.359 46.657 1.00 94.94 329 ASP A C 1
ATOM 2572 O O . ASP A 1 329 ? -27.945 9.773 45.983 1.00 94.94 329 ASP A O 1
ATOM 2576 N N . PRO A 1 330 ? -30.099 9.954 46.628 1.00 94.44 330 PRO A N 1
ATOM 2577 C CA . PRO A 1 330 ? -30.556 8.834 45.806 1.00 94.44 330 PRO A CA 1
ATOM 2578 C C . PRO A 1 330 ? -30.248 8.999 44.313 1.00 94.44 330 PRO A C 1
ATOM 2580 O O . PRO A 1 330 ? -29.869 8.023 43.660 1.00 94.44 330 PRO A O 1
ATOM 2583 N N . TRP A 1 331 ? -30.355 10.218 43.776 1.00 96.50 331 TRP A N 1
ATOM 2584 C CA . TRP A 1 331 ? -30.065 10.502 42.371 1.00 96.50 331 TRP A CA 1
ATOM 2585 C C . TRP A 1 331 ? -28.572 10.330 42.070 1.00 96.50 331 TRP A C 1
ATOM 2587 O O . TRP A 1 331 ? -28.205 9.724 41.062 1.00 96.50 331 TRP A O 1
ATOM 2597 N N . VAL A 1 332 ? -27.696 10.776 42.980 1.00 94.81 332 VAL A N 1
ATOM 2598 C CA . VAL A 1 332 ? -26.239 10.576 42.858 1.00 94.81 332 VAL A CA 1
ATOM 2599 C C . VAL A 1 332 ? -25.889 9.086 42.876 1.00 94.81 332 VAL A C 1
ATOM 2601 O O . VAL A 1 332 ? -25.062 8.632 42.082 1.00 94.81 332 VAL A O 1
ATOM 2604 N N . THR A 1 333 ? -26.544 8.300 43.734 1.00 94.06 333 THR A N 1
ATOM 2605 C CA . THR A 1 333 ? -26.341 6.842 43.810 1.00 94.06 333 THR A CA 1
ATOM 2606 C C . THR A 1 333 ? -26.738 6.143 42.504 1.00 94.06 333 THR A C 1
ATOM 2608 O O . THR A 1 333 ? -26.014 5.272 42.004 1.00 94.06 333 THR A O 1
ATOM 2611 N N . GLU A 1 334 ? -27.862 6.546 41.909 1.00 94.81 334 GLU A N 1
ATOM 2612 C CA . GLU A 1 334 ? -28.299 6.041 40.608 1.00 94.81 334 GLU A CA 1
ATOM 2613 C C . GLU A 1 334 ? -27.314 6.429 39.495 1.00 94.81 334 GLU A C 1
ATOM 2615 O O . GLU A 1 334 ? -26.875 5.569 38.726 1.00 94.81 334 GLU A O 1
ATOM 2620 N N . ALA A 1 335 ? -26.894 7.696 39.450 1.00 95.56 335 ALA A N 1
ATOM 2621 C CA . ALA A 1 335 ? -25.922 8.192 38.481 1.00 95.56 335 ALA A CA 1
ATOM 2622 C C . ALA A 1 335 ? -24.592 7.429 38.546 1.00 95.56 335 ALA A C 1
ATOM 2624 O O . ALA A 1 335 ? -24.049 7.029 37.514 1.00 95.56 335 ALA A O 1
ATOM 2625 N N . GLN A 1 336 ? -24.085 7.146 39.748 1.00 93.38 336 GLN A N 1
ATOM 2626 C CA . GLN A 1 336 ? -22.876 6.339 39.926 1.00 93.38 336 GLN A CA 1
ATOM 2627 C C . GLN A 1 336 ? -23.057 4.890 39.456 1.00 93.38 336 GLN A C 1
ATOM 2629 O O . GLN A 1 336 ? -22.121 4.305 38.897 1.00 93.38 336 GLN A O 1
ATOM 2634 N N . THR A 1 337 ? -24.248 4.318 39.651 1.00 94.38 337 THR A N 1
ATOM 2635 C CA . THR A 1 337 ? -24.578 2.961 39.194 1.00 94.38 337 THR A CA 1
ATOM 2636 C C . THR A 1 337 ? -24.599 2.890 37.669 1.00 94.38 337 THR A C 1
ATOM 2638 O O . THR A 1 337 ? -23.857 2.089 37.097 1.00 94.38 337 THR A O 1
ATOM 2641 N N . LEU A 1 338 ? -25.330 3.795 37.011 1.00 96.38 338 LEU A N 1
ATOM 2642 C CA . LEU A 1 338 ? -25.381 3.891 35.549 1.00 96.38 338 LEU A CA 1
ATOM 2643 C C . LEU A 1 338 ? -24.002 4.175 34.946 1.00 96.38 338 LEU A C 1
ATOM 2645 O O . LEU A 1 338 ? -23.626 3.563 33.947 1.00 96.38 338 LEU A O 1
ATOM 2649 N N . ARG A 1 339 ? -23.201 5.043 35.579 1.00 95.75 339 ARG A N 1
ATOM 2650 C CA . ARG A 1 339 ? -21.815 5.297 35.164 1.00 95.75 339 ARG A CA 1
ATOM 2651 C C . ARG A 1 339 ? -20.987 4.012 35.156 1.00 95.75 339 ARG A C 1
ATOM 2653 O O . ARG A 1 339 ? -20.264 3.751 34.196 1.00 95.75 339 ARG A O 1
ATOM 2660 N N . ARG A 1 340 ? -21.072 3.200 36.216 1.00 93.62 340 ARG A N 1
ATOM 2661 C CA . ARG A 1 340 ? -20.341 1.926 36.315 1.00 93.62 340 ARG A CA 1
ATOM 2662 C C . ARG A 1 340 ? -20.797 0.931 35.249 1.00 93.62 340 ARG A C 1
ATOM 2664 O O . ARG A 1 340 ? -19.950 0.286 34.632 1.00 93.62 340 ARG A O 1
ATOM 2671 N N . GLU A 1 341 ? -22.102 0.810 35.032 1.00 95.31 341 GLU A N 1
ATOM 2672 C CA . GLU A 1 341 ? -22.679 -0.082 34.022 1.00 95.31 341 GLU A CA 1
ATOM 2673 C C . GLU A 1 341 ? -22.258 0.311 32.605 1.00 95.31 341 GLU A C 1
ATOM 2675 O O . GLU A 1 341 ? -21.780 -0.542 31.858 1.00 95.31 341 GLU A O 1
ATOM 2680 N N . LEU A 1 342 ? -22.333 1.602 32.266 1.00 96.38 342 LEU A N 1
ATOM 2681 C CA . LEU A 1 342 ? -21.897 2.128 30.975 1.00 96.38 342 LEU A CA 1
ATOM 2682 C C . LEU A 1 342 ? -20.414 1.844 30.722 1.00 96.38 342 LEU A C 1
ATOM 2684 O O . LEU A 1 342 ? -20.057 1.311 29.674 1.00 96.38 342 LEU A O 1
ATOM 2688 N N . LEU A 1 343 ? -19.540 2.148 31.687 1.00 95.62 343 LEU A N 1
ATOM 2689 C CA . LEU A 1 343 ? -18.105 1.887 31.537 1.00 95.62 343 LEU A CA 1
ATOM 2690 C C . LEU A 1 343 ? -17.816 0.392 31.379 1.00 95.62 343 LEU A C 1
ATOM 2692 O O . LEU A 1 343 ? -17.007 0.018 30.534 1.00 95.62 343 LEU A O 1
ATOM 2696 N N . ASN A 1 344 ? -18.483 -0.477 32.143 1.00 95.44 344 ASN A N 1
ATOM 2697 C CA . ASN A 1 344 ? -18.331 -1.924 31.990 1.00 95.44 344 ASN A CA 1
ATOM 2698 C C . ASN A 1 344 ? -18.813 -2.401 30.613 1.00 95.44 344 ASN A C 1
ATOM 2700 O O . ASN A 1 344 ? -18.116 -3.184 29.969 1.00 95.44 344 ASN A O 1
ATOM 2704 N N . ALA A 1 345 ? -19.946 -1.890 30.128 1.00 96.31 345 ALA A N 1
ATOM 2705 C CA . ALA A 1 345 ? -20.469 -2.210 28.805 1.00 96.31 345 ALA A CA 1
ATOM 2706 C C . ALA A 1 345 ? -19.505 -1.770 27.689 1.00 96.31 345 ALA A C 1
ATOM 2708 O O . ALA A 1 345 ? -19.237 -2.539 26.766 1.00 96.31 345 ALA A O 1
ATOM 2709 N N . LEU A 1 346 ? -18.917 -0.573 27.797 1.00 96.62 346 LEU A N 1
ATOM 2710 C CA . LEU A 1 346 ? -17.914 -0.081 26.846 1.00 96.62 346 LEU A CA 1
ATOM 2711 C C . LEU A 1 346 ? -16.621 -0.906 26.881 1.00 96.62 346 LEU A C 1
ATOM 2713 O O . LEU A 1 346 ? -16.055 -1.190 25.826 1.00 96.62 346 LEU A O 1
ATOM 2717 N N . ARG A 1 347 ? -16.163 -1.346 28.061 1.00 96.00 347 ARG A N 1
ATOM 2718 C CA . ARG A 1 347 ? -14.996 -2.241 28.184 1.00 96.00 347 ARG A CA 1
ATOM 2719 C C . ARG A 1 347 ? -15.266 -3.617 27.576 1.00 96.00 347 ARG A C 1
ATOM 2721 O O . ARG A 1 347 ? -14.424 -4.124 26.839 1.00 96.00 347 ARG A O 1
ATOM 2728 N N . ALA A 1 348 ? -16.446 -4.188 27.817 1.00 95.62 348 ALA A N 1
ATOM 2729 C CA . ALA A 1 348 ? -16.875 -5.440 27.192 1.00 95.62 348 ALA A CA 1
ATOM 2730 C C . ALA A 1 348 ? -16.957 -5.303 25.663 1.00 95.62 348 ALA A C 1
ATOM 2732 O O . ALA A 1 348 ? -16.464 -6.158 24.928 1.00 95.62 348 ALA A O 1
ATOM 2733 N N . MET A 1 349 ? -17.494 -4.183 25.168 1.00 96.06 349 MET A N 1
ATOM 2734 C CA . MET A 1 349 ? -17.514 -3.879 23.738 1.00 96.06 349 MET A CA 1
ATOM 2735 C C . MET A 1 349 ? -16.105 -3.755 23.159 1.00 96.06 349 MET A C 1
ATOM 2737 O O . MET A 1 349 ? -15.840 -4.297 22.090 1.00 96.06 349 MET A O 1
ATOM 2741 N N . ALA A 1 350 ? -15.179 -3.097 23.860 1.00 94.94 350 ALA A N 1
ATOM 2742 C CA . ALA A 1 350 ? -13.788 -2.992 23.430 1.00 94.94 350 ALA A CA 1
ATOM 2743 C C . ALA A 1 350 ? -13.102 -4.366 23.336 1.00 94.94 350 ALA A C 1
ATOM 2745 O O . ALA A 1 350 ? -12.326 -4.592 22.403 1.00 94.94 350 ALA A O 1
ATOM 2746 N N . LYS A 1 351 ? -13.437 -5.299 24.237 1.00 93.50 351 LYS A N 1
ATOM 2747 C CA . LYS A 1 351 ? -12.951 -6.690 24.240 1.00 93.50 351 LYS A CA 1
ATOM 2748 C C . LYS A 1 351 ? -13.636 -7.598 23.215 1.00 93.50 351 LYS A C 1
ATOM 2750 O O . LYS A 1 351 ? -13.018 -8.545 22.735 1.00 93.50 351 LYS A O 1
ATOM 2755 N N . GLY A 1 352 ? -14.832 -7.230 22.758 1.00 93.31 352 GLY A N 1
ATOM 2756 C CA . GLY A 1 352 ? -15.620 -8.020 21.805 1.00 93.31 352 GLY A CA 1
ATOM 2757 C C . GLY A 1 352 ? -16.665 -8.916 22.434 1.00 93.31 352 GLY A C 1
ATOM 2758 O O . GLY A 1 352 ? -17.275 -9.699 21.716 1.00 93.31 352 GLY A O 1
ATOM 2759 N N . ASP A 1 353 ? -16.884 -8.771 23.734 1.00 92.94 353 ASP A N 1
ATOM 2760 C CA . ASP A 1 353 ? -17.790 -9.611 24.510 1.00 92.94 353 ASP A CA 1
ATOM 2761 C C . ASP A 1 353 ? -19.232 -9.077 24.484 1.00 92.94 353 ASP A C 1
ATOM 2763 O O . ASP A 1 353 ? -20.161 -9.762 24.902 1.00 92.94 353 ASP A O 1
ATOM 2767 N N . ALA A 1 354 ? -19.436 -7.844 24.001 1.00 92.62 354 ALA A N 1
ATOM 2768 C CA . ALA A 1 354 ? -20.741 -7.193 23.944 1.00 92.62 354 ALA A CA 1
ATOM 2769 C C . ALA A 1 354 ? -20.872 -6.211 22.768 1.00 92.62 354 ALA A C 1
ATOM 2771 O O . ALA A 1 354 ? -19.891 -5.737 22.193 1.00 92.62 354 ALA A O 1
ATOM 2772 N N . THR A 1 355 ? -22.113 -5.844 22.454 1.00 92.19 355 THR A N 1
ATOM 2773 C CA . THR A 1 355 ? -22.452 -4.729 21.562 1.00 92.19 355 THR A CA 1
ATOM 2774 C C . THR A 1 355 ? -23.145 -3.636 22.359 1.00 92.19 355 THR A C 1
ATOM 2776 O O . THR A 1 355 ? -24.069 -3.928 23.117 1.00 92.19 355 THR A O 1
ATOM 2779 N N . VAL A 1 356 ? -22.744 -2.381 22.165 1.00 93.12 356 VAL A N 1
ATOM 2780 C CA . VAL A 1 356 ? -23.347 -1.233 22.852 1.00 93.12 356 VAL A CA 1
ATOM 2781 C C . VAL A 1 356 ? -24.002 -0.309 21.837 1.00 93.12 356 VAL A C 1
ATOM 2783 O O . VAL A 1 356 ? -23.389 0.077 20.843 1.00 93.12 356 VAL A O 1
ATOM 2786 N N . SER A 1 357 ? -25.255 0.054 22.106 1.00 94.69 357 SER A N 1
ATOM 2787 C CA . SER A 1 357 ? -25.991 1.070 21.358 1.00 94.69 357 SER A CA 1
ATOM 2788 C C . SER A 1 357 ? -25.803 2.428 22.030 1.00 94.69 357 SER A C 1
ATOM 2790 O O . SER A 1 357 ? -26.330 2.661 23.121 1.00 94.69 357 SER A O 1
ATOM 2792 N N . GLY A 1 358 ? -25.068 3.332 21.376 1.00 93.56 358 GLY A N 1
ATOM 2793 C CA . GLY A 1 358 ? -24.885 4.702 21.864 1.00 93.56 358 GLY A CA 1
ATOM 2794 C C . GLY A 1 358 ? -26.212 5.450 22.006 1.00 93.56 358 GLY A C 1
ATOM 2795 O O . GLY A 1 358 ? -26.430 6.116 23.010 1.00 93.56 358 GLY A O 1
ATOM 2796 N N . ALA A 1 359 ? -27.152 5.251 21.075 1.00 95.56 359 ALA A N 1
ATOM 2797 C CA . ALA A 1 359 ? -28.481 5.865 21.131 1.00 95.56 359 ALA A CA 1
ATOM 2798 C C . ALA A 1 359 ? -29.299 5.415 22.354 1.00 95.56 359 ALA A C 1
ATOM 2800 O O . ALA A 1 359 ? -29.947 6.236 22.998 1.00 95.56 359 ALA A O 1
ATOM 2801 N N . THR A 1 360 ? -29.241 4.126 22.704 1.00 96.44 360 THR A N 1
ATOM 2802 C CA . THR A 1 360 ? -29.946 3.593 23.880 1.00 96.44 360 THR A CA 1
ATOM 2803 C C . THR A 1 360 ? -29.377 4.185 25.164 1.00 96.44 360 THR A C 1
ATOM 2805 O O . THR A 1 360 ? -30.130 4.658 26.008 1.00 96.44 360 THR A O 1
ATOM 2808 N N . TRP A 1 361 ? -28.047 4.237 25.291 1.00 97.31 361 TRP A N 1
ATOM 2809 C CA . TRP A 1 361 ? -27.416 4.885 26.440 1.00 97.31 361 TRP A CA 1
ATOM 2810 C C . TRP A 1 361 ? -27.700 6.381 26.491 1.00 97.31 361 TRP A C 1
ATOM 2812 O O . TRP A 1 361 ? -27.968 6.901 27.567 1.00 97.31 361 TRP A O 1
ATOM 2822 N N . GLN A 1 362 ? -27.719 7.067 25.351 1.00 97.19 362 GLN A N 1
ATOM 2823 C CA . GLN A 1 362 ? -28.057 8.485 25.300 1.00 97.19 362 GLN A CA 1
ATOM 2824 C C . GLN A 1 362 ? -29.467 8.745 25.842 1.00 97.19 362 GLN A C 1
ATOM 2826 O O . GLN A 1 362 ? -29.637 9.632 26.671 1.00 97.19 362 GLN A O 1
ATOM 2831 N N . GLN A 1 363 ? -30.456 7.936 25.450 1.00 97.44 363 GLN A N 1
ATOM 2832 C CA . GLN A 1 363 ? -31.818 8.023 25.989 1.00 97.44 363 GLN A CA 1
ATOM 2833 C C . GLN A 1 363 ? -31.856 7.788 27.505 1.00 97.44 363 GLN A C 1
ATOM 2835 O O . GLN A 1 363 ? -32.484 8.561 28.228 1.00 97.44 363 GLN A O 1
ATOM 2840 N N . THR A 1 364 ? -31.152 6.765 28.001 1.00 97.44 364 THR A N 1
ATOM 2841 C CA . THR A 1 364 ? -31.061 6.477 29.442 1.00 97.44 364 THR A CA 1
ATOM 2842 C C . THR A 1 364 ? -30.457 7.647 30.222 1.00 97.44 364 THR A C 1
ATOM 2844 O O . THR A 1 364 ? -30.966 8.020 31.280 1.00 97.44 364 THR A O 1
ATOM 2847 N N . LEU A 1 365 ? -29.387 8.253 29.699 1.00 97.38 365 LEU A N 1
ATOM 2848 C CA . LEU A 1 365 ? -28.722 9.387 30.339 1.00 97.38 365 LEU A CA 1
ATOM 2849 C C . LEU A 1 365 ? -29.573 10.668 30.282 1.00 97.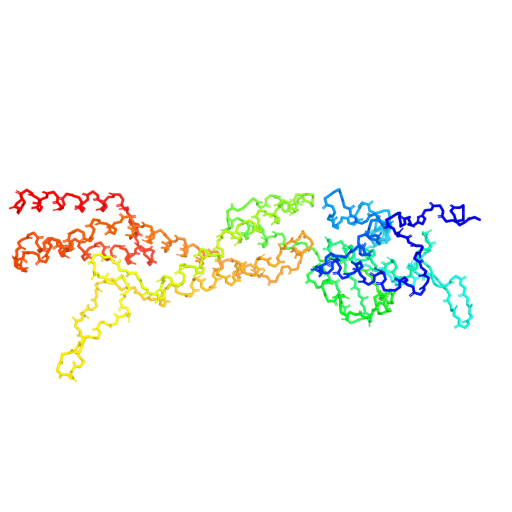38 365 LEU A C 1
ATOM 2851 O O . LEU A 1 365 ? -29.609 11.402 31.268 1.00 97.38 365 LEU A O 1
ATOM 2855 N N . GLU A 1 366 ? -30.305 10.923 29.192 1.00 97.69 366 GLU A N 1
ATOM 2856 C CA . GLU A 1 366 ? -31.239 12.063 29.107 1.00 97.69 366 GLU A CA 1
ATOM 2857 C C . GLU A 1 366 ? -32.393 11.902 30.100 1.00 97.69 366 GLU A C 1
ATOM 2859 O O . GLU A 1 366 ? -32.744 12.848 30.801 1.00 97.69 366 GLU A O 1
ATOM 2864 N N . ALA A 1 367 ? -32.924 10.688 30.265 1.00 97.12 367 ALA A N 1
ATOM 2865 C CA . ALA A 1 367 ? -33.931 10.418 31.288 1.00 97.12 367 ALA A CA 1
ATOM 2866 C C . ALA A 1 367 ? -33.401 10.656 32.715 1.00 97.12 367 ALA A C 1
ATOM 2868 O O . ALA A 1 367 ? -34.149 11.088 33.593 1.00 97.12 367 ALA A O 1
ATOM 2869 N N . LEU A 1 368 ? -32.119 10.379 32.980 1.00 96.88 368 LEU A N 1
ATOM 2870 C CA . LEU A 1 368 ? -31.493 10.697 34.268 1.00 96.88 368 LEU A CA 1
ATOM 2871 C C . LEU A 1 368 ? -31.345 12.211 34.475 1.00 96.88 368 LEU A C 1
ATOM 2873 O O . LEU A 1 368 ? -31.619 12.719 35.565 1.00 96.88 368 LEU A O 1
ATOM 2877 N N . LYS A 1 369 ? -30.950 12.929 33.422 1.00 96.75 369 LYS A N 1
ATOM 2878 C CA . LYS A 1 369 ? -30.832 14.389 33.417 1.00 96.75 369 LYS A CA 1
ATOM 2879 C C . LYS A 1 369 ? -32.177 15.078 33.645 1.00 96.75 369 LYS A C 1
ATOM 2881 O O . LYS A 1 369 ? -32.253 15.991 34.458 1.00 96.75 369 LYS A O 1
ATOM 2886 N N . GLU A 1 370 ? -33.247 14.640 32.991 1.00 96.25 370 GLU A N 1
ATOM 2887 C CA . GLU A 1 370 ? -34.578 15.225 33.205 1.00 96.25 370 GLU A CA 1
ATOM 2888 C C . GLU A 1 370 ? -35.102 14.980 34.627 1.00 96.25 370 GLU A C 1
ATOM 2890 O O . GLU A 1 370 ? -35.737 15.854 35.221 1.00 96.25 370 GLU A O 1
ATOM 2895 N N . ARG A 1 371 ? -34.762 13.837 35.234 1.00 94.75 371 ARG A N 1
ATOM 2896 C CA . ARG A 1 371 ? -35.077 13.573 36.646 1.00 94.75 371 ARG A CA 1
ATOM 2897 C C . ARG A 1 371 ? -34.337 14.508 37.597 1.00 94.75 371 ARG A C 1
ATOM 2899 O O . ARG A 1 371 ? -34.967 15.027 38.512 1.00 94.75 371 ARG A O 1
ATOM 2906 N N . TYR A 1 372 ? -33.057 14.788 37.335 1.00 94.56 372 TYR A N 1
ATOM 2907 C CA . TYR A 1 372 ? -32.311 15.813 38.074 1.00 94.56 372 TYR A CA 1
ATOM 2908 C C . TYR A 1 372 ? -33.011 17.169 37.992 1.00 94.56 372 TYR A C 1
ATOM 2910 O O . TYR A 1 372 ? -33.276 17.794 39.014 1.00 94.56 372 TYR A O 1
ATOM 2918 N N . ARG A 1 373 ? -33.374 17.588 36.774 1.00 94.06 373 ARG A N 1
ATOM 2919 C CA . ARG A 1 373 ? -34.053 18.868 36.547 1.00 94.06 373 ARG A CA 1
ATOM 2920 C C . ARG A 1 373 ? -35.392 18.948 37.268 1.00 94.06 373 ARG A C 1
ATOM 2922 O O . ARG A 1 373 ? -35.706 19.978 37.824 1.00 94.06 373 ARG A O 1
ATOM 2929 N N . THR A 1 374 ? -36.164 17.868 37.287 1.00 93.38 374 THR A N 1
ATOM 2930 C CA . THR A 1 374 ? -37.483 17.859 37.940 1.00 93.38 374 THR A CA 1
ATOM 2931 C C . THR A 1 374 ? -37.383 17.926 39.468 1.00 93.38 374 THR A C 1
ATOM 2933 O O . THR A 1 374 ? -38.283 18.447 40.119 1.00 93.38 374 THR A O 1
ATOM 2936 N N . GLN A 1 375 ? -36.324 17.359 40.052 1.00 91.81 375 GLN A N 1
ATOM 2937 C CA . GLN A 1 375 ? -36.170 17.256 41.506 1.00 91.81 375 GLN A CA 1
ATOM 2938 C C . GLN A 1 375 ? -35.392 18.426 42.123 1.00 91.81 375 GLN A C 1
ATOM 2940 O O . GLN A 1 375 ? -35.627 18.747 43.287 1.00 91.81 375 GLN A O 1
ATOM 2945 N N . TYR A 1 376 ? -34.475 19.044 41.371 1.00 90.00 376 TYR A N 1
ATOM 2946 C CA . TYR A 1 376 ? -33.476 19.966 41.924 1.00 90.00 376 TYR A CA 1
ATOM 2947 C C . TYR A 1 376 ? -33.275 21.266 41.128 1.00 90.00 376 TYR A C 1
ATOM 2949 O O . TYR A 1 376 ? -32.500 22.109 41.583 1.00 90.00 376 TYR A O 1
ATOM 2957 N N . ALA A 1 377 ? -33.921 21.439 39.968 1.00 74.06 377 ALA A N 1
ATOM 2958 C CA . ALA A 1 377 ? -33.876 22.674 39.172 1.00 74.06 377 ALA A CA 1
ATOM 2959 C C . ALA A 1 377 ? -35.251 23.348 39.135 1.00 74.06 377 ALA A C 1
ATOM 2961 O O . ALA A 1 377 ? -35.266 24.597 39.048 1.00 74.06 377 ALA A O 1
#

Mean predicted aligned error: 7.53 Å

Sequence (377 aa):
NFGEEYPNYPAFRLAREPISEVARPVSAMEAIRHIGGRQRTNLAITVLSGLNLLDDDERVKPLGSPYARYLLELLLAKGETLVVNHGEVIDQVAGGLQPIYKEAHFKLEPEWVAVVLLALVYDGHIVLNLGGTEELDAGTVERATVKAIADLSEFR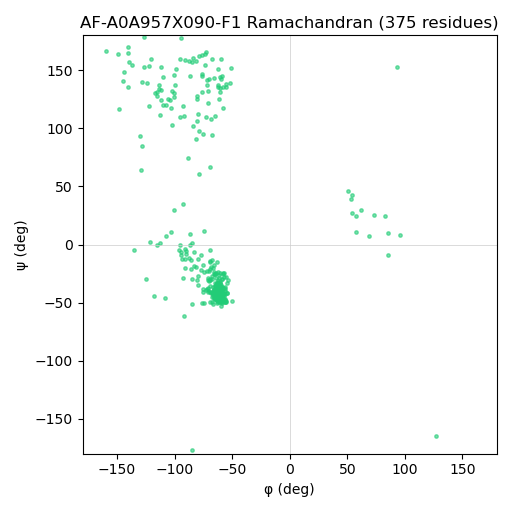FYKRPRSLPLVIWQQIFDGLGLQSGLLRDENERDGAVRTLQQLVQRELPDVVQLQAQVNRGFTLWNAPLFTDRLDLRSQDGTVVSHSALPGITLSTTDILPALRATKDFLEKLGRYNTAGKLRNLTITAAEAHDAINYRKQVDRIKKVVAVVDQLQAIASYLSEASVLLPAADPWVTEAQTLRRELLNALRAMAKGDATVSGATWQQTLEALKERYRTQYA

pLDDT: mean 92.08, std 9.74, range [42.12, 98.75]